Protein AF-A0A0D3CM24-F1 (afdb_monomer)

Secondary structure (DSSP, 8-state):
------SS----------S--S-S---S---HHHHHHHHHHHHHHHHHHHHHHHHHHHHHHHHHTS-HHHHHHHHHHHHHHHHHHHHHHHHHHTS--PPPS---SSHHHHHHHHHHHHHHHHHHHHHHT---HHHHHHHHHHHHHHHHHHHTT-HHHHHHHHHHHHHH-TT-HHHHHHHHHHHHHTT-HHHHHHHHHHHHHH-TT-HHHHHHHHHHHHHTT-HHHHHHHHHHHHHHHHHH-S--HHHHHHHHHHHHHHHHHHHHHHHHHHHHHHHHHHHHHHHHHHHHHHHHHH-S---HHHHHHHHHHHHHHHHHHHHHHGGGS--PPPGGGB-TTT-SB-SSEEE-TTS-EEEHHHHHHHHHHT-SB-TTT--B--GGG-EE-HHHHHHHHHHHHH-GGGG----

Mean predicted aligned error: 17.01 Å

Foldseek 3Di:
DDDDDDDDDDDDPPPPPPDDDDDDDDDDDDDPVNVVVVVVLVVLVVVLVVVLVVLVVVLVVVLVPDDPVVNVVSVVVNVVVNVVSVVVSVVVVPPPDDDDDDDDDPPVVVVVVVVVVVVVVVVVCVVVVPQDPVLQVQLVVLQVVLVVCVVVVVLVSSLVSLVSSCVRPVLDLVSLLSNLVSCVVVVVLVSVLVSLVSSCVNPVLDLSSLLSNLVSCVSVVVLVSSLVSLVSSLVSCCPPDVDDPSNVVSLLSSLVSLLSVLVVVLVVVVVVLVVVLVVVLVVLVVVLVVVCVVDVDDDVVSVVVSVVVNVVSVVVSVVVSPLSDDDDDDQVQAAPQVRAGEDFWWAWPVGHIHRLVRVVVCCVPPHQADPPPRHGHDNVRIGTPVVSNVVSVVVCVSRSNSSDDDD

Radius of gyration: 36.97 Å; Cα contacts (8 Å, |Δi|>4): 332; chains: 1; bounding box: 79×54×115 Å

Nearest PDB structures (foldseek):
  2vyi-assembly2_B  TM=9.384E-01  e=1.141E-06  Homo sapiens
  4cgv-assembly3_C  TM=9.127E-01  e=2.027E-06  Homo sapiens
  6q3q-assembly1_B  TM=9.134E-01  e=3.601E-06  Arabidopsis
  5lyp-assembly1_A  TM=8.670E-01  e=1.842E-06  Saccharomyces cerevisiae
  7kw7-assembly1_E  TM=4.434E-01  e=1.674E-06  Homo sapiens

Organism: NCBI:txid109376

Solvent-accessible surface area (backbone atoms only — not comparable to full-atom values): 23055 Å² total; per-residue (Å²): 141,83,89,85,89,81,82,97,69,91,76,85,80,76,76,80,84,84,72,89,85,88,86,81,87,82,82,87,84,81,52,79,64,55,57,49,51,52,54,50,52,52,52,52,49,50,56,49,54,52,50,50,51,55,49,50,54,54,48,53,59,55,44,77,76,48,59,78,82,59,41,62,59,52,52,53,52,50,55,50,53,51,50,52,63,55,51,61,54,61,62,57,71,72,66,78,80,78,81,84,83,89,86,82,83,73,67,55,59,63,49,52,52,52,52,48,54,51,47,54,48,51,54,48,32,68,73,65,74,51,67,52,71,69,41,47,55,49,21,52,51,28,43,52,50,15,52,54,27,45,78,68,69,36,37,68,63,14,38,52,28,21,49,54,17,35,74,51,40,70,80,50,36,68,44,31,43,54,34,19,52,36,28,52,78,69,67,37,38,69,57,17,36,54,26,15,53,52,16,34,76,64,35,77,74,41,34,67,27,28,38,51,29,11,54,25,26,47,77,68,69,40,26,74,61,11,35,53,28,21,49,50,16,43,57,41,37,58,73,77,59,75,85,45,77,63,50,56,53,39,50,54,54,33,29,49,32,46,24,53,40,42,51,56,52,42,53,49,50,52,50,54,52,50,55,51,49,54,52,53,53,51,50,52,54,51,50,50,55,53,50,57,74,75,42,97,71,88,54,73,66,59,57,51,52,55,53,51,51,53,52,52,50,50,53,53,54,53,61,69,45,51,80,72,50,84,78,82,78,61,68,93,50,31,14,86,84,79,70,41,71,51,82,53,30,22,28,41,90,88,70,51,62,31,33,47,70,59,51,54,48,40,38,73,75,77,37,55,40,38,92,83,83,62,45,83,39,60,78,87,60,54,40,76,34,60,67,60,43,50,51,42,51,59,46,42,72,71,37,38,66,73,38,66,67,84,133

pLDDT: mean 76.91, std 23.89, range [22.75, 98.25]

Sequence (407 aa):
MACITVNGNCSYYTFVTRSCLLHGSFEDGLTRREVIAHNVLTKKRKEIVERASQLDVVVSNRLARSEPRRQVEKKKYYLLELRSLFSSILFWRDSTHAPPEEEKFSVRSSRKKRESLRFDRIVLEMATGAVSPMAAKQAERLKEDGNNCFKKERFGAAIDAYTEAITLSPKVPVYWTNRALCHMKRKDWTRVEEDCRKAIQLDHDSVKAHYMLGLALLQKEEYADGVKALQRALDFGRGANPTGYMVEEIWEELSKAKYMEWELLSAGRSWELNSLKETCVAALNQQRALDMSRTEESSEEDYSSHTDQLKALDRVFEKAAEEDKPTEVPDYLCCNITLEIFRDPVISPSGVTYERAAILEHINKVGKFDPITREELDPSKLVSNLAIKEAVAAYLEKHVWAYKTGC

InterPro domains:
  IPR003613 U-box domain [PF04564] (329-401)
  IPR003613 U-box domain [PS51698] (328-402)
  IPR003613 U-box domain [SM00504] (332-395)
  IPR011990 Tetratricopeptide-like helical domain superfamily [G3DSA:1.25.40.10] (132-266)
  IPR011990 Tetratricopeptide-like helical domain superfamily [SSF48452] (137-236)
  IPR013083 Zinc finger, RING/FYVE/PHD-type [G3DSA:3.30.40.10] (308-404)
  IPR019734 Tetratricopeptide repeat [SM00028] (139-172)
  IPR019734 Tetratricopeptide repeat [SM00028] (173-206)
  IPR019734 Tetratricopeptide repeat [SM00028] (207-240)
  IPR036351 Large ribosomal subunit protein eL32 superfamily [SSF52042] (35-64)
  IPR045202 CHIP , U-box domain [cd16654] (329-399)

Structure (mmCIF, N/CA/C/O backbone):
data_AF-A0A0D3CM24-F1
#
_entry.id   AF-A0A0D3CM24-F1
#
loop_
_atom_site.group_PDB
_atom_site.id
_atom_site.type_symbol
_atom_site.label_atom_id
_atom_site.label_alt_id
_atom_site.label_comp_id
_atom_site.label_asym_id
_atom_site.label_entity_id
_atom_site.label_seq_id
_atom_site.pdbx_PDB_ins_code
_atom_site.Cartn_x
_atom_site.Cartn_y
_atom_site.Cartn_z
_atom_site.occupancy
_atom_site.B_iso_or_equiv
_atom_site.auth_seq_id
_atom_site.auth_comp_id
_atom_site.auth_asym_id
_atom_site.auth_atom_id
_atom_site.pdbx_PDB_model_num
ATOM 1 N N . MET A 1 1 ? -21.813 16.340 -49.996 1.00 26.92 1 MET A N 1
ATOM 2 C CA . MET A 1 1 ? -21.850 16.166 -48.531 1.00 26.92 1 MET A CA 1
ATOM 3 C C . MET A 1 1 ? -23.049 15.293 -48.216 1.00 26.92 1 MET A C 1
ATOM 5 O O . MET A 1 1 ? -24.162 15.739 -48.439 1.00 26.92 1 MET A O 1
ATOM 9 N N . ALA A 1 2 ? -22.829 14.047 -47.804 1.00 22.75 2 ALA A N 1
ATOM 10 C CA . ALA A 1 2 ? -23.874 13.188 -47.255 1.00 22.75 2 ALA A CA 1
ATOM 11 C C . ALA A 1 2 ? -23.455 12.849 -45.820 1.00 22.75 2 ALA A C 1
ATOM 13 O O . ALA A 1 2 ? -22.307 12.472 -45.592 1.00 22.75 2 ALA A O 1
ATOM 14 N N . CYS A 1 3 ? -24.355 13.091 -44.870 1.00 22.97 3 CYS A N 1
ATOM 15 C CA . CYS A 1 3 ? -24.148 12.908 -43.439 1.00 22.97 3 CYS A CA 1
ATOM 16 C C . CYS A 1 3 ? -24.662 11.514 -43.052 1.00 22.97 3 CYS A C 1
ATOM 18 O O . CYS A 1 3 ? -25.794 11.180 -43.394 1.00 22.97 3 CYS A O 1
ATOM 20 N N . ILE A 1 4 ? -23.855 10.708 -42.357 1.00 26.61 4 ILE A N 1
ATOM 21 C CA . ILE A 1 4 ? -24.318 9.485 -41.688 1.00 26.61 4 ILE A CA 1
ATOM 22 C C . ILE A 1 4 ? -24.052 9.676 -40.197 1.00 26.61 4 ILE A C 1
ATOM 24 O O . ILE A 1 4 ? -22.903 9.750 -39.767 1.00 26.61 4 ILE A O 1
ATOM 28 N N . THR A 1 5 ? -25.123 9.776 -39.419 1.00 28.08 5 THR A N 1
ATOM 29 C CA . THR A 1 5 ? -25.103 9.810 -37.957 1.00 28.08 5 THR A CA 1
ATOM 30 C C . THR A 1 5 ? -25.334 8.406 -37.407 1.00 28.08 5 THR A C 1
ATOM 32 O O . THR A 1 5 ? -26.356 7.787 -37.687 1.00 28.08 5 THR A O 1
ATOM 35 N N . VAL A 1 6 ? -24.408 7.916 -36.577 1.00 30.64 6 VAL A N 1
ATOM 36 C CA . VAL A 1 6 ? -24.671 6.827 -35.626 1.00 30.64 6 VAL A CA 1
ATOM 37 C C . VAL A 1 6 ? -23.974 7.165 -34.304 1.00 30.64 6 VAL A C 1
ATOM 39 O O . VAL A 1 6 ? -22.751 7.202 -34.234 1.00 30.64 6 VAL A O 1
ATOM 42 N N . ASN A 1 7 ? -24.790 7.406 -33.275 1.00 31.81 7 ASN A N 1
ATOM 43 C CA . ASN A 1 7 ? -24.476 7.458 -31.841 1.00 31.81 7 ASN A CA 1
ATOM 44 C C . ASN A 1 7 ? -23.421 8.476 -31.356 1.00 31.81 7 ASN A C 1
ATOM 46 O O . ASN A 1 7 ? -22.323 8.123 -30.942 1.00 31.81 7 ASN A O 1
ATOM 50 N N . GLY A 1 8 ? -23.836 9.744 -31.274 1.00 35.28 8 GLY A N 1
ATOM 51 C CA . GLY A 1 8 ? -23.676 10.527 -30.039 1.00 35.28 8 GLY A CA 1
ATOM 52 C C . GLY A 1 8 ? -22.303 11.066 -29.624 1.00 35.28 8 GLY A C 1
ATOM 53 O O . GLY A 1 8 ? -22.261 11.726 -28.597 1.00 35.28 8 GLY A O 1
ATOM 54 N N . ASN A 1 9 ? -21.218 10.882 -30.382 1.00 26.44 9 ASN A N 1
ATOM 55 C CA . ASN A 1 9 ? -19.960 11.609 -30.148 1.00 26.44 9 ASN A CA 1
ATOM 56 C C . ASN A 1 9 ? -19.425 12.208 -31.454 1.00 26.44 9 ASN A C 1
ATOM 58 O O . ASN A 1 9 ? -19.089 11.505 -32.406 1.00 26.44 9 ASN A O 1
ATOM 62 N N . CYS A 1 10 ? -19.385 13.540 -31.504 1.00 26.11 10 CYS A N 1
ATOM 63 C CA . CYS A 1 10 ? -19.002 14.324 -32.670 1.00 26.11 10 CYS A CA 1
ATOM 64 C C . CYS A 1 10 ? -17.469 14.435 -32.747 1.00 26.11 10 CYS A C 1
ATOM 66 O O . CYS A 1 10 ? -16.874 15.335 -32.160 1.00 26.11 10 CYS A O 1
ATOM 68 N N . SER A 1 11 ? -16.810 13.521 -33.460 1.00 26.31 11 SER A N 1
ATOM 69 C CA . SER A 1 11 ? -15.419 13.716 -33.884 1.00 26.31 11 SER A CA 1
ATOM 70 C C . SER A 1 11 ? -15.407 14.262 -35.309 1.00 26.31 11 SER A C 1
ATOM 72 O O . SER A 1 11 ? -15.626 13.534 -36.277 1.00 26.31 11 SER A O 1
ATOM 74 N N . TYR A 1 12 ? -15.166 15.566 -35.434 1.00 27.20 12 TYR A N 1
ATOM 75 C CA . TYR A 1 12 ? -14.917 16.235 -36.707 1.00 27.20 12 TYR A CA 1
ATOM 76 C C . TYR A 1 12 ? -13.671 15.633 -37.373 1.00 27.20 12 TYR A C 1
ATOM 78 O O . TYR A 1 12 ? -12.548 15.972 -37.016 1.00 27.20 12 TYR A O 1
ATOM 86 N N . TYR A 1 13 ? -13.845 14.776 -38.379 1.00 26.73 13 TYR A N 1
ATOM 87 C CA . TYR A 1 13 ? -12.784 14.528 -39.355 1.00 26.73 13 TYR A CA 1
ATOM 88 C C . TYR A 1 13 ? -12.850 15.616 -40.427 1.00 26.73 13 TYR A C 1
ATOM 90 O O . TYR A 1 13 ? -13.380 15.427 -41.522 1.00 26.73 13 TYR A O 1
ATOM 98 N N . THR A 1 14 ? -12.306 16.788 -40.108 1.00 25.84 14 THR A N 1
ATOM 99 C CA . THR A 1 14 ? -11.881 17.755 -41.119 1.00 25.84 14 THR A CA 1
ATOM 100 C C . THR A 1 14 ? -10.679 17.166 -41.851 1.00 25.84 14 THR A C 1
ATOM 102 O O . THR A 1 14 ? -9.532 17.302 -41.434 1.00 25.84 14 THR A O 1
ATOM 105 N N . PHE A 1 15 ? -10.925 16.488 -42.973 1.00 28.22 15 PHE A N 1
ATOM 106 C CA . PHE A 1 15 ? -9.856 16.256 -43.936 1.00 28.22 15 PHE A CA 1
ATOM 107 C C . PHE A 1 15 ? -9.492 17.610 -44.541 1.00 28.22 15 PHE A C 1
ATOM 109 O O . PHE A 1 15 ? -10.240 18.189 -45.327 1.00 28.22 15 PHE A O 1
ATOM 116 N N . VAL A 1 16 ? -8.340 18.128 -44.127 1.00 25.41 16 VAL A N 1
ATOM 117 C CA . VAL A 1 16 ? -7.694 19.297 -44.711 1.00 25.41 16 VAL A CA 1
ATOM 118 C C . VAL A 1 16 ? -7.390 18.986 -46.180 1.00 25.41 16 VAL A C 1
ATOM 120 O O . VAL A 1 16 ? -6.339 18.450 -46.521 1.00 25.41 16 VAL A O 1
ATOM 123 N N . THR A 1 17 ? -8.300 19.337 -47.088 1.00 30.02 17 THR A N 1
ATOM 124 C CA . THR A 1 17 ? -7.952 19.595 -48.488 1.00 30.02 17 THR A CA 1
ATOM 125 C C . THR A 1 17 ? -7.254 20.947 -48.550 1.00 30.02 17 THR A C 1
ATOM 127 O O . THR A 1 17 ? -7.836 21.945 -48.963 1.00 30.02 17 THR A O 1
ATOM 130 N N . ARG A 1 18 ? -5.991 21.002 -48.114 1.00 30.80 18 ARG A N 1
ATOM 131 C CA . ARG A 1 18 ? -5.107 22.134 -48.410 1.00 30.80 18 ARG A CA 1
ATOM 132 C C . ARG A 1 18 ? -4.288 21.794 -49.646 1.00 30.80 18 ARG A C 1
ATOM 134 O O . ARG A 1 18 ? -3.133 21.395 -49.562 1.00 30.80 18 ARG A O 1
ATOM 141 N N . SER A 1 19 ? -4.923 21.921 -50.802 1.00 31.23 19 SER A N 1
ATOM 142 C CA . SER A 1 19 ? -4.253 22.385 -52.016 1.00 31.23 19 SER A CA 1
ATOM 143 C C . SER A 1 19 ? -5.288 22.716 -53.071 1.00 31.23 19 SER A C 1
ATOM 145 O O . SER A 1 19 ? -5.992 21.835 -53.555 1.00 31.23 19 SER A O 1
ATOM 147 N N . CYS A 1 20 ? -5.297 24.004 -53.405 1.00 33.00 20 CYS A N 1
ATOM 148 C CA . CYS A 1 20 ? -5.812 24.588 -54.631 1.00 33.00 20 CYS A CA 1
ATOM 149 C C . CYS A 1 20 ? -7.319 24.441 -54.845 1.00 33.00 20 CYS A C 1
ATOM 151 O O . CYS A 1 20 ? -7.773 23.463 -55.426 1.00 33.00 20 CYS A O 1
ATOM 153 N N . LEU A 1 21 ? -8.073 25.467 -54.440 1.00 29.56 21 LEU A N 1
ATOM 154 C CA . LEU A 1 21 ? -8.965 26.220 -55.331 1.00 29.56 21 LEU A CA 1
ATOM 155 C C . LEU A 1 21 ? -9.536 27.437 -54.573 1.00 29.56 21 LEU A C 1
ATOM 157 O O . LEU A 1 21 ? -10.034 27.278 -53.462 1.00 29.56 21 LEU A O 1
ATOM 161 N N . LEU A 1 22 ? -9.502 28.600 -55.245 1.00 29.39 22 LEU A N 1
ATOM 162 C CA . LEU A 1 22 ? -10.017 29.941 -54.887 1.00 29.39 22 LEU A CA 1
ATOM 163 C C . LEU A 1 22 ? -9.050 30.795 -54.031 1.00 29.39 22 LEU A C 1
ATOM 165 O O . LEU A 1 22 ? -8.768 30.449 -52.895 1.00 29.39 22 LEU A O 1
ATOM 169 N N . HIS A 1 23 ? -8.510 31.940 -54.462 1.00 28.83 23 HIS A N 1
ATOM 170 C CA . HIS A 1 23 ? -8.618 32.716 -55.702 1.00 28.83 23 HIS A CA 1
ATOM 171 C C . HIS A 1 23 ? -7.439 33.708 -55.749 1.00 28.83 23 HIS A C 1
ATOM 173 O O . HIS A 1 23 ? -7.139 34.329 -54.733 1.00 28.83 23 HIS A O 1
ATOM 179 N N . GLY A 1 24 ? -6.828 33.902 -56.922 1.00 27.23 24 GLY A N 1
ATOM 180 C CA . GLY A 1 24 ? -5.931 35.034 -57.173 1.00 27.23 24 GLY A CA 1
ATOM 181 C C . GLY A 1 24 ? -4.811 34.723 -58.159 1.00 27.23 24 GLY A C 1
ATOM 182 O O . GLY A 1 24 ? -3.706 34.420 -57.733 1.00 27.23 24 GLY A O 1
ATOM 183 N N . SER A 1 25 ? -5.123 34.832 -59.456 1.00 32.81 25 SER A N 1
ATOM 184 C CA . SER A 1 25 ? -4.179 35.034 -60.573 1.00 32.81 25 SER A CA 1
ATOM 185 C C . SER A 1 25 ? -3.022 34.036 -60.716 1.00 32.81 25 SER A C 1
ATOM 187 O O . SER A 1 25 ? -1.958 34.232 -60.145 1.00 32.81 25 SER A O 1
ATOM 189 N N . PHE A 1 26 ? -3.204 33.027 -61.570 1.00 28.12 26 PHE A N 1
ATOM 190 C CA . PHE A 1 26 ? -2.100 32.404 -62.306 1.00 28.12 26 PHE A CA 1
ATOM 191 C C . PHE A 1 26 ? -2.653 31.887 -63.642 1.00 28.12 26 PHE A C 1
ATOM 193 O O . PHE A 1 26 ? -3.148 30.765 -63.744 1.00 28.12 26 PHE A O 1
ATOM 200 N N . GLU A 1 27 ? -2.668 32.773 -64.637 1.00 38.09 27 GLU A N 1
ATOM 201 C CA . GLU A 1 27 ? -2.581 32.345 -66.032 1.00 38.09 27 GLU A CA 1
ATOM 202 C C . GLU A 1 27 ? -1.135 31.914 -66.321 1.00 38.09 27 GLU A C 1
ATOM 204 O O . GLU A 1 27 ? -0.207 32.293 -65.608 1.00 38.09 27 GLU A O 1
ATOM 209 N N . ASP A 1 28 ? -1.000 31.109 -67.372 1.00 38.09 28 ASP A N 1
ATOM 210 C CA . ASP A 1 28 ? 0.224 30.585 -67.982 1.00 38.09 28 ASP A CA 1
ATOM 211 C C . ASP A 1 28 ? 0.877 29.350 -67.340 1.00 38.09 28 ASP A C 1
ATOM 213 O O . ASP A 1 28 ? 1.649 29.418 -66.387 1.00 38.09 28 ASP A O 1
ATOM 217 N N . GLY A 1 29 ? 0.642 28.188 -67.975 1.00 43.00 29 GLY A N 1
ATOM 218 C CA . GLY A 1 29 ? 1.650 27.120 -67.986 1.00 43.00 29 GLY A CA 1
ATOM 219 C C . GLY A 1 29 ? 1.214 25.668 -67.777 1.00 43.00 29 GLY A C 1
ATOM 220 O O . GLY A 1 29 ? 2.078 24.858 -67.462 1.00 43.00 29 GLY A O 1
ATOM 221 N N . LEU A 1 30 ? -0.055 25.279 -67.955 1.00 41.69 30 LEU A N 1
ATOM 222 C CA . LEU A 1 30 ? -0.414 23.848 -67.960 1.00 41.69 30 LEU A CA 1
ATOM 223 C C . LEU A 1 30 ? -0.382 23.281 -69.382 1.00 41.69 30 LEU A C 1
ATOM 225 O O . LEU A 1 30 ? -1.094 23.732 -70.280 1.00 41.69 30 LEU A O 1
ATOM 229 N N . THR A 1 31 ? 0.441 22.257 -69.593 1.00 49.91 31 THR A N 1
ATOM 230 C CA . THR A 1 31 ? 0.554 21.574 -70.884 1.00 49.91 31 THR A CA 1
ATOM 231 C C . THR A 1 31 ? -0.726 20.786 -71.192 1.00 49.91 31 THR A C 1
ATOM 233 O O . THR A 1 31 ? -1.397 20.263 -70.299 1.00 49.91 31 THR A O 1
ATOM 236 N N . ARG A 1 32 ? -1.069 20.615 -72.481 1.00 42.78 32 ARG A N 1
ATOM 237 C CA . ARG A 1 32 ? -2.268 19.866 -72.934 1.00 42.78 32 ARG A CA 1
ATOM 238 C C . ARG A 1 32 ? -2.377 18.462 -72.305 1.00 42.78 32 ARG A C 1
ATOM 240 O O . ARG A 1 32 ? -3.478 17.943 -72.152 1.00 42.78 32 ARG A O 1
ATOM 247 N N . ARG A 1 33 ? -1.249 17.857 -71.908 1.00 42.56 33 ARG A N 1
ATOM 248 C CA . ARG A 1 33 ? -1.170 16.554 -71.226 1.00 42.56 33 ARG A CA 1
ATOM 249 C C . ARG A 1 33 ? -1.633 16.598 -69.766 1.00 42.56 33 ARG A C 1
ATOM 251 O O . ARG A 1 33 ? -2.298 15.661 -69.333 1.00 42.56 33 ARG A O 1
ATOM 258 N N . GLU A 1 34 ? -1.344 17.665 -69.029 1.00 44.16 34 GLU A N 1
ATOM 259 C CA . GLU A 1 34 ? -1.736 17.807 -67.618 1.00 44.16 34 GLU A CA 1
ATOM 260 C C . GLU A 1 34 ? -3.241 18.047 -67.478 1.00 44.16 34 GLU A C 1
ATOM 262 O O . GLU A 1 34 ? -3.886 17.465 -66.606 1.00 44.16 34 GLU A O 1
ATOM 267 N N . VAL A 1 35 ? -3.831 18.794 -68.416 1.00 48.94 35 VAL A N 1
ATOM 268 C CA . VAL A 1 35 ? -5.289 18.977 -68.504 1.00 48.94 35 VAL A CA 1
ATOM 269 C C . VAL A 1 35 ? -5.995 17.649 -68.814 1.00 48.94 35 VAL A C 1
ATOM 271 O O . VAL A 1 35 ? -7.006 17.320 -68.192 1.00 48.94 35 VAL A O 1
ATOM 274 N N . ILE A 1 36 ? -5.447 16.836 -69.726 1.00 49.84 36 ILE A N 1
ATOM 275 C CA . ILE A 1 36 ? -5.994 15.504 -70.039 1.00 49.84 36 ILE A CA 1
ATOM 276 C C . ILE A 1 36 ? -5.867 14.566 -68.830 1.00 49.84 36 ILE A C 1
ATOM 278 O O . ILE A 1 36 ? -6.840 13.899 -68.479 1.00 49.84 36 ILE A O 1
ATOM 282 N N . ALA A 1 37 ? -4.716 14.543 -68.151 1.00 50.34 37 ALA A N 1
ATOM 283 C CA . ALA A 1 37 ? -4.507 13.723 -66.957 1.00 50.34 37 ALA A CA 1
ATOM 284 C C . ALA A 1 37 ? -5.465 14.113 -65.818 1.00 50.34 37 ALA A C 1
ATOM 286 O O . ALA A 1 37 ? -6.084 13.242 -65.202 1.00 50.34 37 ALA A O 1
ATOM 287 N N . HIS A 1 38 ? -5.663 15.414 -65.588 1.00 52.31 38 HIS A N 1
ATOM 288 C CA . HIS A 1 38 ? -6.613 15.919 -64.601 1.00 52.31 38 HIS A CA 1
ATOM 289 C C . HIS A 1 38 ? -8.062 15.525 -64.937 1.00 52.31 38 HIS A C 1
ATOM 291 O O . HIS A 1 38 ? -8.802 15.062 -64.063 1.00 52.31 38 HIS A O 1
ATOM 297 N N . ASN A 1 39 ? -8.464 15.630 -66.207 1.00 53.44 39 ASN A N 1
ATOM 298 C CA . ASN A 1 39 ? -9.810 15.265 -66.662 1.00 53.44 39 ASN A CA 1
ATOM 299 C C . ASN A 1 39 ? -10.072 13.749 -66.589 1.00 53.44 39 ASN A C 1
ATOM 301 O O . ASN A 1 39 ? -11.163 13.316 -66.214 1.00 53.44 39 ASN A O 1
ATOM 305 N N . VAL A 1 40 ? -9.063 12.922 -66.870 1.00 56.28 40 VAL A N 1
ATOM 306 C CA . VAL A 1 40 ? -9.157 11.460 -66.721 1.00 56.28 40 VAL A CA 1
ATOM 307 C C . VAL A 1 40 ? -9.238 11.063 -65.245 1.00 56.28 40 VAL A C 1
ATOM 309 O O . VAL A 1 40 ? -10.071 10.232 -64.880 1.00 56.28 40 VAL A O 1
ATOM 312 N N . LEU A 1 41 ? -8.438 11.686 -64.372 1.00 54.97 41 LEU A N 1
ATOM 313 C CA . LEU A 1 41 ? -8.474 11.436 -62.927 1.00 54.97 41 LEU A CA 1
ATOM 314 C C . LEU A 1 41 ? -9.804 11.859 -62.300 1.00 54.97 41 LEU A C 1
ATOM 316 O O . LEU A 1 41 ? -10.343 11.139 -61.461 1.00 54.97 41 LEU A O 1
ATOM 320 N N . THR A 1 42 ? -10.367 12.993 -62.715 1.00 58.41 42 THR A N 1
ATOM 321 C CA . THR A 1 42 ? -11.683 13.442 -62.237 1.00 58.41 42 THR A CA 1
ATOM 322 C C . THR A 1 42 ? -12.812 12.542 -62.734 1.00 58.41 42 THR A C 1
ATOM 324 O O . THR A 1 42 ? -13.687 12.200 -61.937 1.00 58.41 42 THR A O 1
ATOM 327 N N . LYS A 1 43 ? -12.773 12.070 -63.988 1.00 63.84 43 LYS A N 1
ATOM 328 C CA . LYS A 1 43 ? -13.739 11.081 -64.500 1.00 63.84 43 LYS A CA 1
ATOM 329 C C . LYS A 1 43 ? -13.663 9.758 -63.728 1.00 63.84 43 LYS A C 1
ATOM 331 O O . LYS A 1 43 ? -14.683 9.258 -63.264 1.00 63.84 43 LYS A O 1
ATOM 336 N N . LYS A 1 44 ? -12.453 9.245 -63.496 1.00 59.34 44 LYS A N 1
ATOM 337 C CA . LYS A 1 44 ? -12.237 7.976 -62.786 1.00 59.34 44 LYS A CA 1
ATOM 338 C C . LYS A 1 44 ? -12.586 8.064 -61.296 1.00 59.34 44 LYS A C 1
ATOM 340 O O . LYS A 1 44 ? -13.118 7.114 -60.733 1.00 59.34 44 LYS A O 1
ATOM 345 N N . ARG A 1 45 ? -12.370 9.224 -60.660 1.00 61.09 45 ARG A N 1
ATOM 346 C CA . ARG A 1 45 ? -12.863 9.498 -59.297 1.00 61.09 45 ARG A CA 1
ATOM 347 C C . ARG A 1 45 ? -14.388 9.450 -59.226 1.00 61.09 45 ARG A C 1
ATOM 349 O O . ARG A 1 45 ? -14.909 8.851 -58.291 1.00 61.09 45 ARG A O 1
ATOM 356 N N . LYS A 1 46 ? -15.096 10.032 -60.202 1.00 67.88 46 LYS A N 1
ATOM 357 C CA . LYS A 1 46 ? -16.566 9.968 -60.262 1.00 67.88 46 LYS A CA 1
ATOM 358 C C . LYS A 1 46 ? -17.066 8.526 -60.407 1.00 67.88 46 LYS A C 1
ATOM 360 O O . LYS A 1 46 ? -17.910 8.118 -59.620 1.00 67.88 46 LYS A O 1
ATOM 365 N N . GLU A 1 47 ? -16.475 7.739 -61.307 1.00 66.44 47 GLU A N 1
ATOM 366 C CA . GLU A 1 47 ? -16.828 6.318 -61.496 1.00 66.44 47 GLU A CA 1
ATOM 367 C C . GLU A 1 47 ? -16.624 5.475 -60.222 1.00 66.44 47 GLU A C 1
ATOM 369 O O . GLU A 1 47 ? -17.427 4.594 -59.917 1.00 66.44 47 GLU A O 1
ATOM 374 N N . ILE A 1 48 ? -15.567 5.743 -59.446 1.00 61.38 48 ILE A N 1
ATOM 375 C CA . ILE A 1 48 ? -15.296 5.025 -58.189 1.00 61.38 48 ILE A CA 1
ATOM 376 C C . ILE A 1 48 ? -16.290 5.421 -57.096 1.00 61.38 48 ILE A C 1
ATOM 378 O O . ILE A 1 48 ? -16.772 4.549 -56.378 1.00 61.38 48 ILE A O 1
ATOM 382 N N . VAL A 1 49 ? -16.619 6.710 -56.975 1.00 66.62 49 VAL A N 1
ATOM 383 C CA . VAL A 1 49 ? -17.631 7.186 -56.017 1.00 66.62 49 VAL A CA 1
ATOM 384 C C . VAL A 1 49 ? -18.999 6.579 -56.333 1.00 66.62 49 VAL A C 1
ATOM 386 O O . VAL A 1 49 ? -19.702 6.138 -55.428 1.00 66.62 49 VAL A O 1
ATOM 389 N N . GLU A 1 50 ? -19.350 6.486 -57.613 1.00 69.25 50 GLU A N 1
ATOM 390 C CA . GLU A 1 50 ? -20.605 5.885 -58.060 1.00 69.25 50 GLU A CA 1
ATOM 391 C C . GLU A 1 50 ? -20.646 4.372 -57.794 1.00 69.25 50 GLU A C 1
ATOM 393 O O . GLU A 1 50 ? -21.622 3.865 -57.239 1.00 69.25 50 GLU A O 1
ATOM 398 N N . ARG A 1 51 ? -19.548 3.652 -58.065 1.00 65.19 51 ARG A N 1
ATOM 399 C CA . ARG A 1 51 ? -19.421 2.229 -57.706 1.00 65.19 51 ARG A CA 1
ATOM 400 C C . ARG A 1 51 ? -19.464 1.988 -56.201 1.00 65.19 51 ARG A C 1
ATOM 402 O O . ARG A 1 51 ? -20.105 1.033 -55.776 1.00 65.19 51 ARG A O 1
ATOM 409 N N . ALA A 1 52 ? -18.818 2.836 -55.402 1.00 63.53 52 ALA A N 1
ATOM 410 C CA . ALA A 1 52 ? -18.861 2.744 -53.945 1.00 63.53 52 ALA A CA 1
ATOM 411 C C . ALA A 1 52 ? -20.291 2.947 -53.424 1.00 63.53 52 ALA A C 1
ATOM 413 O O . ALA A 1 52 ? -20.741 2.181 -52.580 1.00 63.53 52 ALA A O 1
ATOM 414 N N . SER A 1 53 ? -21.036 3.904 -53.990 1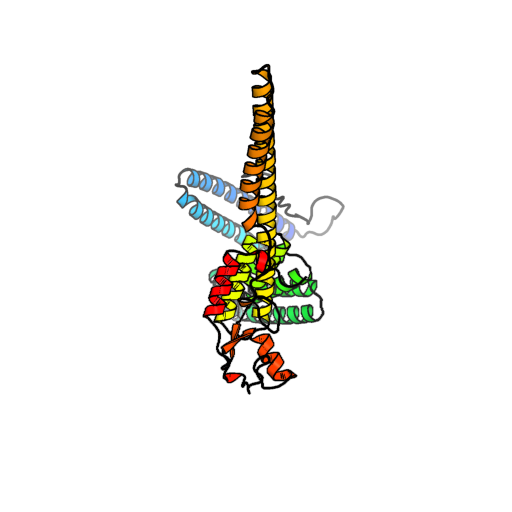.00 67.44 53 SER A N 1
ATOM 415 C CA . SER A 1 53 ? -22.441 4.136 -53.642 1.00 67.44 53 SER A CA 1
ATOM 416 C C . SER A 1 53 ? -23.342 2.945 -54.000 1.00 67.44 53 SER A C 1
ATOM 418 O O . SER A 1 53 ? -24.163 2.535 -53.182 1.00 67.44 53 SER A O 1
ATOM 420 N N . GLN A 1 54 ? -23.157 2.332 -55.175 1.00 68.81 54 GLN A N 1
ATOM 421 C CA . GLN A 1 54 ? -23.896 1.123 -55.562 1.00 68.81 54 GLN A CA 1
ATOM 422 C C . GLN A 1 54 ? -23.588 -0.061 -54.632 1.00 68.81 54 GLN A C 1
ATOM 424 O O . GLN A 1 54 ? -24.495 -0.800 -54.243 1.00 68.81 54 GLN A O 1
ATOM 429 N N . LEU A 1 55 ? -22.321 -0.224 -54.238 1.00 65.75 55 LEU A N 1
ATOM 430 C CA . LEU A 1 55 ? -21.899 -1.257 -53.293 1.00 65.75 55 LEU A CA 1
ATOM 431 C C . LEU A 1 55 ? -22.530 -1.055 -51.905 1.00 65.75 55 LEU A C 1
ATOM 433 O O . LEU A 1 55 ? -22.995 -2.022 -51.302 1.00 65.75 55 LEU A O 1
ATOM 437 N N . ASP A 1 56 ? -22.614 0.190 -51.435 1.00 65.44 56 ASP A N 1
ATOM 438 C CA . ASP A 1 56 ? -23.189 0.544 -50.130 1.00 65.44 56 ASP A CA 1
ATOM 439 C C . ASP A 1 56 ? -24.681 0.180 -50.044 1.00 65.44 56 ASP A C 1
ATOM 441 O O . ASP A 1 56 ? -25.149 -0.375 -49.044 1.00 65.44 56 ASP A O 1
ATOM 445 N N . VAL A 1 57 ? -25.425 0.387 -51.138 1.00 67.75 57 VAL A N 1
ATOM 446 C CA . VAL A 1 57 ? -26.839 -0.010 -51.257 1.00 67.75 57 VAL A CA 1
ATOM 447 C C . VAL A 1 57 ? -26.995 -1.535 -51.234 1.00 67.75 57 VAL A C 1
ATOM 449 O O . VAL A 1 57 ? -27.866 -2.069 -50.540 1.00 67.75 57 VAL A O 1
ATOM 452 N N . VAL A 1 58 ? -26.143 -2.265 -51.960 1.00 66.56 58 VAL A N 1
ATOM 453 C CA . VAL A 1 58 ? -26.182 -3.738 -52.009 1.00 66.56 58 VAL A CA 1
ATOM 454 C C . VAL A 1 58 ? -25.848 -4.347 -50.644 1.00 66.56 58 VAL A C 1
ATOM 456 O O . VAL A 1 58 ? -26.499 -5.304 -50.213 1.00 66.56 58 VAL A O 1
ATOM 459 N N . VAL A 1 59 ? -24.863 -3.790 -49.941 1.00 62.34 59 VAL A N 1
ATOM 460 C CA . VAL A 1 59 ? -24.420 -4.286 -48.634 1.00 62.34 59 VAL A CA 1
ATOM 461 C C . VAL A 1 59 ? -25.420 -3.946 -47.536 1.00 62.34 59 VAL A C 1
ATOM 463 O O . VAL A 1 59 ? -25.739 -4.825 -46.735 1.00 62.34 59 VAL A O 1
ATOM 466 N N . SER A 1 60 ? -26.006 -2.748 -47.553 1.00 64.88 60 SER A N 1
ATOM 467 C CA . SER A 1 60 ? -27.079 -2.366 -46.625 1.00 64.88 60 SER A CA 1
ATOM 468 C C . SER A 1 60 ? -28.289 -3.302 -46.741 1.00 64.88 60 SER A C 1
ATOM 470 O O . SER A 1 60 ? -28.767 -3.832 -45.736 1.00 64.88 60 SER A O 1
ATOM 472 N N . ASN A 1 61 ? -28.706 -3.630 -47.970 1.00 63.91 61 ASN A N 1
ATOM 473 C CA . ASN A 1 61 ? -29.794 -4.583 -48.219 1.00 63.91 61 ASN A CA 1
ATOM 474 C C . ASN A 1 61 ? -29.453 -6.027 -47.801 1.00 63.91 61 ASN A C 1
ATOM 476 O O . ASN A 1 61 ? -30.324 -6.762 -47.330 1.00 63.91 61 ASN A O 1
ATOM 480 N N . ARG A 1 62 ? -28.191 -6.458 -47.945 1.00 57.19 62 ARG A N 1
ATOM 481 C CA . ARG A 1 62 ? -27.734 -7.796 -47.513 1.00 57.19 62 ARG A CA 1
ATOM 482 C C . ARG A 1 62 ? -27.541 -7.913 -46.000 1.00 57.19 62 ARG A C 1
ATOM 484 O O . ARG A 1 62 ? -27.693 -9.015 -45.470 1.00 57.19 62 ARG A O 1
ATOM 491 N N . LEU A 1 63 ? -27.192 -6.821 -45.319 1.00 57.00 63 LEU A N 1
ATOM 492 C CA . LEU A 1 63 ? -27.041 -6.771 -43.864 1.00 57.00 63 LEU A CA 1
ATOM 493 C C . LEU A 1 63 ? -28.404 -6.805 -43.167 1.00 57.00 63 LEU A C 1
ATOM 495 O O . LEU A 1 63 ? -28.571 -7.603 -42.247 1.00 57.00 63 LEU A O 1
ATOM 499 N N . ALA A 1 64 ? -29.391 -6.058 -43.677 1.00 62.12 64 ALA A N 1
ATOM 500 C CA . ALA A 1 64 ? -30.762 -6.030 -43.155 1.00 62.12 64 ALA A CA 1
ATOM 501 C C . ALA A 1 64 ? -31.454 -7.410 -43.136 1.00 62.12 64 ALA A C 1
ATOM 503 O O . ALA A 1 64 ? -32.342 -7.648 -42.325 1.00 62.12 64 ALA A O 1
ATOM 504 N N . ARG A 1 65 ? -31.025 -8.343 -43.997 1.00 59.16 65 ARG A N 1
ATOM 505 C CA . ARG A 1 65 ? -31.565 -9.712 -44.100 1.00 59.16 65 ARG A CA 1
ATOM 506 C C . ARG A 1 65 ? -30.756 -10.766 -43.331 1.00 59.16 65 ARG A C 1
ATOM 508 O O . ARG A 1 65 ? -30.928 -11.955 -43.579 1.00 59.16 65 ARG A O 1
ATOM 515 N N . SER A 1 66 ? -29.815 -10.370 -42.467 1.00 54.25 66 SER A N 1
ATOM 516 C CA . SER A 1 66 ? -28.884 -11.310 -41.824 1.00 54.25 66 SER A CA 1
ATOM 517 C C . SER A 1 66 ? -28.806 -11.192 -40.306 1.00 54.25 66 SER A C 1
ATOM 519 O O . SER A 1 66 ? -28.829 -10.091 -39.761 1.00 54.25 66 SER A O 1
ATOM 521 N N . GLU A 1 67 ? -28.670 -12.345 -39.640 1.00 57.12 67 GLU A N 1
ATOM 522 C CA . GLU A 1 67 ? -28.579 -12.461 -38.181 1.00 57.12 67 GLU A CA 1
ATOM 523 C C . GLU A 1 67 ? -27.403 -11.660 -37.581 1.00 57.12 67 GLU A C 1
ATOM 525 O O . GLU A 1 67 ? -26.333 -11.586 -38.201 1.00 57.12 67 GLU A O 1
ATOM 530 N N . PRO A 1 68 ? -27.541 -11.126 -36.349 1.00 56.31 68 PRO A N 1
ATOM 531 C CA . PRO A 1 68 ? -26.599 -10.169 -35.755 1.00 56.31 68 PRO A CA 1
ATOM 532 C C . PRO A 1 68 ? -25.139 -10.644 -35.718 1.00 56.31 68 PRO A C 1
ATOM 534 O O . PRO A 1 68 ? -24.226 -9.865 -35.990 1.00 56.31 68 PRO A O 1
ATOM 537 N N . ARG A 1 69 ? -24.897 -11.938 -35.458 1.00 50.69 69 ARG A N 1
ATOM 538 C CA . ARG A 1 69 ? -23.538 -12.510 -35.400 1.00 50.69 69 ARG A CA 1
ATOM 539 C C . ARG A 1 69 ? -22.832 -12.538 -36.763 1.00 50.69 69 ARG A C 1
ATOM 541 O O . ARG A 1 69 ? -21.621 -12.357 -36.816 1.00 50.69 69 ARG A O 1
ATOM 548 N N . ARG A 1 70 ? -23.571 -12.682 -37.872 1.00 54.06 70 ARG A N 1
ATOM 549 C CA . ARG A 1 70 ? -23.012 -12.692 -39.242 1.00 54.06 70 ARG A CA 1
ATOM 550 C C . ARG A 1 70 ? -22.837 -11.289 -39.836 1.00 54.06 70 ARG A C 1
ATOM 552 O O . ARG A 1 70 ? -22.196 -11.145 -40.877 1.00 54.06 70 ARG A O 1
ATOM 559 N N . GLN A 1 71 ? -23.371 -10.245 -39.196 1.00 49.97 71 GLN A N 1
ATOM 560 C CA . GLN A 1 71 ? -23.236 -8.867 -39.683 1.00 49.97 71 GLN A CA 1
ATOM 561 C C . GLN A 1 71 ? -21.819 -8.307 -39.510 1.00 49.97 71 GLN A C 1
ATOM 563 O O . GLN A 1 71 ? -21.350 -7.558 -40.366 1.00 49.97 71 GLN A O 1
ATOM 568 N N . VAL A 1 72 ? -21.110 -8.691 -38.444 1.00 54.75 72 VAL A N 1
ATOM 569 C CA . VAL A 1 72 ? -19.738 -8.224 -38.168 1.00 54.75 72 VAL A CA 1
ATOM 570 C C . VAL A 1 72 ? -18.757 -8.732 -39.230 1.00 54.75 72 VAL A C 1
ATOM 572 O O . VAL A 1 72 ? -17.908 -7.987 -39.719 1.00 54.75 72 VAL A O 1
ATOM 575 N N . GLU A 1 73 ? -18.913 -9.987 -39.641 1.00 55.12 73 GLU A N 1
ATOM 576 C CA . GLU A 1 73 ? -18.052 -10.640 -40.629 1.00 55.12 73 GLU A CA 1
ATOM 577 C C . GLU A 1 73 ? -18.294 -10.093 -42.045 1.00 55.12 73 GLU A C 1
ATOM 579 O O . GLU A 1 73 ? -17.350 -9.784 -42.775 1.00 55.12 73 GLU A O 1
ATOM 584 N N . LYS A 1 74 ? -19.561 -9.834 -42.394 1.00 54.19 74 LYS A N 1
ATOM 585 C CA . LYS A 1 74 ? -19.933 -9.175 -43.656 1.00 54.19 74 LYS A CA 1
ATOM 586 C C . LYS A 1 74 ? -19.452 -7.721 -43.727 1.00 54.19 74 LYS A C 1
ATOM 588 O O . LYS A 1 74 ? -18.997 -7.292 -44.785 1.00 54.19 74 LYS A O 1
ATOM 593 N N . LYS A 1 75 ? -19.476 -6.978 -42.610 1.00 57.72 75 LYS A N 1
ATOM 594 C CA . LYS A 1 75 ? -18.903 -5.619 -42.531 1.00 57.72 75 LYS A CA 1
ATOM 595 C C . LYS A 1 75 ? -17.382 -5.614 -42.732 1.00 57.72 75 LYS A C 1
ATOM 597 O O . LYS A 1 75 ? -16.868 -4.707 -43.382 1.00 57.72 75 LYS A O 1
ATOM 602 N N . LYS A 1 76 ? -16.658 -6.633 -42.247 1.00 58.00 76 LYS A N 1
ATOM 603 C CA . LYS A 1 76 ? -15.213 -6.784 -42.517 1.00 58.00 76 LYS A CA 1
ATOM 604 C C . LYS A 1 76 ? -14.918 -7.009 -44.003 1.00 58.00 76 LYS A C 1
ATOM 606 O O . LYS A 1 76 ? -14.009 -6.375 -44.530 1.00 58.00 76 LYS A O 1
ATOM 611 N N . TYR A 1 77 ? -1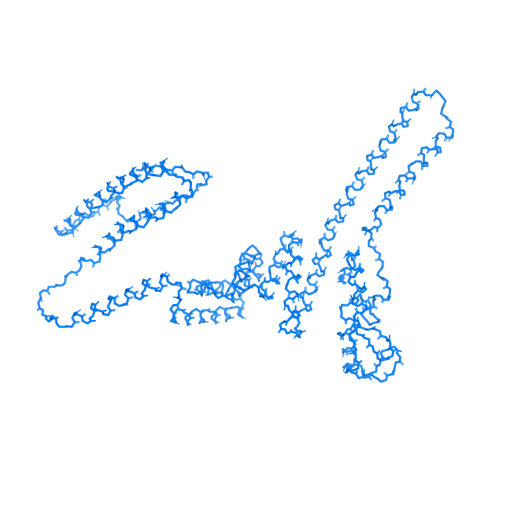5.694 -7.860 -44.676 1.00 60.62 77 TYR A N 1
ATOM 612 C CA . TYR A 1 77 ? -15.519 -8.129 -46.111 1.00 60.62 77 TYR A CA 1
ATOM 613 C C . TYR A 1 77 ? -15.759 -6.875 -46.967 1.00 60.62 77 TYR A C 1
ATOM 615 O O . TYR A 1 77 ? -14.984 -6.576 -47.871 1.00 60.62 77 TYR A O 1
ATOM 623 N N . TYR A 1 78 ? -16.769 -6.081 -46.604 1.00 57.06 78 TYR A N 1
ATOM 624 C CA . TYR A 1 78 ? -17.072 -4.811 -47.265 1.00 57.06 78 TYR A CA 1
ATOM 625 C C . TYR A 1 78 ? -15.933 -3.783 -47.159 1.00 57.06 78 TYR A C 1
ATOM 627 O O . TYR A 1 78 ? -15.553 -3.147 -48.143 1.00 57.06 78 TYR A O 1
ATOM 635 N N . LEU A 1 79 ? -15.324 -3.658 -45.976 1.00 55.56 79 LEU A N 1
ATOM 636 C CA . LEU A 1 79 ? -14.182 -2.763 -45.765 1.00 55.56 79 LEU A CA 1
ATOM 637 C C . LEU A 1 79 ? -12.935 -3.193 -46.560 1.00 55.56 79 LEU A C 1
ATOM 639 O O . LEU A 1 79 ? -12.126 -2.341 -46.935 1.00 55.56 79 LEU A O 1
ATOM 643 N N . LEU A 1 80 ? -12.781 -4.491 -46.844 1.00 59.03 80 LEU A N 1
ATOM 644 C CA . LEU A 1 80 ? -11.705 -5.018 -47.689 1.00 59.03 80 LEU A CA 1
ATOM 645 C C . LEU A 1 80 ? -11.928 -4.698 -49.176 1.00 59.03 80 LEU A C 1
ATOM 647 O O . LEU A 1 80 ? -10.986 -4.267 -49.843 1.00 59.03 80 LEU A O 1
ATOM 651 N N . GLU A 1 81 ? -13.157 -4.828 -49.684 1.00 58.88 81 GLU A N 1
ATOM 652 C CA . GLU A 1 81 ? -13.500 -4.433 -51.061 1.00 58.88 81 GLU A CA 1
ATOM 653 C C . GLU A 1 81 ? -13.336 -2.926 -51.287 1.00 58.88 81 GLU A C 1
ATOM 655 O O . GLU A 1 81 ? -12.741 -2.515 -52.286 1.00 58.88 81 GLU A O 1
ATOM 660 N N . LEU A 1 82 ? -13.763 -2.092 -50.330 1.00 56.28 82 LEU A N 1
ATOM 661 C CA . LEU A 1 82 ? -13.521 -0.649 -50.389 1.00 56.28 82 LEU A CA 1
ATOM 662 C C . LEU A 1 82 ? -12.019 -0.341 -50.402 1.00 56.28 82 LEU A C 1
ATOM 664 O O . LEU A 1 82 ? -11.555 0.424 -51.246 1.00 56.28 82 LEU A O 1
ATOM 668 N N . ARG A 1 83 ? -11.220 -0.983 -49.541 1.00 58.09 83 ARG A N 1
ATOM 669 C CA . ARG A 1 83 ? -9.755 -0.826 -49.563 1.00 58.09 83 ARG A CA 1
ATOM 670 C C . ARG A 1 83 ? -9.133 -1.219 -50.904 1.00 58.09 83 ARG A C 1
ATOM 672 O O . ARG A 1 83 ? -8.231 -0.520 -51.362 1.00 58.09 83 ARG A O 1
ATOM 679 N N . SER A 1 84 ? -9.615 -2.283 -51.545 1.00 61.38 84 SER A N 1
ATOM 680 C CA . SER A 1 84 ? -9.161 -2.699 -52.879 1.00 61.38 84 SER A CA 1
ATOM 681 C C . SER A 1 84 ? -9.486 -1.644 -53.946 1.00 61.38 84 SER A C 1
ATOM 683 O O . SER A 1 84 ? -8.605 -1.225 -54.703 1.00 61.38 84 SER A O 1
ATOM 685 N N . LEU A 1 85 ? -10.715 -1.115 -53.933 1.00 58.06 85 LEU A N 1
ATOM 686 C CA . LEU A 1 85 ? -11.145 -0.037 -54.828 1.00 58.06 85 LEU A CA 1
ATOM 687 C C . LEU A 1 85 ? -10.295 1.231 -54.645 1.00 58.06 85 LEU A C 1
ATOM 689 O O . LEU A 1 85 ? -9.865 1.823 -55.634 1.00 58.06 85 LEU A O 1
ATOM 693 N N . PHE A 1 86 ? -9.972 1.616 -53.408 1.00 53.69 86 PHE A N 1
ATOM 694 C CA . PHE A 1 86 ? -9.143 2.794 -53.126 1.00 53.69 86 PHE A CA 1
ATOM 695 C C . PHE A 1 86 ? -7.641 2.579 -53.393 1.00 53.69 86 PHE A C 1
ATOM 697 O O . PHE A 1 86 ? -6.952 3.522 -53.780 1.00 53.69 86 PHE A O 1
ATOM 704 N N . SER A 1 87 ? -7.123 1.352 -53.277 1.00 55.69 87 SER A N 1
ATOM 705 C CA . SER A 1 87 ? -5.724 1.027 -53.610 1.00 55.69 87 SER A CA 1
ATOM 706 C C . SER A 1 87 ? -5.417 1.229 -55.103 1.00 55.69 87 SER A C 1
ATOM 708 O O . SER A 1 87 ? -4.335 1.702 -55.460 1.00 55.69 87 SER A O 1
ATOM 710 N N . SER A 1 88 ? -6.407 1.010 -55.975 1.00 51.16 88 SER A N 1
ATOM 711 C CA . SER A 1 88 ? -6.280 1.257 -57.419 1.00 51.16 88 SER A CA 1
ATOM 712 C C . SER A 1 88 ? -6.019 2.733 -57.791 1.00 51.16 88 SER A C 1
ATOM 714 O O . SER A 1 88 ? -5.474 3.010 -58.862 1.00 51.16 88 SER A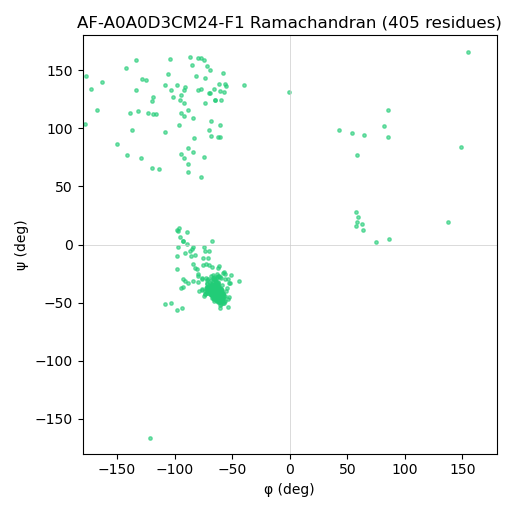 O 1
ATOM 716 N N . ILE A 1 89 ? -6.340 3.680 -56.895 1.00 50.53 89 ILE A N 1
ATOM 717 C CA . ILE A 1 89 ? -6.093 5.125 -57.063 1.00 50.53 89 ILE A CA 1
ATOM 718 C C . ILE A 1 89 ? -4.630 5.480 -56.772 1.00 50.53 89 ILE A C 1
ATOM 720 O O . ILE A 1 89 ? -4.046 6.296 -57.486 1.00 50.53 89 ILE A O 1
ATOM 724 N N . LEU A 1 90 ? -4.031 4.874 -55.742 1.00 49.84 90 LEU A N 1
ATOM 725 C CA . LEU A 1 90 ? -2.641 5.145 -55.354 1.00 49.84 90 LEU A CA 1
ATOM 726 C C . LEU A 1 90 ? -1.656 4.630 -56.413 1.00 49.84 90 LEU A C 1
ATOM 728 O O . LEU A 1 90 ? -0.701 5.324 -56.741 1.00 49.84 90 LEU A O 1
ATOM 732 N N . PHE A 1 91 ? -1.962 3.492 -57.043 1.00 43.41 91 PHE A N 1
ATOM 733 C CA . PHE A 1 91 ? -1.145 2.903 -58.110 1.00 43.41 91 PHE A CA 1
ATOM 734 C C . PHE A 1 91 ? -1.067 3.766 -59.390 1.00 43.41 91 PHE A C 1
ATOM 736 O O . PHE A 1 91 ? -0.055 3.769 -60.091 1.00 43.41 91 PHE A O 1
ATOM 743 N N . TRP A 1 92 ? -2.117 4.539 -59.699 1.00 39.19 92 TRP A N 1
ATOM 744 C CA . TRP A 1 92 ? -2.143 5.404 -60.889 1.00 39.19 92 TRP A CA 1
ATOM 745 C C . TRP A 1 92 ? -1.387 6.726 -60.709 1.00 39.19 92 TRP A C 1
ATOM 747 O O . TRP A 1 92 ? -0.917 7.288 -61.697 1.00 39.19 92 TRP A O 1
ATOM 757 N N . ARG A 1 93 ? -1.239 7.208 -59.467 1.00 38.22 93 ARG A N 1
ATOM 758 C CA . ARG A 1 93 ? -0.486 8.433 -59.147 1.00 38.22 93 ARG A CA 1
ATOM 759 C C . ARG A 1 93 ? 1.023 8.269 -59.376 1.00 38.22 93 ARG A C 1
ATOM 761 O O . ARG A 1 93 ? 1.674 9.246 -59.723 1.00 38.22 93 ARG A O 1
ATOM 768 N N . ASP A 1 94 ? 1.542 7.047 -59.267 1.00 38.28 94 ASP A N 1
ATOM 769 C CA . ASP A 1 94 ? 2.972 6.752 -59.443 1.00 38.28 94 ASP A CA 1
ATOM 770 C C . ASP A 1 94 ? 3.357 6.393 -60.893 1.00 38.28 94 ASP A C 1
ATOM 772 O O . ASP A 1 94 ? 4.538 6.285 -61.219 1.00 38.28 94 ASP A O 1
ATOM 776 N N . SER A 1 95 ? 2.381 6.240 -61.798 1.00 39.81 95 SER A N 1
ATOM 777 C CA . SER A 1 95 ? 2.615 5.788 -63.182 1.00 39.81 95 SER A CA 1
ATOM 778 C C . SER A 1 95 ? 2.823 6.920 -64.207 1.00 39.81 95 SER A C 1
ATOM 780 O O . SER A 1 95 ? 2.970 6.639 -65.394 1.00 39.81 95 SER A O 1
ATOM 782 N N . THR A 1 96 ? 2.852 8.197 -63.799 1.00 39.50 96 THR A N 1
ATOM 783 C CA . THR A 1 96 ? 2.958 9.350 -64.725 1.00 39.50 96 THR A CA 1
ATOM 784 C C . THR A 1 96 ? 4.374 9.896 -64.947 1.00 39.50 96 THR A C 1
ATOM 786 O O . THR A 1 96 ? 4.521 10.961 -65.540 1.00 39.50 96 THR A O 1
ATOM 789 N N . HIS A 1 97 ? 5.425 9.169 -64.562 1.00 37.78 97 HIS A N 1
ATOM 790 C CA . HIS A 1 97 ? 6.789 9.458 -65.023 1.00 37.78 97 HIS A CA 1
ATOM 791 C C . HIS A 1 97 ? 7.263 8.384 -66.009 1.00 37.78 97 HIS A C 1
ATOM 793 O O . HIS A 1 97 ? 7.754 7.328 -65.618 1.00 37.78 97 HIS A O 1
ATOM 799 N N . ALA A 1 98 ? 7.123 8.669 -67.304 1.00 33.38 98 ALA A N 1
ATOM 800 C CA . ALA A 1 98 ? 7.743 7.898 -68.379 1.00 33.38 98 ALA A CA 1
ATOM 801 C C . ALA A 1 98 ? 8.992 8.642 -68.901 1.00 33.38 98 ALA A C 1
ATOM 803 O O . ALA A 1 98 ? 8.862 9.816 -69.254 1.00 33.38 98 ALA A O 1
ATOM 804 N N . PRO A 1 99 ? 10.182 8.011 -68.974 1.00 31.73 99 PRO A N 1
ATOM 805 C CA . PRO A 1 99 ? 11.308 8.519 -69.756 1.00 31.73 99 PRO A CA 1
ATOM 806 C C . PRO A 1 99 ? 11.219 8.036 -71.221 1.00 31.73 99 PRO A C 1
ATOM 808 O O . PRO A 1 99 ? 10.497 7.070 -71.494 1.00 31.73 99 PRO A O 1
ATOM 811 N N . PRO A 1 100 ? 11.922 8.692 -72.164 1.00 34.97 100 PRO A N 1
ATOM 812 C CA . PRO A 1 100 ? 11.862 8.352 -73.580 1.00 34.97 100 PRO A CA 1
ATOM 813 C C . PRO A 1 100 ? 12.680 7.093 -73.928 1.00 34.97 100 PRO A C 1
ATOM 815 O O . PRO A 1 100 ? 13.524 6.643 -73.158 1.00 34.97 100 PRO A O 1
ATOM 818 N N . GLU A 1 101 ? 12.312 6.555 -75.089 1.00 32.78 101 GLU A N 1
ATOM 819 C CA . GLU A 1 101 ? 12.781 5.433 -75.921 1.00 32.78 101 GLU A CA 1
ATOM 820 C C . GLU A 1 101 ? 13.988 4.547 -75.521 1.00 32.78 101 GLU A C 1
ATOM 822 O O . GLU A 1 101 ? 15.082 4.994 -75.200 1.00 32.78 101 GLU A O 1
ATOM 827 N N . GLU A 1 102 ? 13.698 3.239 -75.622 1.00 36.25 102 GLU A N 1
ATOM 828 C CA . GLU A 1 102 ? 14.505 2.099 -76.097 1.00 36.25 102 GLU A CA 1
ATOM 829 C C . GLU A 1 102 ? 15.984 1.960 -75.688 1.00 36.25 102 GLU A C 1
ATOM 831 O O . GLU A 1 102 ? 16.877 2.454 -76.357 1.00 36.25 102 GLU A O 1
ATOM 836 N N . GLU A 1 103 ? 16.253 1.121 -74.671 1.00 29.19 103 GLU A N 1
ATOM 837 C CA . GLU A 1 103 ? 17.146 -0.051 -74.804 1.00 29.19 103 GLU A CA 1
ATOM 838 C C . GLU A 1 103 ? 17.231 -0.903 -73.508 1.00 29.19 103 GLU A C 1
ATOM 840 O O . GLU A 1 103 ? 17.255 -0.392 -72.389 1.00 29.19 103 GLU A O 1
ATOM 845 N N . LYS A 1 104 ? 17.360 -2.231 -73.689 1.00 28.22 104 LYS A N 1
ATOM 846 C CA . LYS A 1 104 ? 17.803 -3.288 -72.735 1.00 28.22 104 LYS A CA 1
ATOM 847 C C . LYS A 1 104 ? 16.749 -3.916 -71.795 1.00 28.22 104 LYS A C 1
ATOM 849 O O . LYS A 1 104 ? 16.525 -3.534 -70.648 1.00 28.22 104 LYS A O 1
ATOM 854 N N . PHE A 1 105 ? 16.180 -5.020 -72.292 1.00 28.52 105 PHE A N 1
ATOM 855 C CA . PHE A 1 105 ? 15.091 -5.830 -71.724 1.00 28.52 105 PHE A CA 1
ATOM 856 C C . PHE A 1 105 ? 15.514 -6.908 -70.690 1.00 28.52 105 PHE A C 1
ATOM 858 O O . PHE A 1 105 ? 14.657 -7.541 -70.086 1.00 28.52 105 PHE A O 1
ATOM 865 N N . SER A 1 106 ? 16.806 -7.116 -70.408 1.00 30.00 106 SER A N 1
ATOM 866 C CA . SER A 1 106 ? 17.255 -8.253 -69.567 1.00 30.00 106 SER A CA 1
ATOM 867 C C . SER A 1 106 ? 17.358 -7.945 -68.055 1.00 30.00 106 SER A C 1
ATOM 869 O O . SER A 1 106 ? 17.051 -8.783 -67.212 1.00 30.00 106 SER A O 1
ATOM 871 N N . VAL A 1 107 ? 17.680 -6.704 -67.664 1.00 34.31 107 VAL A N 1
ATOM 872 C CA . VAL A 1 107 ? 17.910 -6.326 -66.246 1.00 34.31 107 VAL A CA 1
ATOM 873 C C . VAL A 1 107 ? 16.601 -6.049 -65.475 1.00 34.31 107 VAL A C 1
ATOM 875 O O . VAL A 1 107 ? 16.553 -6.122 -64.243 1.00 34.31 107 VAL A O 1
ATOM 878 N N . ARG A 1 108 ? 15.499 -5.771 -66.188 1.00 28.50 108 ARG A N 1
ATOM 879 C CA . ARG A 1 108 ? 14.190 -5.434 -65.594 1.00 28.50 108 ARG A CA 1
ATOM 880 C C . ARG A 1 108 ? 13.472 -6.630 -64.962 1.00 28.50 108 ARG A C 1
ATOM 882 O O . ARG A 1 108 ? 12.736 -6.417 -64.000 1.00 28.50 108 ARG A O 1
ATOM 889 N N . SER A 1 109 ? 13.683 -7.859 -65.442 1.00 30.02 109 SER A N 1
ATOM 890 C CA . SER A 1 109 ? 13.002 -9.045 -64.893 1.00 30.02 109 SER A CA 1
ATOM 891 C C . SER A 1 109 ? 13.491 -9.366 -63.475 1.00 30.02 109 SER A C 1
ATOM 893 O O . SER A 1 109 ? 12.681 -9.566 -62.573 1.00 30.02 109 SER A O 1
ATOM 895 N N . SER A 1 110 ? 14.803 -9.286 -63.236 1.00 34.38 110 SER A N 1
ATOM 896 C CA . SER A 1 110 ? 15.427 -9.503 -61.924 1.00 34.38 110 SER A CA 1
ATOM 897 C C . SER A 1 110 ? 15.071 -8.415 -60.908 1.00 34.38 110 SER A C 1
ATOM 899 O O . SER A 1 110 ? 14.902 -8.702 -59.722 1.00 34.38 110 SER A O 1
ATOM 901 N N . ARG A 1 111 ? 14.915 -7.165 -61.366 1.00 37.38 111 ARG A N 1
ATOM 902 C CA . ARG A 1 111 ? 14.541 -6.024 -60.517 1.00 37.38 111 ARG A CA 1
ATOM 903 C C . ARG A 1 111 ? 13.058 -6.060 -60.136 1.00 37.38 111 ARG A C 1
ATOM 905 O O . ARG A 1 111 ? 12.758 -5.979 -58.951 1.00 37.38 111 ARG A O 1
ATOM 912 N N . LYS A 1 112 ? 12.164 -6.342 -61.094 1.00 37.41 112 LYS A N 1
ATOM 913 C CA . LYS A 1 112 ? 10.731 -6.570 -60.831 1.00 37.41 112 LYS A CA 1
ATOM 914 C C . LYS A 1 112 ? 10.486 -7.789 -59.939 1.00 37.41 112 LYS A C 1
ATOM 916 O O . LYS A 1 112 ? 9.625 -7.737 -59.071 1.00 37.41 112 LYS A O 1
ATOM 921 N N . LYS A 1 113 ? 11.269 -8.865 -60.094 1.00 37.59 113 LYS A N 1
ATOM 922 C CA . LYS A 1 113 ? 11.186 -10.054 -59.227 1.00 37.59 113 LYS A CA 1
ATOM 923 C C . LYS A 1 113 ? 11.654 -9.751 -57.798 1.00 37.59 113 LYS A C 1
ATOM 925 O O . LYS A 1 113 ? 11.010 -10.183 -56.851 1.00 37.59 113 LYS A O 1
ATOM 930 N N . ARG A 1 114 ? 12.717 -8.951 -57.625 1.00 41.00 114 ARG A N 1
ATOM 931 C CA . ARG A 1 114 ? 13.159 -8.442 -56.309 1.00 41.00 114 ARG A CA 1
ATOM 932 C C . ARG A 1 114 ? 12.153 -7.479 -55.673 1.00 41.00 114 ARG A C 1
ATOM 934 O O . ARG A 1 114 ? 11.972 -7.525 -54.463 1.00 41.00 114 ARG A O 1
ATOM 941 N N . GLU A 1 115 ? 11.508 -6.628 -56.464 1.00 41.75 115 GLU A N 1
ATOM 942 C CA . GLU A 1 115 ? 10.482 -5.690 -55.992 1.00 41.75 115 GLU A CA 1
ATOM 943 C C . GLU A 1 115 ? 9.181 -6.410 -55.610 1.00 41.75 115 GLU A C 1
ATOM 945 O O . GLU A 1 115 ? 8.637 -6.115 -54.552 1.00 41.75 115 GLU A O 1
ATOM 950 N N . SER A 1 116 ? 8.757 -7.422 -56.378 1.00 39.69 116 SER A N 1
ATOM 951 C CA . SER A 1 116 ? 7.641 -8.320 -56.034 1.00 39.69 116 SER A CA 1
ATOM 952 C C . SER A 1 116 ? 7.918 -9.090 -54.746 1.00 39.69 116 SER A C 1
ATOM 954 O O . SER A 1 116 ? 7.124 -9.021 -53.823 1.00 39.69 116 SER A O 1
ATOM 956 N N . LEU A 1 117 ? 9.091 -9.725 -54.620 1.00 52.06 117 LEU A N 1
ATOM 957 C CA . LEU A 1 117 ? 9.487 -10.448 -53.402 1.00 52.06 117 LEU A CA 1
ATOM 958 C C . LEU A 1 117 ? 9.584 -9.529 -52.174 1.00 52.06 117 LEU A C 1
ATOM 960 O O . LEU A 1 117 ? 9.318 -9.954 -51.052 1.00 52.06 117 LEU A O 1
ATOM 964 N N . ARG A 1 118 ? 9.964 -8.259 -52.369 1.00 49.50 118 ARG A N 1
ATOM 965 C CA . ARG A 1 118 ? 9.960 -7.240 -51.312 1.00 49.50 118 ARG A CA 1
ATOM 966 C C . ARG A 1 118 ? 8.533 -6.864 -50.913 1.00 49.50 118 ARG A C 1
ATOM 968 O O . ARG A 1 118 ? 8.280 -6.701 -49.726 1.00 49.50 118 ARG A O 1
ATOM 975 N N . PHE A 1 119 ? 7.622 -6.754 -51.877 1.00 44.25 119 PHE A N 1
ATOM 976 C CA . PHE A 1 119 ? 6.207 -6.479 -51.636 1.00 44.25 119 PHE A CA 1
ATOM 977 C C . PHE A 1 119 ? 5.519 -7.651 -50.926 1.00 44.25 119 PHE A C 1
ATOM 979 O O . PHE A 1 119 ? 4.870 -7.441 -49.908 1.00 44.25 119 PHE A O 1
ATOM 986 N N . ASP A 1 120 ? 5.752 -8.882 -51.382 1.00 47.59 120 ASP A N 1
ATOM 987 C CA . ASP A 1 120 ? 5.215 -10.107 -50.783 1.00 47.59 120 ASP A CA 1
ATOM 988 C C . ASP A 1 120 ? 5.719 -10.287 -49.347 1.00 47.59 120 ASP A C 1
ATOM 990 O O . ASP A 1 120 ? 4.950 -10.636 -48.455 1.00 47.59 120 ASP A O 1
ATOM 994 N N . ARG A 1 121 ? 6.990 -9.952 -49.082 1.00 54.81 121 ARG A N 1
ATOM 995 C CA . ARG A 1 121 ? 7.557 -9.933 -47.727 1.00 54.81 121 ARG A CA 1
ATOM 996 C C . ARG A 1 121 ? 6.918 -8.867 -46.834 1.00 54.81 121 ARG A C 1
ATOM 998 O O . ARG A 1 121 ? 6.621 -9.167 -45.687 1.00 54.81 121 ARG A O 1
ATOM 1005 N N . ILE A 1 122 ? 6.684 -7.654 -47.338 1.00 55.28 122 ILE A N 1
ATOM 1006 C CA . ILE A 1 122 ? 6.021 -6.579 -46.576 1.00 55.28 122 ILE A CA 1
ATOM 1007 C C . ILE A 1 122 ? 4.569 -6.960 -46.259 1.00 55.28 122 ILE A C 1
ATOM 1009 O O . ILE A 1 122 ? 4.112 -6.771 -45.134 1.00 55.28 122 ILE A O 1
ATOM 1013 N N . VAL A 1 123 ? 3.853 -7.544 -47.222 1.00 52.84 123 VAL A N 1
ATOM 1014 C CA . VAL A 1 123 ? 2.478 -8.026 -47.036 1.00 52.84 123 VAL A CA 1
ATOM 1015 C C . VAL A 1 123 ? 2.434 -9.187 -46.035 1.00 52.84 123 VAL A C 1
ATOM 1017 O O . VAL A 1 123 ? 1.546 -9.220 -45.185 1.00 52.84 123 VAL A O 1
ATOM 1020 N N . LEU A 1 124 ? 3.418 -10.091 -46.062 1.00 48.19 124 LEU A N 1
ATOM 1021 C CA . LEU A 1 124 ? 3.542 -11.191 -45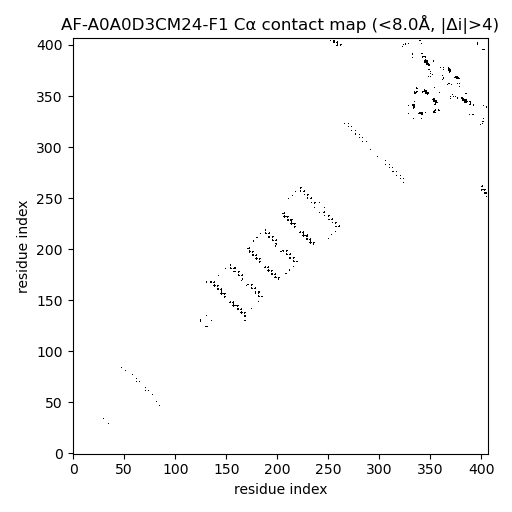.102 1.00 48.19 124 LEU A CA 1
ATOM 1022 C C . LEU A 1 124 ? 3.938 -10.703 -43.692 1.00 48.19 124 LEU A C 1
ATOM 1024 O O . LEU A 1 124 ? 3.391 -11.194 -42.708 1.00 48.19 124 LEU A O 1
ATOM 1028 N N . GLU A 1 125 ? 4.825 -9.709 -43.567 1.00 51.91 125 GLU A N 1
ATOM 1029 C CA . GLU A 1 125 ? 5.203 -9.069 -42.290 1.00 51.91 125 GLU A CA 1
ATOM 1030 C C . GLU A 1 125 ? 4.003 -8.325 -41.665 1.00 51.91 125 GLU A C 1
ATOM 1032 O O . GLU A 1 125 ? 3.741 -8.452 -40.466 1.00 51.91 125 GLU A O 1
ATOM 1037 N N . MET A 1 126 ? 3.196 -7.643 -42.486 1.00 50.28 126 MET A N 1
ATOM 1038 C CA . MET A 1 126 ? 1.941 -7.009 -42.058 1.00 50.28 126 MET A CA 1
ATOM 1039 C C . MET A 1 126 ? 0.853 -8.023 -41.668 1.00 50.28 126 MET A C 1
ATOM 1041 O O . MET A 1 126 ? 0.072 -7.754 -40.757 1.00 50.28 126 MET A O 1
ATOM 1045 N N . ALA A 1 127 ? 0.800 -9.186 -42.325 1.00 43.69 127 ALA A N 1
ATOM 1046 C CA . ALA A 1 127 ? -0.176 -10.241 -42.040 1.00 43.69 127 ALA A CA 1
ATOM 1047 C C . ALA A 1 127 ? 0.185 -11.100 -40.813 1.00 43.69 127 ALA A C 1
ATOM 1049 O O . ALA A 1 127 ? -0.707 -11.635 -40.159 1.00 43.69 127 ALA A O 1
ATOM 1050 N N . THR A 1 128 ? 1.473 -11.228 -40.480 1.00 50.72 128 THR A N 1
ATOM 1051 C CA . THR A 1 128 ? 1.967 -12.078 -39.376 1.00 50.72 128 THR A CA 1
ATOM 1052 C C . THR A 1 128 ? 2.234 -11.312 -38.078 1.00 50.72 128 THR A C 1
ATOM 1054 O O . THR A 1 128 ? 2.464 -11.924 -37.035 1.00 50.72 128 THR A O 1
ATOM 1057 N N . GLY A 1 129 ? 2.206 -9.973 -38.103 1.00 54.72 129 GLY A N 1
ATOM 1058 C CA . GLY A 1 129 ? 2.547 -9.150 -36.937 1.00 54.72 129 GLY A CA 1
ATOM 1059 C C . GLY A 1 129 ? 3.976 -9.394 -36.432 1.00 54.72 129 GLY A C 1
ATOM 1060 O O . GLY A 1 129 ? 4.248 -9.198 -35.239 1.00 54.72 129 GLY A O 1
ATOM 1061 N N . ALA A 1 130 ? 4.849 -9.882 -37.321 1.00 58.66 130 ALA A N 1
ATOM 1062 C CA . ALA A 1 130 ? 6.259 -10.128 -37.085 1.00 58.66 130 ALA A CA 1
ATOM 1063 C C . ALA A 1 130 ? 7.037 -8.849 -37.413 1.00 58.66 130 ALA A C 1
ATOM 1065 O O . ALA A 1 130 ? 7.044 -8.377 -38.549 1.00 58.66 130 ALA A O 1
ATOM 1066 N N . VAL A 1 131 ? 7.670 -8.265 -36.397 1.00 67.50 131 VAL A N 1
ATOM 1067 C CA . VAL A 1 131 ? 8.491 -7.062 -36.554 1.00 67.50 131 VAL A CA 1
ATOM 1068 C C . VAL A 1 131 ? 9.761 -7.431 -37.321 1.00 67.50 131 VAL A C 1
ATOM 1070 O O . VAL A 1 131 ? 10.449 -8.389 -36.967 1.00 67.50 131 VAL A O 1
ATOM 1073 N N . SER A 1 132 ? 10.093 -6.669 -38.367 1.00 81.56 132 SER A N 1
ATOM 1074 C CA . SER A 1 132 ? 11.344 -6.855 -39.109 1.00 81.56 132 SER A CA 1
ATOM 1075 C C . SER A 1 132 ? 12.549 -6.785 -38.155 1.00 81.56 132 SER A C 1
ATOM 1077 O O . SER A 1 132 ? 12.615 -5.856 -37.348 1.00 81.56 132 SER A O 1
ATOM 1079 N N . PRO A 1 133 ? 13.554 -7.678 -38.261 1.00 80.88 133 PRO A N 1
ATOM 1080 C CA . PRO A 1 133 ? 14.750 -7.638 -37.411 1.00 80.88 133 PRO A CA 1
ATOM 1081 C C . PRO A 1 133 ? 15.463 -6.278 -37.422 1.00 80.88 133 PRO A C 1
ATOM 1083 O O . PRO A 1 133 ? 16.071 -5.871 -36.434 1.00 80.88 133 PRO A O 1
ATOM 1086 N N . MET A 1 134 ? 15.361 -5.546 -38.536 1.00 84.50 134 MET A N 1
ATOM 1087 C CA . MET A 1 134 ? 15.913 -4.198 -38.660 1.00 84.50 134 MET A CA 1
ATOM 1088 C C . MET A 1 134 ? 15.113 -3.168 -37.849 1.00 84.50 134 MET A C 1
ATOM 1090 O O . MET A 1 134 ? 15.713 -2.299 -37.222 1.00 84.50 134 MET A O 1
ATOM 1094 N N . ALA A 1 135 ? 13.783 -3.296 -37.810 1.00 87.00 135 ALA A N 1
ATOM 1095 C CA . ALA A 1 135 ? 12.910 -2.465 -36.980 1.00 87.00 135 ALA A CA 1
ATOM 1096 C C . ALA A 1 135 ? 13.083 -2.782 -35.487 1.00 87.00 135 ALA A C 1
ATOM 1098 O O . ALA A 1 135 ? 13.177 -1.859 -34.686 1.00 87.00 135 ALA A O 1
ATOM 1099 N N . ALA A 1 136 ? 13.243 -4.059 -35.121 1.00 88.38 136 ALA A N 1
ATOM 1100 C CA . ALA A 1 136 ? 13.554 -4.461 -33.749 1.00 88.38 136 ALA A CA 1
ATOM 1101 C C . ALA A 1 136 ? 14.899 -3.881 -33.276 1.00 88.38 136 ALA A C 1
ATOM 1103 O O . ALA A 1 136 ? 14.976 -3.276 -32.212 1.00 88.38 136 ALA A O 1
ATOM 1104 N N . LYS A 1 137 ? 15.950 -3.970 -34.104 1.00 92.56 137 LYS A N 1
ATOM 1105 C CA . LYS A 1 137 ? 17.257 -3.367 -33.795 1.00 92.56 137 LYS A CA 1
ATOM 1106 C C . LYS A 1 137 ? 17.186 -1.842 -33.672 1.00 92.56 137 LYS A C 1
ATOM 1108 O O . LYS A 1 137 ? 17.888 -1.263 -32.848 1.00 92.56 137 LYS A O 1
ATOM 1113 N N . GLN A 1 138 ? 16.363 -1.190 -34.491 1.00 93.62 138 GLN A N 1
ATOM 1114 C CA . GLN A 1 138 ? 16.153 0.252 -34.398 1.00 93.62 138 GLN A CA 1
ATOM 1115 C C . GLN A 1 138 ? 15.372 0.637 -33.132 1.00 93.62 138 GLN A C 1
ATOM 1117 O O . GLN A 1 138 ? 15.743 1.606 -32.478 1.00 93.62 138 GLN A O 1
ATOM 1122 N N . ALA A 1 139 ? 14.352 -0.135 -32.746 1.00 93.69 139 ALA A N 1
ATOM 1123 C CA . ALA A 1 139 ? 13.615 0.068 -31.498 1.00 93.69 139 ALA A CA 1
ATOM 1124 C C . ALA A 1 139 ? 14.528 -0.055 -30.265 1.00 93.69 139 ALA A C 1
ATOM 1126 O O . ALA A 1 139 ? 14.440 0.758 -29.349 1.00 93.69 139 ALA A O 1
ATOM 1127 N N . GLU A 1 140 ? 15.468 -1.005 -30.273 1.00 94.56 140 GLU A N 1
ATOM 1128 C CA . GLU A 1 140 ? 16.464 -1.143 -29.203 1.00 94.56 140 GLU A CA 1
ATOM 1129 C C . GLU A 1 140 ? 17.396 0.072 -29.093 1.00 94.56 140 GLU A C 1
ATOM 1131 O O . GLU A 1 140 ? 17.672 0.528 -27.984 1.00 94.56 140 GLU A O 1
ATOM 1136 N N . ARG A 1 141 ? 17.823 0.654 -30.223 1.00 95.56 141 ARG A N 1
ATOM 1137 C CA . ARG A 1 141 ? 18.602 1.906 -30.223 1.00 95.56 141 ARG A CA 1
ATOM 1138 C C . ARG A 1 141 ? 17.802 3.072 -29.653 1.00 95.56 141 ARG A C 1
ATOM 1140 O O . ARG A 1 141 ? 18.304 3.793 -28.803 1.00 95.56 141 ARG A O 1
ATOM 1147 N N . LEU A 1 142 ? 16.539 3.208 -30.054 1.00 96.19 142 LEU A N 1
ATOM 1148 C CA . LEU A 1 142 ? 15.644 4.241 -29.522 1.00 96.19 142 LEU A CA 1
ATOM 1149 C C . LEU A 1 142 ? 15.395 4.071 -28.017 1.00 96.19 142 LEU A C 1
ATOM 1151 O O . LEU A 1 142 ? 15.334 5.058 -27.288 1.00 96.19 142 LEU A O 1
ATOM 1155 N N . LYS A 1 143 ? 15.322 2.830 -27.519 1.00 96.12 143 LYS A N 1
ATOM 1156 C CA . LYS A 1 143 ? 15.291 2.546 -26.076 1.00 96.12 143 LYS A CA 1
ATOM 1157 C C . LYS A 1 143 ? 16.571 3.033 -25.388 1.00 96.12 143 LYS A C 1
ATOM 1159 O O . LYS A 1 143 ? 16.494 3.623 -24.313 1.00 96.12 143 LYS A O 1
ATOM 1164 N N . GLU A 1 144 ? 17.745 2.782 -25.965 1.00 97.31 144 GLU A N 1
ATOM 1165 C CA . GLU A 1 144 ? 19.025 3.268 -25.426 1.00 97.31 144 GLU A CA 1
ATOM 1166 C C . GLU A 1 144 ? 19.112 4.801 -25.431 1.00 97.31 144 GLU A C 1
ATOM 1168 O O . GLU A 1 144 ? 19.520 5.393 -24.429 1.00 97.31 144 GLU A O 1
ATOM 1173 N N . ASP A 1 145 ? 18.655 5.449 -26.500 1.00 96.25 145 ASP A N 1
ATOM 1174 C CA . ASP A 1 145 ? 18.563 6.907 -26.590 1.00 96.25 145 ASP A CA 1
ATOM 1175 C C . ASP A 1 145 ? 17.603 7.471 -25.534 1.00 96.25 145 ASP A C 1
ATOM 1177 O O . ASP A 1 145 ? 17.961 8.396 -24.799 1.00 96.25 145 ASP A O 1
ATOM 1181 N N . GLY A 1 146 ? 16.430 6.853 -25.365 1.00 96.81 146 GLY A N 1
ATOM 1182 C CA . GLY A 1 146 ? 15.477 7.178 -24.305 1.00 96.81 146 GLY A CA 1
ATOM 1183 C C . GLY A 1 146 ? 16.081 7.033 -22.905 1.00 96.81 146 GLY A C 1
ATOM 1184 O O . GLY A 1 146 ? 15.931 7.931 -22.072 1.00 96.81 146 GLY A O 1
ATOM 1185 N N . ASN A 1 147 ? 16.848 5.966 -22.654 1.00 96.75 147 ASN A N 1
ATOM 1186 C CA . ASN A 1 147 ? 17.571 5.765 -21.394 1.00 96.75 147 ASN A CA 1
ATOM 1187 C C . ASN A 1 147 ? 18.605 6.879 -21.156 1.00 96.75 147 ASN A C 1
ATOM 1189 O O . ASN A 1 147 ? 18.744 7.376 -20.036 1.00 96.75 147 ASN A O 1
ATOM 1193 N N . ASN A 1 148 ? 19.330 7.293 -22.197 1.00 97.56 148 ASN A N 1
ATOM 1194 C CA . ASN A 1 148 ? 20.310 8.376 -22.115 1.00 97.56 148 ASN A CA 1
ATOM 1195 C C . ASN A 1 148 ? 19.643 9.731 -21.844 1.00 97.56 148 ASN A C 1
ATOM 1197 O O . ASN A 1 148 ? 20.148 10.515 -21.038 1.00 97.56 148 ASN A O 1
ATOM 1201 N N . CYS A 1 149 ? 18.502 10.008 -22.477 1.00 96.12 149 CYS A N 1
ATOM 1202 C CA . CYS A 1 149 ? 17.692 11.194 -22.203 1.00 96.12 149 CYS A CA 1
ATOM 1203 C C . CYS A 1 149 ? 17.139 11.189 -20.774 1.00 96.12 149 CYS A C 1
ATOM 1205 O O . CYS A 1 149 ? 17.204 12.219 -20.105 1.00 96.12 149 CYS A O 1
ATOM 1207 N N . PHE A 1 150 ? 16.671 10.038 -20.284 1.00 96.31 150 PHE A N 1
ATOM 1208 C CA . PHE A 1 150 ? 16.177 9.877 -18.916 1.00 96.31 150 PHE A CA 1
ATOM 1209 C C . PHE A 1 150 ? 17.265 10.155 -17.872 1.00 96.31 150 PHE A C 1
ATOM 1211 O O . PHE A 1 150 ? 17.031 10.915 -16.939 1.00 96.31 150 PHE A O 1
ATOM 1218 N N . LYS A 1 151 ? 18.482 9.622 -18.065 1.00 96.50 151 LYS A N 1
ATOM 1219 C CA . LYS A 1 151 ? 19.640 9.902 -17.189 1.00 96.50 151 LYS A CA 1
ATOM 1220 C C . LYS A 1 151 ? 20.029 11.382 -17.153 1.00 96.50 151 LYS A C 1
ATOM 1222 O O . LYS A 1 151 ? 20.590 11.838 -16.168 1.00 96.50 151 LYS A O 1
ATOM 1227 N N . LYS A 1 152 ? 19.751 12.122 -18.231 1.00 96.62 152 LYS A N 1
ATOM 1228 C CA . LYS A 1 152 ? 19.960 13.576 -18.331 1.00 96.62 152 LYS A CA 1
ATOM 1229 C C . LYS A 1 152 ? 18.740 14.386 -17.869 1.00 96.62 152 LYS A C 1
ATOM 1231 O O . LYS A 1 152 ? 18.679 15.574 -18.167 1.00 96.62 152 LYS A O 1
ATOM 1236 N N . GLU A 1 153 ? 17.751 13.738 -17.250 1.00 95.19 153 GLU A N 1
ATOM 1237 C CA . GLU A 1 153 ? 16.487 14.330 -16.780 1.00 95.19 153 GLU A CA 1
ATOM 1238 C C . GLU A 1 153 ? 15.649 15.006 -17.883 1.00 95.19 153 GLU A C 1
ATOM 1240 O O . GLU A 1 153 ? 14.729 15.783 -17.632 1.00 95.19 153 GLU A O 1
ATOM 1245 N N . ARG A 1 154 ? 15.910 14.673 -19.153 1.00 96.75 154 ARG A N 1
ATOM 1246 C CA . ARG A 1 154 ? 15.153 15.175 -20.308 1.00 96.75 154 ARG A CA 1
ATOM 1247 C C . ARG A 1 154 ? 13.959 14.268 -20.579 1.00 96.75 154 ARG A C 1
ATOM 1249 O O . ARG A 1 154 ? 13.925 13.554 -21.581 1.00 96.75 154 ARG A O 1
ATOM 1256 N N . PHE A 1 155 ? 12.973 14.296 -19.683 1.00 95.88 155 PHE A N 1
ATOM 1257 C CA . PHE A 1 155 ? 11.834 13.369 -19.719 1.00 95.88 155 PHE A CA 1
ATOM 1258 C C . PHE A 1 155 ? 10.976 13.493 -20.986 1.00 95.88 155 PHE A C 1
ATOM 1260 O O . PHE A 1 155 ? 10.501 12.480 -21.480 1.00 95.88 155 PHE A O 1
ATOM 1267 N N . GLY A 1 156 ? 10.804 14.699 -21.545 1.00 96.44 156 GLY A N 1
ATOM 1268 C CA . GLY A 1 156 ? 10.064 14.895 -22.802 1.00 96.44 156 GLY A CA 1
ATOM 1269 C C . GLY A 1 156 ? 10.696 14.141 -23.976 1.00 96.44 156 GLY A C 1
ATOM 1270 O O . GLY A 1 156 ? 10.058 13.280 -24.567 1.00 96.44 156 GLY A O 1
ATOM 1271 N N . ALA A 1 157 ? 11.990 14.374 -24.218 1.00 96.38 157 ALA A N 1
ATOM 1272 C CA . ALA A 1 157 ? 12.733 13.684 -25.274 1.00 96.38 157 ALA A CA 1
ATOM 1273 C C . ALA A 1 157 ? 12.812 12.162 -25.047 1.00 96.38 157 ALA A C 1
ATOM 1275 O O . ALA A 1 157 ? 12.788 11.393 -26.003 1.00 96.38 157 ALA A O 1
ATOM 1276 N N . ALA A 1 158 ? 12.882 11.715 -23.786 1.00 97.44 158 ALA A N 1
ATOM 1277 C CA . ALA A 1 158 ? 12.832 10.291 -23.463 1.00 97.44 158 ALA A CA 1
ATOM 1278 C C . ALA A 1 158 ? 11.472 9.668 -23.829 1.00 97.44 158 ALA A C 1
ATOM 1280 O O . ALA A 1 158 ? 11.436 8.588 -24.414 1.00 97.44 158 ALA A O 1
ATOM 1281 N N . ILE A 1 159 ? 10.362 10.355 -23.531 1.00 97.94 159 ILE A N 1
ATOM 1282 C CA . ILE A 1 159 ? 9.006 9.917 -23.904 1.00 97.94 159 ILE A CA 1
ATOM 1283 C C . ILE A 1 159 ? 8.877 9.793 -25.421 1.00 97.94 159 ILE A C 1
ATOM 1285 O O . ILE A 1 159 ? 8.324 8.797 -25.891 1.00 97.94 159 ILE A O 1
ATOM 1289 N N . ASP A 1 160 ? 9.401 10.759 -26.176 1.00 97.44 160 ASP A N 1
ATOM 1290 C CA . ASP A 1 160 ? 9.364 10.732 -27.641 1.00 97.44 160 ASP A CA 1
ATOM 1291 C C . ASP A 1 160 ? 10.146 9.524 -28.180 1.00 97.44 160 ASP A C 1
ATOM 1293 O O . ASP A 1 160 ? 9.589 8.713 -28.921 1.00 97.44 160 ASP A O 1
ATOM 1297 N N . ALA A 1 161 ? 11.379 9.311 -27.704 1.00 97.38 161 ALA A N 1
ATOM 1298 C CA . ALA A 1 161 ? 12.210 8.171 -28.099 1.00 97.38 161 ALA A CA 1
ATOM 1299 C C . ALA A 1 161 ? 11.565 6.811 -27.763 1.00 97.38 161 ALA A C 1
ATOM 1301 O O . ALA A 1 161 ? 11.541 5.905 -28.601 1.00 97.38 161 ALA A O 1
ATOM 1302 N N . TYR A 1 162 ? 10.979 6.653 -26.569 1.00 97.75 162 TYR A N 1
ATOM 1303 C CA . TYR A 1 162 ? 10.249 5.427 -26.225 1.00 97.75 162 TYR A CA 1
ATOM 1304 C C . TYR A 1 162 ? 8.971 5.256 -27.042 1.00 97.75 162 TYR A C 1
ATOM 1306 O O . TYR A 1 162 ? 8.617 4.134 -27.392 1.00 97.75 162 TYR A O 1
ATOM 1314 N N . THR A 1 163 ? 8.279 6.345 -27.372 1.00 97.62 163 THR A N 1
ATOM 1315 C CA . THR A 1 163 ? 7.082 6.293 -28.217 1.00 97.62 163 THR A CA 1
ATOM 1316 C C . THR A 1 163 ? 7.441 5.833 -29.625 1.00 97.62 163 THR A C 1
ATOM 1318 O O . THR A 1 163 ? 6.774 4.946 -30.155 1.00 97.62 163 THR A O 1
ATOM 1321 N N . GLU A 1 164 ? 8.540 6.331 -30.194 1.00 96.00 164 GLU A N 1
ATOM 1322 C CA . GLU A 1 164 ? 9.071 5.824 -31.460 1.00 96.00 164 GLU A CA 1
ATOM 1323 C C . GLU A 1 164 ? 9.442 4.333 -31.355 1.00 96.00 164 GLU A C 1
ATOM 1325 O O . GLU A 1 164 ? 9.028 3.536 -32.203 1.00 96.00 164 GLU A O 1
ATOM 1330 N N . ALA A 1 165 ? 10.112 3.903 -30.279 1.00 95.25 165 ALA A N 1
ATOM 1331 C CA . ALA A 1 165 ? 10.418 2.486 -30.052 1.00 95.25 165 ALA A CA 1
ATOM 1332 C C . ALA A 1 165 ? 9.151 1.605 -30.002 1.00 95.25 165 ALA A C 1
ATOM 1334 O O . ALA A 1 165 ? 9.111 0.540 -30.623 1.00 95.25 165 ALA A O 1
ATOM 1335 N N . ILE A 1 166 ? 8.091 2.071 -29.330 1.00 95.88 166 ILE A N 1
ATOM 1336 C CA . ILE A 1 166 ? 6.791 1.387 -29.244 1.00 95.88 166 ILE A CA 1
ATOM 1337 C C . ILE A 1 166 ? 6.124 1.290 -30.620 1.00 95.88 166 ILE A C 1
ATOM 1339 O O . ILE A 1 166 ? 5.560 0.247 -30.947 1.00 95.88 166 ILE A O 1
ATOM 1343 N N . THR A 1 167 ? 6.197 2.337 -31.449 1.00 94.31 167 THR A N 1
ATOM 1344 C CA . THR A 1 167 ? 5.618 2.287 -32.805 1.00 94.31 167 THR A CA 1
ATOM 1345 C C . THR A 1 167 ? 6.300 1.255 -33.702 1.00 94.31 167 THR A C 1
ATOM 1347 O O . THR A 1 167 ? 5.627 0.613 -34.507 1.00 94.31 167 THR A O 1
ATOM 1350 N N . LEU A 1 168 ? 7.612 1.054 -33.541 1.00 92.88 168 LEU A N 1
ATOM 1351 C CA . LEU A 1 168 ? 8.364 0.031 -34.271 1.00 92.88 168 LEU A CA 1
ATOM 1352 C C . LEU A 1 168 ? 8.123 -1.382 -33.721 1.00 92.88 168 LEU A C 1
ATOM 1354 O O . LEU A 1 168 ? 8.025 -2.335 -34.493 1.00 92.88 168 LEU A O 1
ATOM 1358 N N . SER A 1 169 ? 8.023 -1.510 -32.397 1.00 92.75 169 SER A N 1
ATOM 1359 C CA . SER A 1 169 ? 7.981 -2.788 -31.682 1.00 92.75 169 SER A CA 1
ATOM 1360 C C . SER A 1 169 ? 6.998 -2.729 -30.499 1.00 92.75 169 SER A C 1
ATOM 1362 O O . SER A 1 169 ? 7.415 -2.667 -29.341 1.00 92.75 169 SER A O 1
ATOM 1364 N N . PRO A 1 170 ? 5.676 -2.810 -30.744 1.00 92.81 170 PRO A N 1
ATOM 1365 C CA . PRO A 1 170 ? 4.663 -2.578 -29.707 1.00 92.81 170 PRO A CA 1
ATOM 1366 C C . PRO A 1 170 ? 4.545 -3.709 -28.676 1.00 92.81 170 PRO A C 1
ATOM 1368 O O . PRO A 1 170 ? 3.965 -3.508 -27.613 1.00 92.81 170 PRO A O 1
ATOM 1371 N N . LYS A 1 171 ? 5.074 -4.900 -28.982 1.00 92.88 171 LYS A N 1
ATOM 1372 C CA . LYS A 1 171 ? 4.967 -6.107 -28.142 1.00 92.88 171 LYS A CA 1
ATOM 1373 C C . LYS A 1 171 ? 6.026 -6.191 -27.035 1.00 92.88 171 LYS A C 1
ATOM 1375 O O . LYS A 1 171 ? 6.022 -7.159 -26.285 1.00 92.88 171 LYS A O 1
ATOM 1380 N N . VAL A 1 172 ? 6.943 -5.227 -26.946 1.00 93.81 172 VAL A N 1
ATOM 1381 C CA . VAL A 1 172 ? 8.022 -5.240 -25.949 1.00 93.81 172 VAL A CA 1
ATOM 1382 C C . VAL A 1 172 ? 7.570 -4.475 -24.694 1.00 93.81 172 VAL A C 1
ATOM 1384 O O . VAL A 1 172 ? 7.451 -3.250 -24.756 1.00 93.81 172 VAL A O 1
ATOM 1387 N N . PRO A 1 173 ? 7.338 -5.146 -23.547 1.00 94.62 173 PRO A N 1
ATOM 1388 C CA . PRO A 1 173 ? 6.783 -4.527 -22.333 1.00 94.62 173 PRO A CA 1
ATOM 1389 C C . PRO A 1 173 ? 7.703 -3.455 -21.728 1.00 94.62 173 PRO A C 1
ATOM 1391 O O . PRO A 1 173 ? 7.229 -2.447 -21.212 1.00 94.62 173 PRO A O 1
ATOM 1394 N N . VAL A 1 174 ? 9.023 -3.627 -21.858 1.00 95.00 174 VAL A N 1
ATOM 1395 C CA . VAL A 1 174 ? 10.038 -2.734 -21.273 1.00 95.00 174 VAL A CA 1
ATOM 1396 C C . VAL A 1 174 ? 9.903 -1.288 -21.762 1.00 95.00 174 VAL A C 1
ATOM 1398 O O . VAL A 1 174 ? 10.146 -0.351 -21.003 1.00 95.00 174 VAL A O 1
ATOM 1401 N N . TYR A 1 175 ? 9.503 -1.073 -23.018 1.00 96.50 175 TYR A N 1
ATOM 1402 C CA . TYR A 1 175 ? 9.349 0.287 -23.544 1.00 96.50 175 TYR A CA 1
ATOM 1403 C C . TYR A 1 175 ? 8.185 1.019 -22.870 1.00 96.50 175 TYR A C 1
ATOM 1405 O O . TYR A 1 175 ? 8.305 2.202 -22.556 1.00 96.50 175 TYR A O 1
ATOM 1413 N N . TRP A 1 176 ? 7.095 0.301 -22.590 1.00 97.94 176 TRP A N 1
ATOM 1414 C CA . TRP A 1 176 ? 5.933 0.831 -21.883 1.00 97.94 176 TRP A CA 1
ATOM 1415 C C . TRP A 1 176 ? 6.284 1.185 -20.438 1.00 97.94 176 TRP A C 1
ATOM 1417 O O . TRP A 1 176 ? 6.010 2.300 -20.008 1.00 97.94 176 TRP A O 1
ATOM 1427 N N . THR A 1 177 ? 6.982 0.304 -19.710 1.00 96.69 177 THR A N 1
ATOM 1428 C CA . THR A 1 177 ? 7.409 0.603 -18.330 1.00 96.69 177 THR A CA 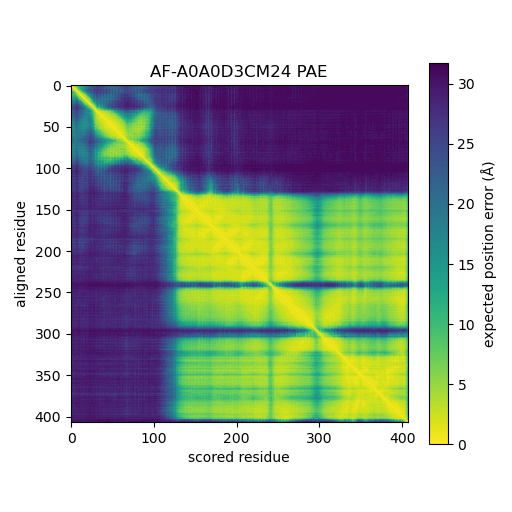1
ATOM 1429 C C . THR A 1 177 ? 8.401 1.766 -18.268 1.00 96.69 177 THR A C 1
ATOM 1431 O O . THR A 1 177 ? 8.323 2.605 -17.376 1.00 96.69 177 THR A O 1
ATOM 1434 N N . ASN A 1 178 ? 9.319 1.876 -19.232 1.00 96.81 178 ASN A N 1
ATOM 1435 C CA . ASN A 1 178 ? 10.281 2.979 -19.256 1.00 96.81 178 ASN A CA 1
ATOM 1436 C C . ASN A 1 178 ? 9.619 4.323 -19.597 1.00 96.81 178 ASN A C 1
ATOM 1438 O O . ASN A 1 178 ? 9.983 5.354 -19.024 1.00 96.81 178 ASN A O 1
ATOM 1442 N N . ARG A 1 179 ? 8.623 4.325 -20.493 1.00 97.94 179 ARG A N 1
ATOM 1443 C CA . ARG A 1 179 ? 7.825 5.521 -20.787 1.00 97.94 179 ARG A CA 1
ATOM 1444 C C . ARG A 1 179 ? 6.941 5.914 -19.604 1.00 97.94 179 ARG A C 1
ATOM 1446 O O . ARG A 1 179 ? 6.946 7.085 -19.223 1.00 97.94 179 ARG A O 1
ATOM 1453 N N . ALA A 1 180 ? 6.295 4.945 -18.956 1.00 97.81 180 ALA A N 1
ATOM 1454 C CA . ALA A 1 180 ? 5.548 5.158 -17.721 1.00 97.81 180 ALA A CA 1
ATOM 1455 C C . ALA A 1 180 ? 6.428 5.807 -16.641 1.00 97.81 180 ALA A C 1
ATOM 1457 O O . ALA A 1 180 ? 6.003 6.750 -15.983 1.00 97.81 180 ALA A O 1
ATOM 1458 N N . LEU A 1 181 ? 7.695 5.400 -16.514 1.00 96.50 181 LEU A N 1
ATOM 1459 C CA . LEU A 1 181 ? 8.613 5.983 -15.533 1.00 96.50 181 LEU A CA 1
ATOM 1460 C C . LEU A 1 181 ? 8.901 7.462 -15.827 1.00 96.50 181 LEU A C 1
ATOM 1462 O O . LEU A 1 181 ? 8.991 8.279 -14.911 1.00 96.50 181 LEU A O 1
ATOM 1466 N N . CYS A 1 182 ? 8.990 7.832 -17.105 1.00 97.62 182 CYS A N 1
ATOM 1467 C CA . CYS A 1 182 ? 9.103 9.233 -17.508 1.00 97.62 182 CYS A CA 1
ATOM 1468 C C . CYS A 1 182 ? 7.830 10.025 -17.166 1.00 97.62 182 CYS A C 1
ATOM 1470 O O . CYS A 1 182 ? 7.926 11.162 -16.703 1.00 97.62 182 CYS A O 1
ATOM 1472 N N . HIS A 1 183 ? 6.647 9.431 -17.362 1.00 97.88 183 HIS A N 1
ATOM 1473 C CA . HIS A 1 183 ? 5.370 10.038 -16.977 1.00 97.88 183 HIS A CA 1
ATOM 1474 C C . HIS A 1 183 ? 5.242 10.213 -15.459 1.00 97.88 183 HIS A C 1
ATOM 1476 O O . HIS A 1 183 ? 4.836 11.287 -15.018 1.00 97.88 183 HIS A O 1
ATOM 1482 N N . MET A 1 184 ? 5.702 9.243 -14.661 1.00 96.31 184 MET A N 1
ATOM 1483 C CA . MET A 1 184 ? 5.762 9.359 -13.199 1.00 96.31 184 MET A CA 1
ATOM 1484 C C . MET A 1 184 ? 6.633 10.536 -12.760 1.00 96.31 184 MET A C 1
ATOM 1486 O O . MET A 1 184 ? 6.217 11.332 -11.923 1.00 96.31 184 MET A O 1
ATOM 1490 N N . LYS A 1 185 ? 7.821 10.714 -13.358 1.00 95.94 185 LYS A N 1
ATOM 1491 C CA . LYS A 1 185 ? 8.692 11.868 -13.053 1.00 95.94 185 LYS A CA 1
ATOM 1492 C C . LYS A 1 185 ? 8.056 13.211 -13.421 1.00 95.94 185 LYS A C 1
ATOM 1494 O O . LYS A 1 185 ? 8.368 14.222 -12.800 1.00 95.94 185 LYS A O 1
ATOM 1499 N N . ARG A 1 186 ? 7.134 13.221 -14.387 1.00 96.06 186 ARG A N 1
ATOM 1500 C CA . ARG A 1 186 ? 6.314 14.387 -14.751 1.00 96.06 186 ARG A CA 1
ATOM 1501 C C . ARG A 1 186 ? 5.004 14.502 -13.960 1.00 96.06 186 ARG A C 1
ATOM 1503 O O . ARG A 1 186 ? 4.268 15.453 -14.209 1.00 96.06 186 ARG A O 1
ATOM 1510 N N . LYS A 1 187 ? 4.724 13.576 -13.034 1.00 95.62 187 LYS A N 1
ATOM 1511 C CA . LYS A 1 187 ? 3.473 13.472 -12.260 1.00 95.62 187 LYS A CA 1
ATOM 1512 C C . LYS A 1 187 ? 2.210 13.338 -13.125 1.00 95.62 187 LYS A C 1
ATOM 1514 O O . LYS A 1 187 ? 1.128 13.746 -12.720 1.00 95.62 187 LYS A O 1
ATOM 1519 N N . ASP A 1 188 ? 2.340 12.773 -14.324 1.00 96.75 188 ASP A N 1
ATOM 1520 C CA . ASP A 1 188 ? 1.203 12.501 -15.210 1.00 96.75 188 ASP A CA 1
ATOM 1521 C C . ASP A 1 188 ? 0.672 11.084 -14.963 1.00 96.75 188 ASP A C 1
ATOM 1523 O O . ASP A 1 188 ? 0.922 10.159 -15.736 1.00 96.75 188 ASP A O 1
ATOM 1527 N N . TRP A 1 189 ? -0.023 10.906 -13.839 1.00 97.19 189 TRP A N 1
ATOM 1528 C CA . TRP A 1 189 ? -0.460 9.595 -13.343 1.00 97.19 189 TRP A CA 1
ATOM 1529 C C . TRP A 1 189 ? -1.435 8.878 -14.281 1.00 97.19 189 TRP A C 1
ATOM 1531 O O . TRP A 1 189 ? -1.415 7.652 -14.362 1.00 97.19 189 TRP A O 1
ATOM 1541 N N . THR A 1 190 ? -2.221 9.628 -15.058 1.00 97.19 190 THR A N 1
ATOM 1542 C CA . THR A 1 190 ? -3.157 9.057 -16.040 1.00 97.19 190 THR A CA 1
ATOM 1543 C C . THR A 1 190 ? -2.429 8.267 -17.126 1.00 97.19 190 THR A C 1
ATOM 1545 O O . THR A 1 190 ? -2.775 7.120 -17.405 1.00 97.19 190 THR A O 1
ATOM 1548 N N . ARG A 1 191 ? -1.344 8.824 -17.677 1.00 97.50 191 ARG A N 1
ATOM 1549 C CA . ARG A 1 191 ? -0.528 8.132 -18.683 1.00 97.50 191 ARG A CA 1
ATOM 1550 C C . ARG A 1 191 ? 0.295 6.995 -18.092 1.00 97.50 191 ARG A C 1
ATOM 1552 O O . ARG A 1 191 ? 0.539 6.007 -18.778 1.00 97.50 191 ARG A O 1
ATOM 1559 N N . VAL A 1 192 ? 0.710 7.112 -16.827 1.0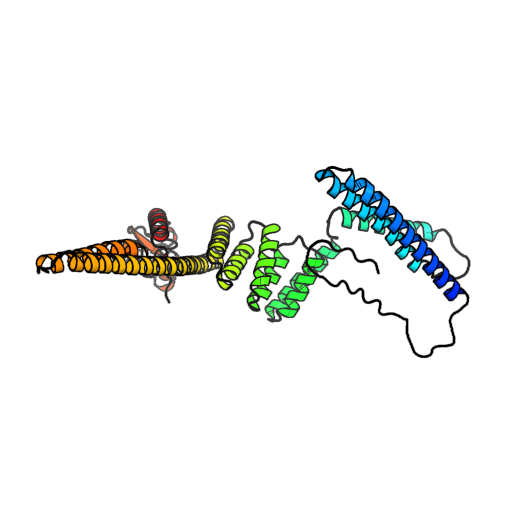0 98.19 192 VAL A N 1
ATOM 1560 C CA . VAL A 1 192 ? 1.382 6.014 -16.109 1.00 98.19 192 VAL A CA 1
ATOM 1561 C C . VAL A 1 192 ? 0.465 4.800 -16.037 1.00 98.19 192 VAL A C 1
ATOM 1563 O O . VAL A 1 192 ? 0.894 3.702 -16.382 1.00 98.19 192 VAL A O 1
ATOM 1566 N N . GLU A 1 193 ? -0.791 4.992 -15.634 1.00 98.06 193 GLU A N 1
ATOM 1567 C CA . GLU A 1 193 ? -1.788 3.924 -15.548 1.00 98.06 193 GLU A CA 1
ATOM 1568 C C . GLU A 1 193 ? -2.017 3.248 -16.909 1.00 98.06 193 GLU A C 1
ATOM 1570 O O . GLU A 1 193 ? -1.982 2.017 -17.000 1.00 98.06 193 GLU A O 1
ATOM 1575 N N . GLU A 1 194 ? -2.201 4.033 -17.976 1.00 97.56 194 GLU A N 1
ATOM 1576 C CA . GLU A 1 194 ? -2.383 3.519 -19.340 1.00 97.56 194 GLU A CA 1
ATOM 1577 C C . GLU A 1 194 ? -1.198 2.656 -19.794 1.00 97.56 194 GLU A C 1
ATOM 1579 O O . GLU A 1 194 ? -1.384 1.518 -20.246 1.00 97.56 194 GLU A O 1
ATOM 1584 N N . ASP A 1 195 ? 0.023 3.171 -19.633 1.00 97.94 195 ASP A N 1
ATOM 1585 C CA . ASP A 1 195 ? 1.245 2.481 -20.038 1.00 97.94 195 ASP A CA 1
ATOM 1586 C C . ASP A 1 195 ? 1.509 1.234 -19.189 1.00 97.94 195 ASP A C 1
ATOM 1588 O O . ASP A 1 195 ? 1.872 0.188 -19.730 1.00 97.94 195 ASP A O 1
ATOM 1592 N N . CYS A 1 196 ? 1.278 1.295 -17.875 1.00 97.88 196 CYS A N 1
ATOM 1593 C CA . CYS A 1 196 ? 1.463 0.144 -16.992 1.00 97.88 196 CYS A CA 1
ATOM 1594 C C . CYS A 1 196 ? 0.438 -0.955 -17.283 1.00 97.88 196 CYS A C 1
ATOM 1596 O O . CYS A 1 196 ? 0.807 -2.125 -17.357 1.00 97.88 196 CYS A O 1
ATOM 1598 N N . ARG A 1 197 ? -0.830 -0.611 -17.547 1.00 97.69 197 ARG A N 1
ATOM 1599 C CA . ARG A 1 197 ? -1.835 -1.599 -17.973 1.00 97.69 197 ARG A CA 1
ATOM 1600 C C . ARG A 1 197 ? -1.460 -2.255 -19.299 1.00 97.69 197 ARG A C 1
ATOM 1602 O O . ARG A 1 197 ? -1.686 -3.453 -19.465 1.00 97.69 197 ARG A O 1
ATOM 1609 N N . LYS A 1 198 ? -0.872 -1.507 -20.238 1.00 97.38 198 LYS A N 1
ATOM 1610 C CA . LYS A 1 198 ? -0.348 -2.075 -21.491 1.00 97.38 198 LYS A CA 1
ATOM 1611 C C . LYS A 1 198 ? 0.855 -2.980 -21.257 1.00 97.38 198 LYS A C 1
ATOM 1613 O O . LYS A 1 198 ? 0.899 -4.058 -21.842 1.00 97.38 198 LYS A O 1
ATOM 1618 N N . ALA A 1 199 ? 1.776 -2.591 -20.381 1.00 96.94 199 ALA A N 1
ATOM 1619 C CA . ALA A 1 199 ? 2.898 -3.434 -19.988 1.00 96.94 199 ALA A CA 1
ATOM 1620 C C . ALA A 1 199 ? 2.419 -4.754 -19.362 1.00 96.94 199 ALA A C 1
ATOM 1622 O O . ALA A 1 199 ? 2.859 -5.806 -19.804 1.00 96.94 199 ALA A O 1
ATOM 1623 N N . ILE A 1 200 ? 1.450 -4.712 -18.438 1.00 96.69 200 ILE A N 1
ATOM 1624 C CA . ILE A 1 200 ? 0.876 -5.901 -17.778 1.00 96.69 200 ILE A CA 1
ATOM 1625 C C . ILE A 1 200 ? 0.143 -6.814 -18.774 1.00 96.69 200 ILE A C 1
ATOM 1627 O O . ILE A 1 200 ? 0.183 -8.034 -18.648 1.00 96.69 200 ILE A O 1
ATOM 1631 N N . GLN A 1 201 ? -0.514 -6.249 -19.796 1.00 96.75 201 GLN A N 1
ATOM 1632 C CA . GLN A 1 201 ? -1.131 -7.040 -20.873 1.00 96.75 201 GLN A CA 1
ATOM 1633 C C . GLN A 1 201 ? -0.102 -7.833 -21.695 1.00 96.75 201 GLN A C 1
ATOM 1635 O O . GLN A 1 201 ? -0.455 -8.855 -22.280 1.00 96.75 201 GLN A O 1
ATOM 1640 N N . LEU A 1 202 ? 1.137 -7.342 -21.786 1.00 95.12 202 LEU A N 1
ATOM 1641 C CA . LEU A 1 202 ? 2.226 -7.973 -22.537 1.00 95.12 202 LEU A CA 1
ATOM 1642 C C . LEU A 1 202 ? 3.077 -8.899 -21.660 1.00 95.12 202 LEU A C 1
ATOM 1644 O O . LEU A 1 202 ? 3.527 -9.937 -22.135 1.00 95.12 202 LEU A O 1
ATOM 1648 N N . ASP A 1 203 ? 3.294 -8.510 -20.406 1.00 93.62 203 ASP A N 1
ATOM 1649 C CA . ASP A 1 203 ? 4.054 -9.229 -19.390 1.00 93.62 203 ASP A CA 1
ATOM 1650 C C . ASP A 1 203 ? 3.303 -9.166 -18.058 1.00 93.62 203 ASP A C 1
ATOM 1652 O O . ASP A 1 203 ? 3.354 -8.174 -17.327 1.00 93.62 203 ASP A O 1
ATOM 1656 N N . HIS A 1 204 ? 2.572 -10.241 -17.774 1.00 92.88 204 HIS A N 1
ATOM 1657 C CA . HIS A 1 204 ? 1.691 -10.332 -16.617 1.00 92.88 204 HIS A CA 1
ATOM 1658 C C . HIS A 1 204 ? 2.453 -10.308 -15.286 1.00 92.88 204 HIS A C 1
ATOM 1660 O O . HIS A 1 204 ? 1.929 -9.788 -14.301 1.00 92.88 204 HIS A O 1
ATOM 1666 N N . ASP A 1 205 ? 3.690 -10.804 -15.262 1.00 91.06 205 ASP A N 1
ATOM 1667 C CA . ASP A 1 205 ? 4.464 -11.011 -14.032 1.00 91.06 205 ASP A CA 1
ATOM 1668 C C . ASP A 1 205 ? 5.436 -9.842 -13.771 1.00 91.06 205 ASP A C 1
ATOM 1670 O O . ASP A 1 205 ? 6.333 -9.904 -12.925 1.00 91.06 205 ASP A O 1
ATOM 1674 N N . SER A 1 206 ? 5.259 -8.734 -14.500 1.00 91.00 206 SER A N 1
ATOM 1675 C CA . SER A 1 206 ? 6.125 -7.563 -14.420 1.00 91.00 206 SER A CA 1
ATOM 1676 C C . SER A 1 206 ? 5.966 -6.818 -13.091 1.00 91.00 206 SER A C 1
ATOM 1678 O O . SER A 1 206 ? 5.089 -5.965 -12.930 1.00 91.00 206 SER A O 1
ATOM 1680 N N . VAL A 1 207 ? 6.877 -7.078 -12.148 1.00 92.19 207 VAL A N 1
ATOM 1681 C CA . VAL A 1 207 ? 6.908 -6.421 -10.826 1.00 92.19 207 VAL A CA 1
ATOM 1682 C C . VAL A 1 207 ? 6.883 -4.894 -10.947 1.00 92.19 207 VAL A C 1
ATOM 1684 O O . VAL A 1 207 ? 6.098 -4.228 -10.277 1.00 92.19 207 VAL A O 1
ATOM 1687 N N . LYS A 1 208 ? 7.697 -4.327 -11.852 1.00 92.06 208 LYS A N 1
ATOM 1688 C CA . LYS A 1 208 ? 7.773 -2.871 -12.060 1.00 92.06 208 LYS A CA 1
ATOM 1689 C C . LYS A 1 208 ? 6.456 -2.288 -12.562 1.00 92.06 208 LYS A C 1
ATOM 1691 O O . LYS A 1 208 ? 6.065 -1.221 -12.105 1.00 92.06 208 LYS A O 1
ATOM 1696 N N . ALA A 1 209 ? 5.779 -2.969 -13.486 1.00 95.31 209 ALA A N 1
ATOM 1697 C CA . ALA A 1 209 ? 4.527 -2.468 -14.038 1.00 95.31 209 ALA A CA 1
ATOM 1698 C C . ALA A 1 209 ? 3.408 -2.465 -12.985 1.00 95.31 209 ALA A C 1
ATOM 1700 O O . ALA A 1 209 ? 2.692 -1.473 -12.876 1.00 95.31 209 ALA A O 1
ATOM 1701 N N . HIS A 1 210 ? 3.294 -3.527 -12.176 1.00 96.50 210 HIS A N 1
ATOM 1702 C CA . HIS A 1 210 ? 2.334 -3.577 -11.064 1.00 96.50 210 HIS A CA 1
ATOM 1703 C C . HIS A 1 210 ? 2.649 -2.541 -9.983 1.00 96.50 210 HIS A C 1
ATOM 1705 O O . HIS A 1 210 ? 1.738 -1.859 -9.520 1.00 96.50 210 HIS A O 1
ATOM 1711 N N . TYR A 1 211 ? 3.928 -2.360 -9.636 1.00 95.75 211 TYR A N 1
ATOM 1712 C CA . TYR A 1 211 ? 4.356 -1.353 -8.663 1.00 95.75 211 TYR A CA 1
ATOM 1713 C C . TYR A 1 211 ? 3.982 0.067 -9.107 1.00 95.75 211 TYR A C 1
ATOM 1715 O O . TYR A 1 211 ? 3.303 0.800 -8.390 1.00 95.75 211 TYR A O 1
ATOM 1723 N N . MET A 1 212 ? 4.361 0.441 -10.331 1.00 96.25 212 MET A N 1
ATOM 1724 C CA . MET A 1 212 ? 4.089 1.770 -10.880 1.00 96.25 212 MET A CA 1
ATOM 1725 C C . MET A 1 212 ? 2.592 2.021 -11.104 1.00 96.25 212 MET A C 1
ATOM 1727 O O . MET A 1 212 ? 2.133 3.146 -10.913 1.00 96.25 212 MET A O 1
ATOM 1731 N N . LEU A 1 213 ? 1.827 0.985 -11.473 1.00 97.75 213 LEU A N 1
ATOM 1732 C CA . LEU A 1 213 ? 0.366 1.052 -11.535 1.00 97.75 213 LEU A CA 1
ATOM 1733 C C . LEU A 1 213 ? -0.226 1.335 -10.154 1.00 97.75 213 LEU A C 1
ATOM 1735 O O . LEU A 1 213 ? -1.063 2.222 -10.030 1.00 97.75 213 LEU A O 1
ATOM 1739 N N . GLY A 1 214 ? 0.231 0.612 -9.131 1.00 97.25 214 GLY A N 1
ATOM 1740 C CA . GLY A 1 214 ? -0.173 0.827 -7.748 1.00 97.25 214 GLY A CA 1
ATOM 1741 C C . GLY A 1 214 ? 0.022 2.276 -7.322 1.00 97.25 214 GLY A C 1
ATOM 1742 O O . GLY A 1 214 ? -0.940 2.936 -6.948 1.00 97.25 214 GLY A O 1
ATOM 1743 N N . LEU A 1 215 ? 1.233 2.808 -7.501 1.00 96.75 215 LEU A N 1
ATOM 1744 C CA . LEU A 1 215 ? 1.543 4.207 -7.195 1.00 96.75 215 LEU A CA 1
ATOM 1745 C C . LEU A 1 215 ? 0.662 5.205 -7.956 1.00 96.75 215 LEU A C 1
ATOM 1747 O O . LEU A 1 215 ? 0.197 6.181 -7.371 1.00 96.75 215 LEU A O 1
ATOM 1751 N N . ALA A 1 216 ? 0.415 4.972 -9.248 1.00 97.81 216 ALA A N 1
ATOM 1752 C CA . ALA A 1 216 ? -0.451 5.841 -10.040 1.00 97.81 216 ALA A CA 1
ATOM 1753 C C . ALA A 1 216 ? -1.893 5.858 -9.511 1.00 97.81 216 ALA A C 1
ATOM 1755 O O . ALA A 1 216 ? -2.502 6.922 -9.460 1.00 97.81 216 ALA A O 1
ATOM 1756 N N . LEU A 1 217 ? -2.417 4.706 -9.083 1.00 97.50 217 LEU A N 1
ATOM 1757 C CA . LEU A 1 217 ? -3.760 4.589 -8.510 1.00 97.50 217 LEU A CA 1
ATOM 1758 C C . LEU A 1 217 ? -3.860 5.275 -7.143 1.00 97.50 217 LEU A C 1
ATOM 1760 O O . LEU A 1 217 ? -4.828 5.990 -6.906 1.00 97.50 217 LEU A O 1
ATOM 1764 N N . LEU A 1 218 ? -2.836 5.161 -6.287 1.00 95.69 218 LEU A N 1
ATOM 1765 C CA . LEU A 1 218 ? -2.800 5.888 -5.009 1.00 95.69 218 LEU A CA 1
ATOM 1766 C C . LEU A 1 218 ? -2.829 7.405 -5.208 1.00 95.69 218 LEU A C 1
ATOM 1768 O O . LEU A 1 218 ? -3.529 8.110 -4.492 1.00 95.69 218 LEU A O 1
ATOM 1772 N N . GLN A 1 219 ? -2.101 7.911 -6.205 1.00 95.56 219 GLN A N 1
ATOM 1773 C CA . GLN A 1 219 ? -2.084 9.341 -6.537 1.00 95.56 219 GLN A CA 1
ATOM 1774 C C . GLN A 1 219 ? -3.399 9.834 -7.152 1.00 95.56 219 GLN A C 1
ATOM 1776 O O . GLN A 1 219 ? -3.644 11.037 -7.188 1.00 95.56 219 GLN A O 1
ATOM 1781 N N . LYS A 1 220 ? -4.234 8.914 -7.641 1.00 95.00 220 LYS A N 1
ATOM 1782 C CA . LYS A 1 220 ? -5.601 9.172 -8.105 1.00 95.00 220 LYS A CA 1
ATOM 1783 C C . LYS A 1 220 ? -6.656 8.900 -7.025 1.00 95.00 220 LYS A C 1
ATOM 1785 O O . LYS A 1 220 ? -7.837 8.942 -7.346 1.00 95.00 220 LYS A O 1
ATOM 1790 N N . GLU A 1 221 ? -6.241 8.604 -5.789 1.00 94.38 221 GLU A N 1
ATOM 1791 C CA . GLU A 1 221 ? -7.118 8.267 -4.654 1.00 94.38 221 GLU A CA 1
ATOM 1792 C C . GLU A 1 221 ? -7.943 6.976 -4.867 1.00 94.38 221 GLU A C 1
ATOM 1794 O O . GLU A 1 221 ? -8.899 6.687 -4.150 1.00 94.38 221 GLU A O 1
ATOM 1799 N N . GLU A 1 222 ? -7.541 6.131 -5.821 1.00 95.94 222 GLU A N 1
ATOM 1800 C CA . GLU A 1 222 ? -8.132 4.813 -6.080 1.00 95.94 222 GLU A CA 1
ATOM 1801 C C . GLU A 1 222 ? -7.439 3.743 -5.212 1.00 95.94 222 GLU A C 1
ATOM 1803 O O . GLU A 1 222 ? -6.789 2.818 -5.712 1.00 95.94 222 GLU A O 1
ATOM 1808 N N . TYR A 1 223 ? -7.542 3.883 -3.884 1.00 95.38 223 TYR A N 1
ATOM 1809 C CA . TYR A 1 223 ? -6.751 3.098 -2.924 1.00 95.38 223 TYR A CA 1
ATOM 1810 C C . TYR A 1 223 ? -6.958 1.584 -3.042 1.00 95.38 223 TYR A C 1
ATOM 1812 O O . TYR A 1 223 ? -5.977 0.846 -3.105 1.00 95.38 223 TYR A O 1
ATOM 1820 N N . ALA A 1 224 ? -8.204 1.119 -3.157 1.00 95.56 224 ALA A N 1
ATOM 1821 C CA . ALA A 1 224 ? -8.523 -0.310 -3.211 1.00 95.56 224 ALA A CA 1
ATOM 1822 C C . ALA A 1 224 ? -7.861 -1.033 -4.397 1.00 95.56 224 ALA A C 1
ATOM 1824 O O . ALA A 1 224 ? -7.371 -2.159 -4.274 1.00 95.56 224 ALA A O 1
ATOM 1825 N N . ASP A 1 225 ? -7.826 -0.394 -5.568 1.00 96.62 225 ASP A N 1
ATOM 1826 C CA . ASP A 1 225 ? -7.171 -0.967 -6.744 1.00 96.62 225 ASP A CA 1
ATOM 1827 C C . ASP A 1 225 ? -5.650 -0.778 -6.690 1.00 96.62 225 ASP A C 1
ATOM 1829 O O . ASP A 1 225 ? -4.908 -1.669 -7.120 1.00 96.62 225 ASP A O 1
ATOM 1833 N N . GLY A 1 226 ? -5.177 0.318 -6.086 1.00 97.19 226 GLY A N 1
ATOM 1834 C CA . GLY A 1 226 ? -3.763 0.538 -5.782 1.00 97.19 226 GLY A CA 1
ATOM 1835 C C . GLY A 1 226 ? -3.179 -0.550 -4.878 1.00 97.19 226 GLY A C 1
ATOM 1836 O O . GLY A 1 226 ? -2.155 -1.145 -5.220 1.00 97.19 226 GLY A O 1
ATOM 1837 N N . VAL A 1 227 ? -3.867 -0.889 -3.782 1.00 96.62 227 VAL A N 1
ATOM 1838 C CA . VAL A 1 227 ? -3.491 -1.966 -2.850 1.00 96.62 227 VAL A CA 1
ATOM 1839 C C . VAL A 1 227 ? -3.389 -3.305 -3.579 1.00 96.62 227 VAL A C 1
ATOM 1841 O O . VAL A 1 227 ? -2.389 -4.006 -3.434 1.00 96.62 227 VAL A O 1
ATOM 1844 N N . LYS A 1 228 ? -4.366 -3.653 -4.428 1.00 96.94 228 LYS A N 1
ATOM 1845 C CA . LYS A 1 228 ? -4.323 -4.898 -5.221 1.00 96.94 228 LYS A CA 1
ATOM 1846 C C . LYS A 1 228 ? -3.126 -4.940 -6.170 1.00 96.94 228 LYS A C 1
ATOM 1848 O O . LYS A 1 228 ? -2.500 -5.990 -6.315 1.00 96.94 228 LYS A O 1
ATOM 1853 N N . ALA A 1 229 ? -2.820 -3.829 -6.841 1.00 96.75 229 ALA A N 1
ATOM 1854 C CA . ALA A 1 229 ? -1.688 -3.752 -7.761 1.00 96.75 229 ALA A CA 1
ATOM 1855 C C . ALA A 1 229 ? -0.347 -3.880 -7.018 1.00 96.75 229 ALA A C 1
ATOM 1857 O O . ALA A 1 229 ? 0.502 -4.673 -7.423 1.00 96.75 229 ALA A O 1
ATOM 1858 N N . LEU A 1 230 ? -0.180 -3.184 -5.889 1.00 96.00 230 LEU A N 1
ATOM 1859 C CA . LEU A 1 230 ? 1.019 -3.291 -5.051 1.00 96.00 230 LEU A CA 1
ATOM 1860 C C . LEU A 1 230 ? 1.176 -4.684 -4.431 1.00 96.00 230 LEU A C 1
ATOM 1862 O O . LEU A 1 230 ? 2.283 -5.216 -4.409 1.00 96.00 230 LEU A O 1
ATOM 1866 N N . GLN A 1 231 ? 0.079 -5.316 -4.006 1.00 94.62 231 GLN A N 1
ATOM 1867 C CA . GLN A 1 231 ? 0.102 -6.688 -3.501 1.00 94.62 231 GLN A CA 1
ATOM 1868 C C . GLN A 1 231 ? 0.607 -7.660 -4.574 1.00 94.62 231 GLN A C 1
ATOM 1870 O O . GLN A 1 231 ? 1.514 -8.443 -4.310 1.00 94.62 231 GLN A O 1
ATOM 1875 N N . ARG A 1 232 ? 0.112 -7.549 -5.816 1.00 93.88 232 ARG A N 1
ATOM 1876 C CA . ARG A 1 232 ? 0.627 -8.351 -6.940 1.00 93.88 232 ARG A CA 1
ATOM 1877 C C . ARG A 1 232 ? 2.107 -8.093 -7.203 1.00 93.88 232 ARG A C 1
ATOM 1879 O O . ARG A 1 232 ? 2.853 -9.040 -7.437 1.00 93.88 232 ARG A O 1
ATOM 1886 N N . ALA A 1 233 ? 2.543 -6.833 -7.155 1.00 93.25 233 ALA A N 1
ATOM 1887 C CA . ALA A 1 233 ? 3.956 -6.491 -7.303 1.00 93.25 233 ALA A CA 1
ATOM 1888 C C . ALA A 1 233 ? 4.814 -7.189 -6.234 1.00 93.25 233 ALA A C 1
ATOM 1890 O O . ALA A 1 233 ? 5.866 -7.746 -6.554 1.00 93.25 233 ALA A O 1
ATOM 1891 N N . LEU A 1 234 ? 4.341 -7.207 -4.985 1.00 90.56 234 LEU A N 1
ATOM 1892 C CA . LEU A 1 234 ? 5.018 -7.862 -3.870 1.00 90.56 234 LEU A CA 1
ATOM 1893 C C . LEU A 1 234 ? 5.081 -9.385 -4.054 1.00 90.56 234 LEU A C 1
ATOM 1895 O O . LEU A 1 234 ? 6.138 -9.987 -3.851 1.00 90.56 234 LEU A O 1
ATOM 1899 N N . ASP A 1 235 ? 3.977 -9.998 -4.480 1.00 89.56 235 ASP A N 1
ATOM 1900 C CA . ASP A 1 235 ? 3.874 -11.443 -4.691 1.00 89.56 235 ASP A CA 1
ATOM 1901 C C . ASP A 1 235 ? 4.832 -11.914 -5.800 1.00 89.56 235 ASP A C 1
ATOM 1903 O O . ASP A 1 235 ? 5.596 -12.864 -5.605 1.00 89.56 235 ASP A O 1
ATOM 1907 N N . PHE A 1 236 ? 4.881 -11.200 -6.932 1.00 88.38 236 PHE A N 1
ATOM 1908 C CA . PHE A 1 236 ? 5.824 -11.497 -8.018 1.00 88.38 236 PHE A CA 1
ATOM 1909 C C . PHE A 1 236 ? 7.283 -11.206 -7.634 1.00 88.38 236 PHE A C 1
ATOM 1911 O O . PHE A 1 236 ? 8.187 -11.953 -8.019 1.00 88.38 236 PHE A O 1
ATOM 1918 N N . GLY A 1 237 ? 7.530 -10.160 -6.836 1.00 83.50 237 GLY A N 1
ATOM 1919 C CA . GLY A 1 237 ? 8.867 -9.807 -6.353 1.00 83.50 237 GLY A CA 1
ATOM 1920 C C . GLY A 1 237 ? 9.497 -10.895 -5.478 1.00 83.50 237 GLY A C 1
ATOM 1921 O O . GLY A 1 237 ? 10.692 -11.167 -5.596 1.00 83.50 237 GLY A O 1
ATOM 1922 N N . ARG A 1 238 ? 8.688 -11.578 -4.658 1.00 77.62 238 ARG A N 1
ATOM 1923 C CA . ARG A 1 238 ? 9.138 -12.679 -3.787 1.00 77.62 238 ARG A CA 1
ATOM 1924 C C . ARG A 1 238 ? 9.504 -13.956 -4.551 1.00 77.62 238 ARG A C 1
ATOM 1926 O O . ARG A 1 238 ? 10.360 -14.701 -4.084 1.00 77.62 238 ARG A O 1
ATOM 1933 N N . GLY A 1 239 ? 8.882 -14.213 -5.704 1.00 64.50 239 GLY A N 1
ATOM 1934 C CA . GLY A 1 239 ? 9.094 -15.441 -6.482 1.00 64.50 239 GLY A CA 1
ATOM 1935 C C . GLY A 1 239 ? 10.306 -15.420 -7.421 1.00 64.50 239 GLY A C 1
ATOM 1936 O O . GLY A 1 239 ? 10.905 -16.466 -7.658 1.00 64.50 239 GLY A O 1
ATOM 1937 N N . ALA A 1 240 ? 10.679 -14.252 -7.961 1.00 56.72 240 ALA A N 1
ATOM 1938 C CA . ALA A 1 240 ? 11.655 -14.165 -9.053 1.00 56.72 240 ALA A CA 1
ATOM 1939 C C . ALA A 1 240 ? 13.115 -13.956 -8.607 1.00 56.72 240 ALA A C 1
ATOM 1941 O O . ALA A 1 240 ? 14.008 -14.386 -9.328 1.00 56.72 240 ALA A O 1
ATOM 1942 N N . ASN A 1 241 ? 13.360 -13.288 -7.469 1.00 53.19 241 ASN A N 1
ATOM 1943 C CA . ASN A 1 241 ? 14.658 -13.119 -6.787 1.00 53.19 241 ASN A CA 1
ATOM 1944 C C . ASN A 1 241 ? 14.421 -12.324 -5.476 1.00 53.19 241 ASN A C 1
ATOM 1946 O O . ASN A 1 241 ? 14.259 -11.105 -5.551 1.00 53.19 241 ASN A O 1
ATOM 1950 N N . PRO A 1 242 ? 14.418 -12.955 -4.284 1.00 54.16 242 PRO A N 1
ATOM 1951 C CA . PRO A 1 242 ? 13.995 -12.329 -3.017 1.00 54.16 242 PRO A CA 1
ATOM 1952 C C . PRO A 1 242 ? 14.879 -11.192 -2.464 1.00 54.16 242 PRO A C 1
ATOM 1954 O O . PRO A 1 242 ? 14.633 -10.710 -1.364 1.00 54.16 242 PRO A O 1
ATOM 1957 N N . THR A 1 243 ? 15.933 -10.776 -3.164 1.00 48.84 243 THR A N 1
ATOM 1958 C CA . THR A 1 243 ? 16.990 -9.888 -2.651 1.00 48.84 243 THR A CA 1
ATOM 1959 C C . THR A 1 243 ? 16.997 -8.533 -3.356 1.00 48.84 243 THR A C 1
ATOM 1961 O O . THR A 1 243 ? 17.947 -8.178 -4.054 1.00 48.84 243 THR A O 1
ATOM 1964 N N . GLY A 1 244 ? 15.930 -7.750 -3.192 1.00 57.69 244 GLY A N 1
ATOM 1965 C CA . GLY A 1 244 ? 15.827 -6.428 -3.809 1.00 57.69 244 GLY A CA 1
ATOM 1966 C C . GLY A 1 244 ? 15.344 -5.352 -2.846 1.00 57.69 244 GLY A C 1
ATOM 1967 O O . GLY A 1 244 ? 14.303 -5.520 -2.224 1.00 57.69 244 GLY A O 1
ATOM 1968 N N . TYR A 1 245 ? 16.035 -4.204 -2.841 1.00 62.03 245 TYR A N 1
ATOM 1969 C CA . TYR A 1 245 ? 15.551 -2.920 -2.301 1.00 62.03 245 TYR A CA 1
ATOM 1970 C C . TYR A 1 245 ? 14.099 -2.620 -2.721 1.00 62.03 245 TYR A C 1
ATOM 1972 O O . TYR A 1 245 ? 13.333 -2.017 -1.983 1.00 62.03 245 TYR A O 1
ATOM 1980 N N . MET A 1 246 ? 13.720 -3.098 -3.908 1.00 77.31 246 MET A N 1
ATOM 1981 C CA . MET A 1 246 ? 12.399 -2.925 -4.488 1.00 77.31 246 MET A CA 1
ATOM 1982 C C . MET A 1 246 ? 11.303 -3.669 -3.710 1.00 77.31 246 MET A C 1
ATOM 1984 O O . MET A 1 246 ? 10.177 -3.203 -3.701 1.00 77.31 246 MET A O 1
ATOM 1988 N N . VAL A 1 247 ? 11.587 -4.807 -3.061 1.00 82.88 247 VAL A N 1
ATOM 1989 C CA . VAL A 1 247 ? 10.576 -5.555 -2.282 1.00 82.88 247 VAL A CA 1
ATOM 1990 C C . VAL A 1 247 ? 10.217 -4.804 -1.000 1.00 82.88 247 VAL A C 1
ATOM 1992 O O . VAL A 1 247 ? 9.036 -4.707 -0.675 1.00 82.88 247 VAL A O 1
ATOM 1995 N N . GLU A 1 248 ? 11.219 -4.236 -0.326 1.00 82.19 248 GLU A N 1
ATOM 1996 C CA . GLU A 1 248 ? 11.017 -3.366 0.839 1.00 82.19 248 GLU A CA 1
ATOM 1997 C C . GLU A 1 248 ? 10.252 -2.098 0.445 1.00 82.19 248 GLU A C 1
ATOM 1999 O O . GLU A 1 248 ? 9.222 -1.796 1.037 1.00 82.19 248 GLU A O 1
ATOM 2004 N N . GLU A 1 249 ? 10.677 -1.426 -0.631 1.00 87.31 249 GLU A N 1
ATOM 2005 C CA . GLU A 1 249 ? 9.996 -0.235 -1.159 1.00 87.31 249 GLU A CA 1
ATOM 2006 C C . GLU A 1 249 ? 8.526 -0.529 -1.522 1.00 87.31 249 GLU A C 1
ATOM 2008 O O . GLU A 1 249 ? 7.624 0.220 -1.150 1.00 87.31 249 GLU A O 1
ATOM 2013 N N . ILE A 1 250 ? 8.250 -1.659 -2.189 1.00 91.19 250 ILE A N 1
ATOM 2014 C CA . ILE A 1 250 ? 6.878 -2.085 -2.506 1.00 91.19 250 ILE A CA 1
ATOM 2015 C C . ILE A 1 250 ? 6.068 -2.310 -1.227 1.00 91.19 250 ILE A C 1
ATOM 2017 O O . ILE A 1 250 ? 4.899 -1.931 -1.178 1.00 91.19 250 ILE A O 1
ATOM 2021 N N . TRP A 1 251 ? 6.648 -2.952 -0.211 1.00 88.94 251 TRP A N 1
ATOM 2022 C CA . TRP A 1 251 ? 5.946 -3.219 1.042 1.00 88.94 251 TRP A CA 1
ATOM 2023 C C . TRP A 1 251 ? 5.627 -1.929 1.804 1.00 88.94 251 TRP A C 1
ATOM 2025 O O . TRP A 1 251 ? 4.527 -1.800 2.342 1.00 88.94 251 TRP A O 1
ATOM 2035 N N . GLU A 1 252 ? 6.547 -0.963 1.830 1.00 89.31 252 GLU A N 1
ATOM 2036 C CA . GLU A 1 252 ? 6.326 0.342 2.462 1.00 89.31 252 GLU A CA 1
ATOM 2037 C C . GLU A 1 252 ? 5.175 1.088 1.792 1.00 89.31 252 GLU A C 1
ATOM 2039 O O . GLU A 1 252 ? 4.249 1.547 2.463 1.00 89.31 252 GLU A O 1
ATOM 2044 N N . GLU A 1 253 ? 5.181 1.148 0.462 1.00 92.81 253 GLU A N 1
ATOM 2045 C CA . GLU A 1 253 ? 4.107 1.785 -0.298 1.00 92.81 253 GLU A CA 1
ATOM 2046 C C . GLU A 1 253 ? 2.779 1.025 -0.164 1.00 92.81 253 GLU A C 1
ATOM 2048 O O . GLU A 1 253 ? 1.724 1.645 -0.038 1.00 92.81 253 GLU A O 1
ATOM 2053 N N . LEU A 1 254 ? 2.806 -0.311 -0.102 1.00 93.75 254 LEU A N 1
ATOM 2054 C CA . LEU A 1 254 ? 1.620 -1.131 0.165 1.00 93.75 254 LEU A CA 1
ATOM 2055 C C . LEU A 1 254 ? 1.046 -0.865 1.563 1.00 93.75 254 LEU A C 1
ATOM 2057 O O . LEU A 1 254 ? -0.171 -0.813 1.725 1.00 93.75 254 LEU A O 1
ATOM 2061 N N . SER A 1 255 ? 1.903 -0.701 2.567 1.00 91.94 255 SER A N 1
ATOM 2062 C CA . SER A 1 255 ? 1.485 -0.430 3.945 1.00 91.94 255 SER A CA 1
ATOM 2063 C C . SER A 1 255 ? 0.831 0.944 4.053 1.00 91.94 255 SER A C 1
ATOM 2065 O O . SER A 1 255 ? -0.283 1.053 4.565 1.00 91.94 255 SER A O 1
ATOM 2067 N N . LYS A 1 256 ? 1.447 1.972 3.453 1.00 92.38 256 LYS A N 1
ATOM 2068 C CA . LYS A 1 256 ? 0.836 3.304 3.321 1.00 92.38 256 LYS A CA 1
ATOM 2069 C C . LYS A 1 256 ? -0.505 3.232 2.592 1.00 92.38 256 LYS A C 1
ATOM 2071 O O . LYS A 1 256 ? -1.474 3.830 3.044 1.00 92.38 256 LYS A O 1
ATOM 2076 N N . ALA A 1 257 ? -0.580 2.480 1.493 1.00 95.19 257 ALA A N 1
ATOM 2077 C CA . ALA A 1 257 ? -1.808 2.299 0.723 1.00 95.19 257 ALA A CA 1
ATOM 2078 C C . ALA A 1 257 ? -2.941 1.682 1.549 1.00 95.19 257 ALA A C 1
ATOM 2080 O O . ALA A 1 257 ? -4.053 2.203 1.535 1.00 95.19 257 ALA A O 1
ATOM 2081 N N . LYS A 1 258 ? -2.651 0.606 2.289 1.00 94.56 258 LYS A N 1
ATOM 2082 C CA . LYS A 1 258 ? -3.620 -0.055 3.172 1.00 94.56 258 LYS A CA 1
ATOM 2083 C C . LYS A 1 258 ? -4.087 0.863 4.295 1.00 94.56 258 LYS A C 1
ATOM 2085 O O . LYS A 1 258 ? -5.275 0.889 4.599 1.00 94.56 258 LYS A O 1
ATOM 2090 N N . TYR A 1 259 ? -3.171 1.635 4.879 1.00 93.44 259 TYR A N 1
ATOM 2091 C CA . TYR A 1 259 ? -3.530 2.633 5.881 1.00 93.44 259 TYR A CA 1
ATOM 2092 C C . TYR A 1 259 ? -4.453 3.712 5.295 1.00 93.44 259 TYR A C 1
ATOM 2094 O O . TYR A 1 259 ? -5.494 3.981 5.881 1.00 93.44 259 TYR A O 1
ATOM 2102 N N . MET A 1 260 ? -4.125 4.285 4.130 1.00 93.56 260 MET A N 1
ATOM 2103 C CA . MET A 1 260 ? -4.961 5.305 3.475 1.00 93.56 260 MET A CA 1
ATOM 2104 C C . MET A 1 260 ? -6.346 4.767 3.090 1.00 93.56 260 MET A C 1
ATOM 2106 O O . MET A 1 260 ? -7.350 5.448 3.290 1.00 93.56 260 MET A O 1
ATOM 2110 N N . GLU A 1 261 ? -6.420 3.534 2.576 1.00 94.75 261 GLU A N 1
ATOM 2111 C CA . GLU A 1 261 ? -7.693 2.860 2.302 1.00 94.75 261 GLU A CA 1
ATOM 2112 C C . GLU A 1 261 ? -8.525 2.721 3.581 1.00 94.75 261 GLU A C 1
ATOM 2114 O O . GLU A 1 261 ? -9.703 3.083 3.603 1.00 94.75 261 GLU A O 1
ATOM 2119 N N . TRP A 1 262 ? -7.912 2.231 4.661 1.00 94.25 262 TRP A N 1
ATOM 2120 C CA . TRP A 1 262 ? -8.587 2.107 5.947 1.00 94.25 262 TRP A CA 1
ATOM 2121 C C . TRP A 1 262 ? -9.025 3.462 6.498 1.00 94.25 262 TRP A C 1
ATOM 2123 O O . TRP A 1 262 ? -10.155 3.561 6.958 1.00 94.25 262 TRP A O 1
ATOM 2133 N N . GLU A 1 263 ? -8.187 4.495 6.425 1.00 93.12 263 GLU A N 1
ATOM 2134 C CA . GLU A 1 263 ? -8.484 5.837 6.933 1.00 93.12 263 GLU A CA 1
ATOM 2135 C C . GLU A 1 263 ? -9.697 6.440 6.215 1.00 93.12 263 GLU A C 1
ATOM 2137 O O . GLU A 1 263 ? -10.620 6.927 6.869 1.00 93.12 263 GLU A O 1
ATOM 2142 N N . LEU A 1 264 ? -9.758 6.315 4.884 1.00 93.00 264 LEU A N 1
ATOM 2143 C CA . LEU A 1 264 ? -10.909 6.747 4.091 1.00 93.00 264 LEU A CA 1
ATOM 2144 C C . LEU A 1 264 ? -12.187 5.991 4.485 1.00 93.00 264 LEU A C 1
ATOM 2146 O O . LEU A 1 264 ? -13.235 6.600 4.712 1.00 93.00 264 LEU A O 1
ATOM 2150 N N . LEU A 1 265 ? -12.112 4.660 4.569 1.00 93.19 265 LEU A N 1
ATOM 2151 C CA . LEU A 1 265 ? -13.272 3.828 4.890 1.00 93.19 265 LEU A CA 1
ATOM 2152 C C . LEU A 1 265 ? -13.733 4.014 6.346 1.00 93.19 265 LEU A C 1
ATOM 2154 O O . LEU A 1 265 ? -14.933 4.034 6.610 1.00 93.19 265 LEU A O 1
ATOM 2158 N N . SER A 1 266 ? -12.793 4.166 7.278 1.00 93.88 266 SER A N 1
ATOM 2159 C CA . SER A 1 266 ? -13.034 4.415 8.703 1.00 93.88 266 SER A CA 1
ATOM 2160 C C . SER A 1 266 ? -13.667 5.786 8.925 1.00 93.88 266 SER A C 1
ATOM 2162 O O . SER A 1 266 ? -14.650 5.899 9.656 1.00 93.88 266 SER A O 1
ATOM 2164 N N . ALA A 1 267 ? -13.204 6.822 8.218 1.00 93.31 267 ALA A N 1
ATOM 2165 C CA . ALA A 1 267 ? -13.843 8.135 8.244 1.00 93.31 267 ALA A CA 1
ATOM 2166 C C . ALA A 1 267 ? -15.305 8.070 7.768 1.00 93.31 267 ALA A C 1
ATOM 2168 O O . ALA A 1 267 ? -16.182 8.664 8.398 1.00 93.31 267 ALA A O 1
ATOM 2169 N N . GLY A 1 268 ? -15.579 7.304 6.703 1.00 94.81 268 GLY A N 1
ATOM 2170 C CA . GLY A 1 268 ? -16.940 7.047 6.223 1.00 94.81 268 GLY A CA 1
ATOM 2171 C C . GLY A 1 268 ? -17.813 6.359 7.276 1.00 94.81 268 GLY A C 1
ATOM 2172 O O . GLY A 1 268 ? -18.877 6.873 7.620 1.00 94.81 268 GLY A O 1
ATOM 2173 N N . ARG A 1 269 ? -17.328 5.254 7.858 1.00 94.62 269 ARG A N 1
ATOM 2174 C CA . ARG A 1 269 ? -18.033 4.531 8.930 1.00 94.62 269 ARG A CA 1
ATOM 2175 C C . ARG A 1 269 ? -18.290 5.409 10.151 1.00 94.62 269 ARG A C 1
ATOM 2177 O O . ARG A 1 269 ? -19.398 5.414 10.674 1.00 94.62 269 ARG A O 1
ATOM 2184 N N . SER A 1 270 ? -17.301 6.190 10.578 1.00 94.62 270 SER A N 1
ATOM 2185 C CA . SER A 1 270 ? -17.424 7.115 11.709 1.00 94.62 270 SER A CA 1
ATOM 2186 C C . SER A 1 270 ? -18.492 8.183 11.461 1.00 94.62 270 SER A C 1
ATOM 2188 O O . SER A 1 270 ? -19.301 8.479 12.344 1.00 94.62 270 SER A O 1
ATOM 2190 N N . TRP A 1 271 ? -18.550 8.734 10.245 1.00 96.06 271 TRP A N 1
ATOM 2191 C CA . TRP A 1 271 ? -19.590 9.689 9.869 1.00 96.06 271 TRP A CA 1
ATOM 2192 C C . TRP A 1 271 ? -20.988 9.055 9.894 1.00 96.06 271 TRP A C 1
ATOM 2194 O O . TRP A 1 271 ? -21.900 9.610 10.510 1.00 96.06 271 TRP A O 1
ATOM 2204 N N . GLU A 1 272 ? -21.150 7.877 9.287 1.00 96.25 272 GLU A N 1
ATOM 2205 C CA . GLU A 1 272 ? -22.420 7.137 9.279 1.00 96.25 272 GLU A CA 1
ATOM 2206 C C . GLU A 1 272 ? -22.884 6.799 10.700 1.00 96.25 272 GLU A C 1
ATOM 2208 O O . GLU A 1 272 ? -24.047 7.009 11.053 1.00 96.25 272 GLU A O 1
ATOM 2213 N N . LEU A 1 273 ? -21.957 6.330 11.536 1.00 96.00 273 LEU A N 1
ATOM 2214 C CA . LEU A 1 273 ? -22.214 5.950 12.917 1.00 96.00 273 LEU A CA 1
ATOM 2215 C C . LEU A 1 273 ? -22.677 7.150 13.755 1.00 96.00 273 LEU A C 1
ATOM 2217 O O . LEU A 1 273 ? -23.660 7.045 14.489 1.00 96.00 273 LEU A O 1
ATOM 2221 N N . ASN A 1 274 ? -22.022 8.305 13.606 1.00 95.69 274 ASN A N 1
ATOM 2222 C CA . ASN A 1 274 ? -22.415 9.537 14.291 1.00 95.69 274 ASN A CA 1
ATOM 2223 C C . ASN A 1 274 ? -23.770 10.065 13.803 1.00 95.69 274 ASN A C 1
ATOM 2225 O O . ASN A 1 274 ? -24.611 10.430 14.622 1.00 95.69 274 ASN A O 1
ATOM 2229 N N . SER A 1 275 ? -24.025 10.045 12.492 1.00 98.06 275 SER A N 1
ATOM 2230 C CA . SER A 1 275 ? -25.318 10.459 11.934 1.00 98.06 275 SER A CA 1
ATOM 2231 C C . SER A 1 275 ? -26.470 9.583 12.448 1.00 98.06 275 SER A C 1
ATOM 2233 O O . SER A 1 275 ? -27.529 10.086 12.846 1.00 98.06 275 SER A O 1
ATOM 2235 N N . LEU A 1 276 ? -26.254 8.266 12.512 1.00 98.06 276 LEU A N 1
ATOM 2236 C CA . LEU A 1 276 ? -27.226 7.331 13.069 1.00 98.06 276 LEU A CA 1
ATOM 2237 C C . LEU A 1 276 ? -27.440 7.577 14.568 1.00 98.06 276 LEU A C 1
ATOM 2239 O O . LEU A 1 276 ? -28.584 7.608 15.024 1.00 98.06 276 LEU A O 1
ATOM 2243 N N . LYS A 1 277 ? -26.360 7.814 15.321 1.00 97.75 277 LYS A N 1
ATOM 2244 C CA . LYS A 1 277 ? -26.420 8.149 16.748 1.00 97.75 277 LYS A CA 1
ATOM 2245 C C . LYS A 1 277 ? -27.268 9.394 16.997 1.00 97.75 277 LYS A C 1
ATOM 2247 O O . LYS A 1 277 ? -28.182 9.345 17.817 1.00 97.75 277 LYS A O 1
ATOM 2252 N N . GLU A 1 278 ? -27.013 10.482 16.274 1.00 97.69 278 GLU A N 1
ATOM 2253 C CA . GLU A 1 278 ? -27.787 11.726 16.379 1.00 97.69 278 GLU A CA 1
ATOM 2254 C C . GLU A 1 278 ? -29.272 11.499 16.077 1.00 97.69 278 GLU A C 1
ATOM 2256 O O . GLU A 1 278 ? -30.139 11.992 16.802 1.00 97.69 278 GLU A O 1
ATOM 2261 N N . THR A 1 279 ? -29.573 10.687 15.063 1.00 98.25 279 THR A N 1
ATOM 2262 C CA . THR A 1 279 ? -30.950 10.325 14.704 1.00 98.25 279 THR A CA 1
ATOM 2263 C C . THR A 1 279 ? -31.641 9.548 15.828 1.00 98.25 279 THR A C 1
ATOM 2265 O O . THR A 1 279 ? -32.778 9.857 16.188 1.00 98.25 279 THR A O 1
ATOM 2268 N N . CYS A 1 280 ? -30.960 8.569 16.431 1.00 98.00 280 CYS A N 1
ATOM 2269 C CA . CYS A 1 280 ? -31.488 7.811 17.566 1.00 98.00 280 CYS A CA 1
ATOM 2270 C C . CYS A 1 280 ? -31.710 8.699 18.800 1.00 98.00 280 CYS A C 1
ATOM 2272 O O . CYS A 1 280 ? -32.752 8.596 19.447 1.00 98.00 280 CYS A O 1
ATOM 2274 N N . VAL A 1 281 ? -30.771 9.601 19.104 1.00 97.31 281 VAL A N 1
ATOM 2275 C CA . VAL A 1 281 ? -30.909 10.573 20.201 1.00 97.31 281 VAL A CA 1
ATOM 2276 C C . VAL A 1 281 ? -32.112 11.488 19.962 1.00 97.31 281 VAL A C 1
ATOM 2278 O O . VAL A 1 281 ? -32.914 11.704 20.873 1.00 97.31 281 VAL A O 1
ATOM 2281 N N . ALA A 1 282 ? -32.281 11.999 18.741 1.00 97.19 282 ALA A N 1
ATOM 2282 C CA . ALA A 1 282 ? -33.426 12.828 18.378 1.00 97.19 282 ALA A CA 1
ATOM 2283 C C . ALA A 1 282 ? -34.755 12.070 18.532 1.00 97.19 282 ALA A C 1
ATOM 2285 O O . ALA A 1 282 ? -35.700 12.613 19.106 1.00 97.19 282 ALA A O 1
ATOM 2286 N N . ALA A 1 283 ? -34.814 10.809 18.094 1.00 96.94 283 ALA A N 1
ATOM 2287 C CA . ALA A 1 283 ? -36.000 9.966 18.228 1.00 96.94 283 ALA A CA 1
ATOM 2288 C C . ALA A 1 283 ? -36.373 9.708 19.699 1.00 96.94 283 ALA A C 1
ATOM 2290 O O . ALA A 1 283 ? -37.539 9.863 20.063 1.00 96.94 283 ALA A O 1
ATOM 2291 N N . LEU A 1 284 ? -35.396 9.396 20.561 1.00 94.62 284 LEU A N 1
ATOM 2292 C CA . LEU A 1 284 ? -35.627 9.227 22.002 1.00 94.62 284 LEU A CA 1
ATOM 2293 C C . LEU A 1 284 ? -36.130 10.522 22.649 1.00 94.62 284 LEU A C 1
ATOM 2295 O O . LEU A 1 284 ? -37.081 10.506 23.428 1.00 94.62 284 LEU A O 1
ATOM 2299 N N . ASN A 1 285 ? -35.530 11.664 22.307 1.00 93.12 285 ASN A N 1
ATOM 2300 C CA . ASN A 1 285 ? -35.965 12.961 22.828 1.00 93.12 285 ASN A CA 1
ATOM 2301 C C . ASN A 1 285 ? -37.385 13.324 22.366 1.00 93.12 285 ASN A C 1
ATOM 2303 O O . ASN A 1 285 ? -38.162 13.873 23.146 1.00 93.12 285 ASN A O 1
ATOM 2307 N N . GLN A 1 286 ? -37.746 12.998 21.123 1.00 93.00 286 GLN A N 1
ATOM 2308 C CA . GLN A 1 286 ? -39.099 13.202 20.611 1.00 93.00 286 GLN A CA 1
ATOM 2309 C C . GLN A 1 286 ? -40.112 12.291 21.309 1.00 93.00 286 GLN A C 1
ATOM 2311 O O . GLN A 1 286 ? -41.189 12.757 21.678 1.00 93.00 286 GLN A O 1
ATOM 2316 N N . GLN A 1 287 ? -39.772 11.017 21.519 1.00 90.38 287 GLN A N 1
ATOM 2317 C CA . GLN A 1 287 ? -40.615 10.083 22.261 1.00 90.38 287 GLN A CA 1
ATOM 2318 C C . GLN A 1 287 ? -40.868 10.595 23.680 1.00 90.38 287 GLN A C 1
ATOM 2320 O O . GLN A 1 287 ? -42.020 10.714 24.087 1.00 90.38 287 GLN A O 1
ATOM 2325 N N . ARG A 1 288 ? -39.814 11.027 24.380 1.00 87.88 288 ARG A N 1
ATOM 2326 C CA . ARG A 1 288 ? -39.939 11.657 25.696 1.00 87.88 288 ARG A CA 1
ATOM 2327 C C . ARG A 1 288 ? -40.858 12.879 25.669 1.00 87.88 288 ARG A C 1
ATOM 2329 O O . ARG A 1 288 ? -41.684 13.038 26.561 1.00 87.88 288 ARG A O 1
ATOM 2336 N N . ALA A 1 289 ? -40.724 13.750 24.669 1.00 87.94 289 ALA A N 1
ATOM 2337 C CA . ALA A 1 289 ? -41.577 14.932 24.544 1.00 87.94 289 ALA A CA 1
ATOM 2338 C C . ALA A 1 289 ? -43.059 14.567 24.354 1.00 87.94 289 ALA A C 1
ATOM 2340 O O . ALA A 1 289 ? -43.929 15.216 24.935 1.00 87.94 289 ALA A O 1
ATOM 2341 N N . LEU A 1 290 ? -43.350 13.517 23.579 1.00 86.88 290 LEU A N 1
ATOM 2342 C CA . LEU A 1 290 ? -44.706 12.994 23.419 1.00 86.88 290 LEU A CA 1
ATOM 2343 C C . LEU A 1 290 ? -45.232 12.383 24.720 1.00 86.88 290 LEU A C 1
ATOM 2345 O O . LEU A 1 290 ? -46.380 12.640 25.075 1.00 86.88 290 LEU A O 1
ATOM 2349 N N . ASP A 1 291 ? -44.411 11.630 25.445 1.00 84.31 291 ASP A N 1
ATOM 2350 C CA . ASP A 1 291 ? -44.821 11.003 26.701 1.00 84.31 291 ASP A CA 1
ATOM 2351 C C . ASP A 1 291 ? -45.115 12.063 27.775 1.00 84.31 291 ASP A C 1
ATOM 2353 O O . ASP A 1 291 ? -46.194 12.035 28.362 1.00 84.31 291 ASP A O 1
ATOM 2357 N N . MET A 1 292 ? -44.267 13.094 27.913 1.00 79.81 292 MET A N 1
ATOM 2358 C CA . MET A 1 292 ? -44.539 14.248 28.791 1.00 79.81 292 MET A CA 1
ATOM 2359 C C . MET A 1 292 ? -45.818 15.009 28.414 1.00 79.81 292 MET A C 1
ATOM 2361 O O . MET A 1 292 ? -46.441 15.623 29.271 1.00 79.81 292 MET A O 1
ATOM 2365 N N . SER A 1 293 ? -46.221 15.005 27.138 1.00 79.31 293 SER A N 1
ATOM 2366 C CA . SER A 1 293 ? -47.482 15.638 26.723 1.00 79.31 293 SER A CA 1
ATOM 2367 C C . SER A 1 293 ? -48.728 14.825 27.108 1.00 79.31 293 SER A C 1
ATOM 2369 O O . SER A 1 293 ? -49.833 15.365 27.098 1.00 79.31 293 SER A O 1
ATOM 2371 N N . ARG A 1 294 ? -48.569 13.531 27.430 1.00 77.56 294 ARG A N 1
ATOM 2372 C CA . ARG A 1 294 ? -49.662 12.594 27.752 1.00 77.56 294 ARG A CA 1
ATOM 2373 C C . ARG A 1 294 ? -49.883 12.405 29.254 1.00 77.56 294 ARG A C 1
ATOM 2375 O O . ARG A 1 294 ? -50.970 11.972 29.630 1.00 77.56 294 ARG A O 1
ATOM 2382 N N . THR A 1 295 ? -48.895 12.710 30.089 1.00 66.94 295 THR A N 1
ATOM 2383 C CA . THR A 1 295 ? -48.956 12.595 31.553 1.00 66.94 295 THR A CA 1
ATOM 2384 C C . THR A 1 295 ? -48.741 13.960 32.211 1.00 66.94 295 THR A C 1
ATOM 2386 O O . THR A 1 295 ? -47.736 14.619 31.977 1.00 66.94 295 THR A O 1
ATOM 2389 N N . GLU A 1 296 ? -49.692 14.400 33.045 1.00 57.97 296 GLU A N 1
ATOM 2390 C CA . GLU A 1 296 ? -49.667 15.726 33.696 1.00 57.97 296 GLU A CA 1
ATOM 2391 C C . GLU A 1 296 ? -48.667 15.826 34.871 1.00 57.97 296 GLU A C 1
ATOM 2393 O O . GLU A 1 296 ? -48.354 16.928 35.319 1.00 57.97 296 GLU A O 1
ATOM 2398 N N . GLU A 1 297 ? -48.106 14.703 35.337 1.00 56.75 297 GLU A N 1
ATOM 2399 C CA . GLU A 1 297 ? -47.083 14.651 36.390 1.00 56.75 297 GLU A CA 1
ATOM 2400 C C . GLU A 1 297 ? -45.763 14.090 35.838 1.00 56.75 297 GLU A C 1
ATOM 2402 O O . GLU A 1 297 ? -45.662 12.917 35.489 1.00 56.75 297 GLU A O 1
ATOM 2407 N N . SER A 1 298 ? -44.737 14.943 35.763 1.00 56.34 298 SER A N 1
ATOM 2408 C CA . SER A 1 298 ? -43.350 14.553 35.477 1.00 56.34 298 SER A CA 1
ATOM 2409 C C . SER A 1 298 ? -42.680 14.106 36.777 1.00 56.34 298 SER A C 1
ATOM 2411 O O . SER A 1 298 ? -42.378 14.949 37.623 1.00 56.34 298 SER A O 1
ATOM 2413 N N . SER A 1 299 ? -42.409 12.811 36.934 1.00 61.81 299 SER A N 1
ATOM 2414 C CA . SER A 1 299 ? -41.703 12.275 38.106 1.00 61.81 299 SER A CA 1
ATOM 2415 C C . SER A 1 299 ? -40.170 12.356 37.947 1.00 61.81 299 SER A C 1
ATOM 2417 O O . SER A 1 299 ? -39.652 12.364 36.828 1.00 61.81 299 SER A O 1
ATOM 2419 N N . GLU A 1 300 ? -39.401 12.409 39.046 1.00 63.66 300 GLU A N 1
ATOM 2420 C CA . GLU A 1 300 ? -37.923 12.316 38.976 1.00 63.66 300 GLU A CA 1
ATOM 2421 C C . GLU A 1 300 ? -37.447 10.965 38.403 1.00 63.66 300 GLU A C 1
ATOM 2423 O O . GLU A 1 300 ? -36.391 10.889 37.767 1.00 63.66 300 GLU A O 1
ATOM 2428 N N . GLU A 1 301 ? -38.248 9.908 38.570 1.00 65.88 301 GLU A N 1
ATOM 2429 C CA . GLU A 1 301 ? -37.976 8.568 38.040 1.00 65.88 301 GLU A CA 1
ATOM 2430 C C . GLU A 1 301 ? -37.965 8.554 36.498 1.00 65.88 301 GLU A C 1
ATOM 2432 O O . GLU A 1 301 ? -37.088 7.928 35.892 1.00 65.88 301 GLU A O 1
ATOM 2437 N N . ASP A 1 302 ? -38.840 9.334 35.850 1.00 65.12 302 ASP A N 1
ATOM 2438 C CA . ASP A 1 302 ? -38.873 9.481 34.386 1.00 65.12 302 ASP A CA 1
ATOM 2439 C C . ASP A 1 302 ? -37.626 10.198 33.843 1.00 65.12 302 ASP A C 1
ATOM 2441 O O . ASP A 1 302 ? -37.117 9.871 32.764 1.00 65.12 302 ASP A O 1
ATOM 2445 N N . TYR A 1 303 ? -37.081 11.158 34.602 1.00 67.44 303 TYR A N 1
ATOM 2446 C CA . TYR A 1 303 ? -35.851 11.863 34.229 1.00 67.44 303 TYR A CA 1
ATOM 2447 C C . TYR A 1 303 ? -34.630 10.935 34.297 1.00 67.44 303 TYR A C 1
ATOM 2449 O O . TYR A 1 303 ? -33.772 10.969 33.403 1.00 67.44 303 TYR A O 1
ATOM 2457 N N . SER A 1 304 ? -34.564 10.085 35.327 1.00 77.25 304 SER A N 1
ATOM 2458 C CA . SER A 1 304 ? -33.511 9.073 35.451 1.00 77.25 304 SER A CA 1
ATOM 2459 C C . SER A 1 304 ? -33.587 8.063 34.306 1.00 77.25 304 SER A C 1
ATOM 2461 O O . SER A 1 304 ? -32.577 7.817 33.649 1.00 77.25 304 SER A O 1
ATOM 2463 N N . SER A 1 305 ? -34.786 7.555 33.997 1.00 85.69 305 SER A N 1
ATOM 2464 C CA . SER A 1 305 ? -34.989 6.518 32.976 1.00 85.69 305 SER A CA 1
ATOM 2465 C C . SER A 1 305 ? -34.536 6.957 31.577 1.00 85.69 305 SER A C 1
ATOM 2467 O O . SER A 1 305 ? -33.761 6.256 30.924 1.00 85.69 305 SER A O 1
ATOM 2469 N N . HIS A 1 306 ? -34.921 8.161 31.131 1.00 87.06 306 HIS A N 1
ATOM 2470 C CA . HIS A 1 306 ? -34.474 8.705 29.836 1.00 87.06 306 HIS A CA 1
ATOM 2471 C C . HIS A 1 306 ? -32.960 8.917 29.778 1.00 87.06 306 HIS A C 1
ATOM 2473 O O . HIS A 1 306 ? -32.303 8.618 28.780 1.00 87.06 306 HIS A O 1
ATOM 2479 N N . THR A 1 307 ? -32.387 9.432 30.866 1.00 89.94 307 THR A N 1
ATOM 2480 C CA . THR A 1 307 ? -30.940 9.643 30.966 1.00 89.94 307 THR A CA 1
ATOM 2481 C C . THR A 1 307 ? -30.192 8.312 30.867 1.00 89.94 307 THR A C 1
ATOM 2483 O O . THR A 1 307 ? -29.147 8.232 30.221 1.00 89.94 307 THR A O 1
ATOM 2486 N N . ASP A 1 308 ? -30.733 7.249 31.459 1.00 93.00 308 ASP A N 1
ATOM 2487 C CA . ASP A 1 308 ? -30.146 5.914 31.397 1.00 93.00 308 ASP A CA 1
ATOM 2488 C C . ASP A 1 308 ? -30.295 5.271 30.012 1.00 93.00 308 ASP A C 1
ATOM 2490 O O . ASP A 1 308 ? -29.364 4.604 29.555 1.00 93.00 308 ASP A O 1
ATOM 2494 N N . GLN A 1 309 ? -31.387 5.543 29.291 1.00 93.94 309 GLN A N 1
ATOM 2495 C CA . GLN A 1 309 ? -31.532 5.160 27.881 1.00 93.94 309 GLN A CA 1
ATOM 2496 C C . GLN A 1 309 ? -30.495 5.847 26.985 1.00 93.94 309 GLN A C 1
ATOM 2498 O O . GLN A 1 309 ? -29.874 5.177 26.161 1.00 93.94 309 GLN A O 1
ATOM 2503 N N . LEU A 1 310 ? -30.253 7.150 27.167 1.00 95.12 310 LEU A N 1
ATOM 2504 C CA . LEU A 1 310 ? -29.212 7.870 26.423 1.00 95.12 310 LEU A CA 1
ATOM 2505 C C . LEU A 1 310 ? -27.814 7.313 26.723 1.00 95.12 310 LEU A C 1
ATOM 2507 O O . LEU A 1 310 ? -27.056 7.045 25.795 1.00 95.12 310 LEU A O 1
ATOM 2511 N N . LYS A 1 311 ? -27.496 7.032 27.994 1.00 96.38 311 LYS A N 1
ATOM 2512 C CA . LYS A 1 311 ? -26.231 6.370 28.362 1.00 96.38 311 LYS A CA 1
ATOM 2513 C C . LYS A 1 311 ? -26.109 4.973 27.751 1.00 96.38 311 LYS A C 1
ATOM 2515 O O . LYS A 1 311 ? -25.018 4.564 27.362 1.00 96.38 311 LYS A O 1
ATOM 2520 N N . ALA A 1 312 ? -27.198 4.206 27.707 1.00 96.75 312 ALA A N 1
ATOM 2521 C CA . ALA A 1 312 ? -27.203 2.889 27.077 1.00 96.75 312 ALA A CA 1
ATOM 2522 C C . ALA A 1 312 ? -26.954 3.001 25.567 1.00 96.75 312 ALA A C 1
ATOM 2524 O O . ALA A 1 312 ? -26.174 2.220 25.024 1.00 96.75 312 ALA A O 1
ATOM 2525 N N . LEU A 1 313 ? -27.556 4.001 24.915 1.00 97.00 313 LEU A N 1
ATOM 2526 C CA . LEU A 1 313 ? -27.320 4.316 23.511 1.00 97.00 313 LEU A CA 1
ATOM 2527 C C . LEU A 1 313 ? -25.848 4.676 23.269 1.00 97.00 313 LEU A C 1
ATOM 2529 O O . LEU A 1 313 ? -25.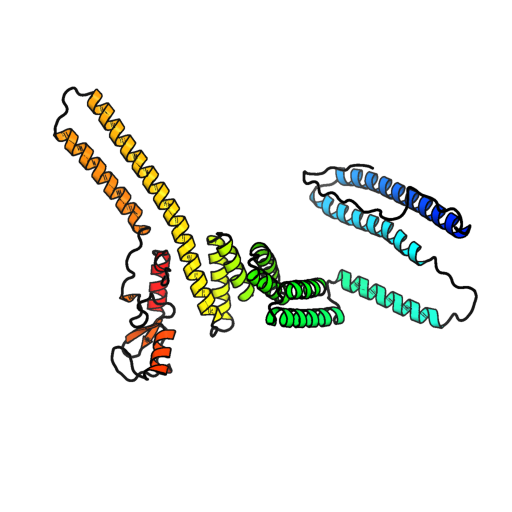219 4.083 22.396 1.00 97.00 313 LEU A O 1
ATOM 2533 N N . ASP A 1 314 ? -25.277 5.572 24.079 1.00 96.31 314 ASP A N 1
ATOM 2534 C CA . ASP A 1 314 ? -23.862 5.950 23.999 1.00 96.31 314 ASP A CA 1
ATOM 2535 C C . ASP A 1 314 ? -22.947 4.725 24.060 1.00 96.31 314 ASP A C 1
ATOM 2537 O O . ASP A 1 314 ? -22.103 4.562 23.184 1.00 96.31 314 ASP A O 1
ATOM 2541 N N . ARG A 1 315 ? -23.178 3.807 25.007 1.00 96.94 315 ARG A N 1
ATOM 2542 C CA . ARG A 1 315 ? -22.392 2.566 25.137 1.00 96.94 315 ARG A CA 1
ATOM 2543 C C . ARG A 1 315 ? -22.463 1.674 23.898 1.00 96.94 315 ARG A C 1
ATOM 2545 O O . ARG A 1 315 ? -21.471 1.038 23.554 1.00 96.94 315 ARG A O 1
ATOM 2552 N N . VAL A 1 316 ? -23.623 1.585 23.242 1.00 97.06 316 VAL A N 1
ATOM 2553 C CA . VAL A 1 316 ? -23.784 0.786 22.013 1.00 97.06 316 VAL A CA 1
ATOM 2554 C C . VAL A 1 316 ? -22.945 1.376 20.884 1.00 97.06 316 VAL A C 1
ATOM 2556 O O . VAL A 1 316 ? -22.217 0.641 20.218 1.00 97.06 316 VAL A O 1
ATOM 2559 N N . PHE A 1 317 ? -23.015 2.695 20.694 1.00 96.31 317 PHE A N 1
ATOM 2560 C CA . PHE A 1 317 ? -22.264 3.383 19.646 1.00 96.31 317 PHE A CA 1
ATOM 2561 C C . PHE A 1 317 ? -20.761 3.449 19.942 1.00 96.31 317 PHE A C 1
ATOM 2563 O O . PHE A 1 317 ? -19.965 3.276 19.026 1.00 96.31 317 PHE A O 1
ATOM 2570 N N . GLU A 1 318 ? -20.359 3.628 21.202 1.00 94.19 318 GLU A N 1
ATOM 2571 C CA . GLU A 1 318 ? -18.955 3.538 21.621 1.00 94.19 318 GLU A CA 1
ATOM 2572 C C . GLU A 1 318 ? -18.380 2.158 21.315 1.00 94.19 318 GLU A C 1
ATOM 2574 O O . GLU A 1 318 ? -17.331 2.069 20.684 1.00 94.19 318 GLU A O 1
ATOM 2579 N N . LYS A 1 319 ? -19.102 1.090 21.678 1.00 94.50 319 LYS A N 1
ATOM 2580 C CA . LYS A 1 319 ? -18.687 -0.285 21.391 1.00 94.50 319 LYS A CA 1
ATOM 2581 C C . LYS A 1 319 ? -18.590 -0.562 19.890 1.00 94.50 319 LYS A C 1
ATOM 2583 O O . LYS A 1 319 ? -17.669 -1.239 19.452 1.00 94.50 319 LYS A O 1
ATOM 2588 N N . ALA A 1 320 ? -19.525 -0.041 19.095 1.00 93.56 320 ALA A N 1
ATOM 2589 C CA . ALA A 1 320 ? -19.478 -0.171 17.639 1.00 93.56 320 ALA A CA 1
ATOM 2590 C C . ALA A 1 320 ? -18.290 0.586 17.014 1.00 93.56 320 ALA A C 1
ATOM 2592 O O . ALA A 1 320 ? -17.781 0.166 15.981 1.00 93.56 320 ALA A O 1
ATOM 2593 N N . ALA A 1 321 ? -17.833 1.674 17.641 1.00 92.31 321 ALA A N 1
ATOM 2594 C CA . ALA A 1 321 ? -16.697 2.468 17.178 1.00 92.31 321 ALA A CA 1
ATOM 2595 C C . ALA A 1 321 ? -15.321 1.895 17.580 1.00 92.31 321 ALA A C 1
ATOM 2597 O O . ALA A 1 321 ? -14.301 2.410 17.124 1.00 92.31 321 ALA A O 1
ATOM 2598 N N . GLU A 1 322 ? -15.260 0.868 18.440 1.00 88.50 322 GLU A N 1
ATOM 2599 C CA . GLU A 1 322 ? -13.995 0.328 18.969 1.00 88.50 322 GLU A CA 1
ATOM 2600 C C . GLU A 1 322 ? -13.061 -0.198 17.869 1.00 88.50 322 GLU A C 1
ATOM 2602 O O . GLU A 1 322 ? -11.857 0.037 17.935 1.00 88.50 322 GLU A O 1
ATOM 2607 N N . GLU A 1 323 ? -13.599 -0.863 16.842 1.00 79.81 323 GLU A N 1
ATOM 2608 C CA . GLU A 1 323 ? -12.802 -1.454 15.752 1.00 79.81 323 GLU A CA 1
ATOM 2609 C C . GLU A 1 323 ? -12.075 -0.395 14.905 1.00 79.81 323 GLU A C 1
ATOM 2611 O O . GLU A 1 323 ? -10.972 -0.629 14.405 1.00 79.81 323 GLU A O 1
ATOM 2616 N N . ASP A 1 324 ? -12.671 0.791 14.792 1.00 86.25 324 ASP A N 1
ATOM 2617 C CA . ASP A 1 324 ? -12.158 1.915 14.010 1.00 86.25 324 ASP A CA 1
ATOM 2618 C C . ASP A 1 324 ? -11.302 2.887 14.827 1.00 86.25 324 ASP A C 1
ATOM 2620 O O . ASP A 1 324 ? -10.826 3.893 14.296 1.00 86.25 324 ASP A O 1
ATOM 2624 N N . LYS A 1 325 ? -11.068 2.592 16.109 1.00 87.12 325 LYS A N 1
ATOM 2625 C CA . LYS A 1 325 ? -10.250 3.411 16.998 1.00 87.12 325 LYS A CA 1
ATOM 2626 C C . LYS A 1 325 ? -8.811 2.883 17.019 1.00 87.12 325 LYS A C 1
ATOM 2628 O O . LYS A 1 325 ? -8.578 1.800 17.554 1.00 87.12 325 LYS A O 1
ATOM 2633 N N . PRO A 1 326 ? -7.821 3.632 16.496 1.00 89.00 326 PRO A N 1
ATOM 2634 C CA . PRO A 1 326 ? -6.424 3.233 16.606 1.00 89.00 326 PRO A CA 1
ATOM 2635 C C . PRO A 1 326 ? -5.998 3.141 18.071 1.00 89.00 326 PRO A C 1
ATOM 2637 O O . PRO A 1 326 ? -6.250 4.059 18.857 1.00 89.00 326 PRO A O 1
ATOM 2640 N N . THR A 1 327 ? -5.335 2.045 18.427 1.00 89.56 327 THR A N 1
ATOM 2641 C CA . THR A 1 327 ? -4.746 1.833 19.754 1.00 89.56 327 THR A CA 1
ATOM 2642 C C . THR A 1 327 ? -3.244 1.598 19.629 1.00 89.56 327 THR A C 1
ATOM 2644 O O . THR A 1 327 ? -2.640 1.860 18.591 1.00 89.56 327 THR A O 1
ATOM 2647 N N . GLU A 1 328 ? -2.613 1.114 20.692 1.00 89.19 328 GLU A N 1
ATOM 2648 C CA . GLU A 1 328 ? -1.229 0.659 20.638 1.00 89.19 328 GLU A CA 1
ATOM 2649 C C . GLU A 1 328 ? -1.165 -0.767 20.080 1.00 89.19 328 GLU A C 1
ATOM 2651 O O . GLU A 1 328 ? -2.068 -1.582 20.301 1.00 89.19 328 GLU A O 1
ATOM 2656 N N . VAL A 1 329 ? -0.111 -1.053 19.316 1.00 92.56 329 VAL A N 1
ATOM 2657 C CA . VAL A 1 329 ? 0.183 -2.408 18.842 1.00 92.56 329 VAL A CA 1
ATOM 2658 C C . VAL A 1 329 ? 0.787 -3.193 20.009 1.00 92.56 329 VAL A C 1
ATOM 2660 O O . VAL A 1 329 ? 1.684 -2.666 20.663 1.00 92.56 329 VAL A O 1
ATOM 2663 N N . PRO A 1 330 ? 0.345 -4.434 20.283 1.00 94.75 330 PRO A N 1
ATOM 2664 C CA . PRO A 1 330 ? 0.906 -5.221 21.372 1.00 94.75 330 PRO A CA 1
ATOM 2665 C C . PRO A 1 330 ? 2.421 -5.425 21.243 1.00 94.75 330 PRO A C 1
ATOM 2667 O O . PRO A 1 330 ? 2.891 -5.885 20.203 1.00 94.75 330 PRO A O 1
ATOM 2670 N N . ASP A 1 331 ? 3.166 -5.181 22.325 1.00 93.62 331 ASP A N 1
ATOM 2671 C CA . ASP A 1 331 ? 4.640 -5.222 22.349 1.00 93.62 331 ASP A CA 1
ATOM 2672 C C . ASP A 1 331 ? 5.240 -6.527 21.806 1.00 93.62 331 ASP A C 1
ATOM 2674 O O . ASP A 1 331 ? 6.291 -6.522 21.174 1.00 93.62 331 ASP A O 1
ATOM 2678 N N . TYR A 1 332 ? 4.564 -7.663 22.004 1.00 94.31 332 TYR A N 1
ATOM 2679 C CA . TYR A 1 332 ? 5.024 -8.969 21.518 1.00 94.31 332 TYR A CA 1
ATOM 2680 C C . TYR A 1 332 ? 4.939 -9.135 19.988 1.00 94.31 332 TYR A C 1
ATOM 2682 O O . TYR A 1 332 ? 5.473 -10.105 19.449 1.00 94.31 332 TYR A O 1
ATOM 2690 N N . LEU A 1 333 ? 4.265 -8.219 19.287 1.00 96.06 333 LEU A N 1
ATOM 2691 C CA . LEU A 1 333 ? 4.253 -8.117 17.823 1.00 96.06 333 LEU A CA 1
ATOM 2692 C C . LEU A 1 333 ? 5.262 -7.087 17.303 1.00 96.06 333 LEU A C 1
ATOM 2694 O O . LEU A 1 333 ? 5.401 -6.942 16.086 1.00 96.06 333 LEU A O 1
ATOM 2698 N N . CYS A 1 334 ? 5.966 -6.398 18.201 1.00 95.00 334 CYS A N 1
ATOM 2699 C CA . CYS A 1 334 ? 6.930 -5.362 17.877 1.00 95.00 334 CYS A CA 1
ATOM 2700 C C . CYS A 1 334 ? 8.365 -5.860 18.071 1.00 95.00 334 CYS A C 1
ATOM 2702 O O . CYS A 1 334 ? 8.680 -6.660 18.952 1.00 95.00 334 CYS A O 1
ATOM 2704 N N . CYS A 1 335 ? 9.270 -5.363 17.236 1.00 95.38 335 CYS A N 1
ATOM 2705 C CA . CYS A 1 335 ? 10.683 -5.683 17.345 1.00 95.38 335 CYS A CA 1
ATOM 2706 C C . CYS A 1 335 ? 11.354 -4.857 18.446 1.00 95.38 335 CYS A C 1
ATOM 2708 O O . CYS A 1 335 ? 11.283 -3.635 18.441 1.00 95.38 335 CYS A O 1
ATOM 2710 N N . ASN A 1 336 ? 12.146 -5.504 19.304 1.00 93.00 336 ASN A N 1
ATOM 2711 C CA . ASN A 1 336 ? 12.883 -4.842 20.393 1.00 93.00 336 ASN A CA 1
ATOM 2712 C C . ASN A 1 336 ? 13.909 -3.782 19.936 1.00 93.00 336 ASN A C 1
ATOM 2714 O O . ASN A 1 336 ? 14.362 -2.983 20.750 1.00 93.00 336 ASN A O 1
ATOM 2718 N N . ILE A 1 337 ? 14.322 -3.800 18.662 1.00 93.69 337 ILE A N 1
ATOM 2719 C CA . ILE A 1 337 ? 15.259 -2.817 18.086 1.00 93.69 337 ILE A CA 1
ATOM 2720 C C . ILE A 1 337 ? 14.513 -1.656 17.418 1.00 93.69 337 ILE A C 1
ATOM 2722 O O . ILE A 1 337 ? 14.782 -0.502 17.731 1.00 93.69 337 ILE A O 1
ATOM 2726 N N . THR A 1 338 ? 13.608 -1.947 16.477 1.00 92.19 338 THR A N 1
ATOM 2727 C CA . THR A 1 338 ? 12.901 -0.913 15.704 1.00 92.19 338 THR A CA 1
ATOM 2728 C C . THR A 1 338 ? 11.726 -0.313 16.466 1.00 92.19 338 THR A C 1
ATOM 2730 O O . THR A 1 338 ? 11.303 0.784 16.130 1.00 92.19 338 THR A O 1
ATOM 2733 N N . LEU A 1 339 ? 11.202 -1.02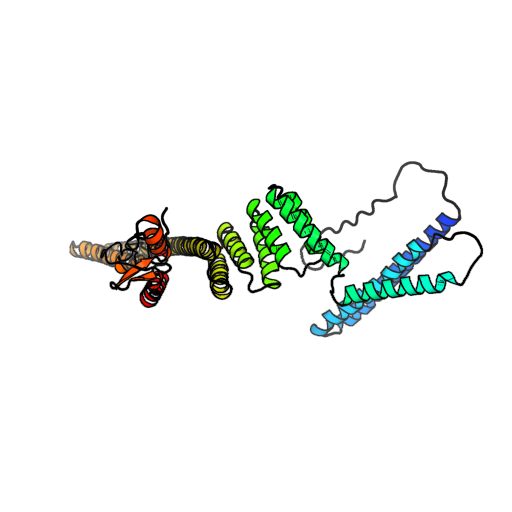2 17.473 1.00 92.06 339 LEU A N 1
ATOM 2734 C CA . LEU A 1 339 ? 9.955 -0.715 18.183 1.00 92.06 339 LEU A CA 1
ATOM 2735 C C . LEU A 1 339 ? 8.728 -0.639 17.257 1.00 92.06 339 LEU A C 1
ATOM 2737 O O . LEU A 1 339 ? 7.675 -0.147 17.647 1.00 92.06 339 LEU A O 1
ATOM 2741 N N . GLU A 1 340 ? 8.857 -1.162 16.037 1.00 91.25 340 GLU A N 1
ATOM 2742 C CA . GLU A 1 340 ? 7.787 -1.268 15.049 1.00 91.25 340 GLU A CA 1
ATOM 2743 C C . GLU A 1 340 ? 7.280 -2.708 14.959 1.00 91.25 340 GLU A C 1
ATOM 2745 O O . GLU A 1 340 ? 7.998 -3.656 15.300 1.00 91.25 340 GLU A O 1
ATOM 2750 N N . ILE A 1 341 ? 6.060 -2.870 14.441 1.00 93.31 341 ILE A N 1
ATOM 2751 C CA . ILE A 1 341 ? 5.478 -4.181 14.146 1.00 93.31 341 ILE A CA 1
ATOM 2752 C C . ILE A 1 341 ? 6.385 -4.980 13.192 1.00 93.31 341 ILE A C 1
ATOM 2754 O O . ILE A 1 341 ? 6.930 -4.427 12.233 1.00 93.31 341 ILE A O 1
ATOM 2758 N N . PHE A 1 342 ? 6.566 -6.280 13.448 1.00 93.44 342 PHE A N 1
ATOM 2759 C CA . PHE A 1 342 ? 7.457 -7.111 12.630 1.00 93.44 342 PHE A CA 1
ATOM 2760 C C . PHE A 1 342 ? 7.008 -7.195 11.165 1.00 93.44 342 PHE A C 1
ATOM 2762 O O . PHE A 1 342 ? 5.840 -7.435 10.865 1.00 93.44 342 PHE A O 1
ATOM 2769 N N . ARG A 1 343 ? 7.966 -7.107 10.241 1.00 88.56 343 ARG A N 1
ATOM 2770 C CA . ARG A 1 343 ? 7.761 -7.272 8.794 1.00 88.56 343 ARG A CA 1
ATOM 2771 C C . ARG A 1 343 ? 8.368 -8.584 8.314 1.00 88.56 343 ARG A C 1
ATOM 2773 O O . ARG A 1 343 ? 7.684 -9.404 7.690 1.00 88.56 343 ARG A O 1
ATOM 2780 N N . ASP A 1 344 ? 9.633 -8.817 8.658 1.00 91.00 344 ASP A N 1
ATOM 2781 C CA . ASP A 1 344 ? 10.327 -10.079 8.425 1.00 91.00 344 ASP A CA 1
ATOM 2782 C C . ASP A 1 344 ? 10.997 -10.589 9.712 1.00 91.00 344 ASP A C 1
ATOM 2784 O O . ASP A 1 344 ? 12.221 -10.519 9.873 1.00 91.00 344 ASP A O 1
ATOM 2788 N N . PRO A 1 345 ? 10.192 -11.112 10.656 1.00 96.31 345 PRO A N 1
ATOM 2789 C CA . PRO A 1 345 ? 10.690 -11.541 11.953 1.00 96.31 345 PRO A CA 1
ATOM 2790 C C . PRO A 1 345 ? 11.644 -12.733 11.822 1.00 96.31 345 PRO A C 1
ATOM 2792 O O . PRO A 1 345 ? 11.348 -13.737 11.165 1.00 96.31 345 PRO A O 1
ATOM 2795 N N . VAL A 1 346 ? 12.776 -12.655 12.517 1.00 96.75 346 VAL A N 1
ATOM 2796 C CA . VAL A 1 346 ? 13.764 -13.726 12.679 1.00 96.75 346 VAL A CA 1
ATOM 2797 C C . VAL A 1 346 ? 14.022 -13.989 14.151 1.00 96.75 346 VAL A C 1
ATOM 2799 O O . VAL A 1 346 ? 14.088 -13.059 14.946 1.00 96.75 346 VAL A O 1
ATOM 2802 N N . ILE A 1 347 ? 14.184 -15.254 14.520 1.00 97.44 347 ILE A N 1
ATOM 2803 C CA . ILE A 1 347 ? 14.471 -15.679 15.887 1.00 97.44 347 ILE A CA 1
ATOM 2804 C C . ILE A 1 347 ? 15.953 -16.038 16.035 1.00 97.44 347 ILE A C 1
ATOM 2806 O O . ILE A 1 347 ? 16.526 -16.728 15.183 1.00 97.44 347 ILE A O 1
ATOM 2810 N N . SER A 1 348 ? 16.580 -15.536 17.102 1.00 96.94 348 SER A N 1
ATOM 2811 C CA . SER A 1 348 ? 17.936 -15.910 17.509 1.00 96.94 348 SER A CA 1
ATOM 2812 C C . SER A 1 348 ? 17.930 -17.250 18.265 1.00 96.94 348 SER A C 1
ATOM 2814 O O . SER A 1 348 ? 16.892 -17.657 18.793 1.00 96.94 348 SER A O 1
ATOM 2816 N N . PRO A 1 349 ? 19.073 -17.957 18.373 1.00 96.94 349 PRO A N 1
ATOM 2817 C CA . PRO A 1 349 ? 19.181 -19.168 19.195 1.00 96.94 349 PRO A CA 1
ATOM 2818 C C . PRO A 1 349 ? 18.799 -18.967 20.666 1.00 96.94 349 PRO A C 1
ATOM 2820 O O . PRO A 1 349 ? 18.357 -19.914 21.309 1.00 96.94 349 PRO A O 1
ATOM 2823 N N . SER A 1 350 ? 18.926 -17.740 21.180 1.00 94.75 350 SER A N 1
ATOM 2824 C CA . SER A 1 350 ? 18.511 -17.361 22.534 1.00 94.75 350 SER A CA 1
ATOM 2825 C C . SER A 1 350 ? 16.984 -17.243 22.687 1.00 94.75 350 SER A C 1
ATOM 2827 O O . SER A 1 350 ? 16.491 -16.968 23.777 1.00 94.75 350 SER A O 1
ATOM 2829 N N . GLY A 1 351 ? 16.219 -17.436 21.605 1.00 95.44 351 GLY A N 1
ATOM 2830 C CA . GLY A 1 351 ? 14.755 -17.403 21.597 1.00 95.44 351 GLY A CA 1
ATOM 2831 C C . GLY A 1 351 ? 14.147 -16.010 21.417 1.00 95.44 351 GLY A C 1
ATOM 2832 O O . GLY A 1 351 ? 12.925 -15.874 21.475 1.00 95.44 351 GLY A O 1
ATOM 2833 N N . VAL A 1 352 ? 14.959 -14.975 21.181 1.00 96.75 352 VAL A N 1
ATOM 2834 C CA . VAL A 1 352 ? 14.473 -13.600 21.000 1.00 96.75 352 VAL A CA 1
ATOM 2835 C C . VAL A 1 352 ? 14.205 -13.331 19.520 1.00 96.75 352 VAL A C 1
ATOM 2837 O O . VAL A 1 352 ? 14.995 -13.710 18.656 1.00 96.75 352 VAL A O 1
ATOM 2840 N N . THR A 1 353 ? 13.072 -12.694 19.215 1.00 97.81 353 THR A N 1
ATOM 2841 C CA . THR A 1 353 ? 12.688 -12.347 17.838 1.00 97.81 353 THR A CA 1
ATOM 2842 C C . THR A 1 353 ? 13.041 -10.895 17.521 1.00 97.81 353 THR A C 1
ATOM 2844 O O . THR A 1 353 ? 12.808 -9.997 18.329 1.00 97.81 353 THR A O 1
ATOM 2847 N N . TYR A 1 354 ? 13.591 -10.672 16.331 1.00 97.06 354 TYR A N 1
ATOM 2848 C CA . TYR A 1 354 ? 14.013 -9.377 15.810 1.00 97.06 354 TYR A CA 1
ATOM 2849 C C . TYR A 1 354 ? 13.532 -9.185 14.376 1.00 97.06 354 TYR A C 1
ATOM 2851 O O . TYR A 1 354 ? 13.276 -10.147 13.659 1.00 97.06 354 TYR A O 1
ATOM 2859 N N . GLU A 1 355 ? 13.459 -7.936 13.936 1.00 95.50 355 GLU A N 1
ATOM 2860 C CA . GLU A 1 355 ? 13.333 -7.606 12.523 1.00 95.50 355 GLU A CA 1
ATOM 2861 C C . GLU A 1 355 ? 14.644 -7.953 11.806 1.00 95.50 355 GLU A C 1
ATOM 2863 O O . GLU A 1 355 ? 15.719 -7.551 12.270 1.00 95.50 355 GLU A O 1
ATOM 2868 N N . ARG A 1 356 ? 14.582 -8.690 10.684 1.00 93.69 356 ARG A N 1
ATOM 2869 C CA . ARG A 1 356 ? 15.790 -9.205 10.013 1.00 93.69 356 ARG A CA 1
ATOM 2870 C C . ARG A 1 356 ? 16.767 -8.091 9.662 1.00 93.69 356 ARG A C 1
ATOM 2872 O O . ARG A 1 356 ? 17.960 -8.222 9.934 1.00 93.69 356 ARG A O 1
ATOM 2879 N N . ALA A 1 357 ? 16.276 -7.014 9.052 1.00 91.06 357 ALA A N 1
ATOM 2880 C CA . ALA A 1 357 ? 17.124 -5.903 8.632 1.00 91.06 357 ALA A CA 1
ATOM 2881 C C . ALA A 1 357 ? 17.864 -5.282 9.829 1.00 91.06 357 ALA A C 1
ATOM 2883 O O . ALA A 1 357 ? 19.081 -5.103 9.779 1.00 91.06 357 ALA A O 1
ATOM 2884 N N . ALA A 1 358 ? 17.149 -5.057 10.934 1.00 94.12 358 ALA A N 1
ATOM 2885 C CA . ALA A 1 358 ? 17.686 -4.417 12.129 1.00 94.12 358 ALA A CA 1
ATOM 2886 C C . ALA A 1 358 ? 18.737 -5.277 12.847 1.00 94.12 358 ALA A C 1
ATOM 2888 O O . ALA A 1 358 ? 19.792 -4.771 13.232 1.00 94.12 358 ALA A O 1
ATOM 2889 N N . ILE A 1 359 ? 18.496 -6.586 13.005 1.00 95.88 359 ILE A N 1
ATOM 2890 C CA . ILE A 1 359 ? 19.474 -7.461 13.668 1.00 95.88 359 ILE A CA 1
ATOM 2891 C C . ILE A 1 359 ? 20.729 -7.665 12.816 1.00 95.88 359 ILE A C 1
ATOM 2893 O O . ILE A 1 359 ? 21.836 -7.673 13.350 1.00 95.88 359 ILE A O 1
ATOM 2897 N N . LEU A 1 360 ? 20.591 -7.770 11.490 1.00 94.50 360 LEU A N 1
ATOM 2898 C CA . LEU A 1 360 ? 21.745 -7.866 10.594 1.00 94.50 360 LEU A CA 1
ATOM 2899 C C . LEU A 1 360 ? 22.567 -6.573 10.599 1.00 94.50 360 LEU A C 1
ATOM 2901 O O . LEU A 1 360 ? 23.797 -6.623 10.591 1.00 94.50 360 LEU A O 1
ATOM 2905 N N . GLU A 1 361 ? 21.907 -5.417 10.645 1.00 94.88 361 GLU A N 1
ATOM 2906 C CA . GLU A 1 361 ? 22.578 -4.128 10.788 1.00 94.88 361 GLU A CA 1
ATOM 2907 C C . GLU A 1 361 ? 23.326 -4.017 12.123 1.00 94.88 361 GLU A C 1
ATOM 2909 O O . GLU A 1 361 ? 24.497 -3.630 12.126 1.00 94.88 361 GLU A O 1
ATOM 2914 N N . HIS A 1 362 ? 22.705 -4.418 13.239 1.00 95.88 362 HIS A N 1
ATOM 2915 C CA . HIS A 1 362 ? 23.357 -4.484 14.554 1.00 95.88 362 HIS A CA 1
ATOM 2916 C C . HIS A 1 362 ? 24.592 -5.387 14.531 1.00 95.88 362 HIS A C 1
ATOM 2918 O O . HIS A 1 362 ? 25.667 -4.962 14.958 1.00 95.88 362 HIS A O 1
ATOM 2924 N N . ILE A 1 363 ? 24.478 -6.598 13.975 1.00 96.19 363 ILE A N 1
ATOM 2925 C CA . ILE A 1 363 ? 25.606 -7.535 13.901 1.00 96.19 363 ILE A CA 1
ATOM 2926 C C . ILE A 1 363 ? 26.776 -6.935 13.104 1.00 96.19 363 ILE A C 1
ATOM 2928 O O . ILE A 1 363 ? 27.938 -7.108 13.478 1.00 96.19 363 ILE A O 1
ATOM 2932 N N . ASN A 1 364 ? 26.474 -6.203 12.029 1.00 95.75 364 ASN A N 1
ATOM 2933 C CA . ASN A 1 364 ? 27.481 -5.576 11.177 1.00 95.75 364 ASN A CA 1
ATOM 2934 C C . ASN A 1 364 ? 28.110 -4.317 11.794 1.00 95.75 364 ASN A C 1
ATOM 2936 O O . ASN A 1 364 ? 29.302 -4.085 11.599 1.00 95.75 364 ASN A O 1
ATOM 2940 N N . LYS A 1 365 ? 27.328 -3.484 12.493 1.00 96.50 365 LYS A N 1
ATOM 2941 C CA . LYS A 1 365 ? 27.780 -2.176 13.004 1.00 96.50 365 LYS A CA 1
ATOM 2942 C C . LYS A 1 365 ? 28.279 -2.213 14.445 1.00 96.50 365 LYS A C 1
ATOM 2944 O O . LYS A 1 365 ? 29.207 -1.482 14.777 1.00 96.50 365 LYS A O 1
ATOM 2949 N N . VAL A 1 366 ? 27.644 -3.009 15.300 1.00 96.00 366 VAL A N 1
ATOM 2950 C CA . VAL A 1 366 ? 27.881 -3.027 16.750 1.00 96.00 366 VAL A CA 1
ATOM 2951 C C . VAL A 1 366 ? 28.718 -4.240 17.140 1.00 96.00 366 VAL A C 1
ATOM 2953 O O . VAL A 1 366 ? 29.730 -4.094 17.823 1.00 96.00 366 VAL A O 1
ATOM 2956 N N . GLY A 1 367 ? 28.326 -5.434 16.693 1.00 94.88 367 GLY A N 1
ATOM 2957 C CA . GLY A 1 367 ? 29.089 -6.657 16.925 1.00 94.88 367 GLY A CA 1
ATOM 2958 C C . GLY A 1 367 ? 28.249 -7.930 16.888 1.00 94.88 367 GLY A C 1
ATOM 2959 O O . GLY A 1 367 ? 27.025 -7.899 16.975 1.00 94.88 367 GLY A O 1
ATOM 2960 N N . LYS A 1 368 ? 28.932 -9.074 16.788 1.00 96.12 368 LYS A N 1
ATOM 2961 C CA . LYS A 1 368 ? 28.343 -10.420 16.660 1.00 96.12 368 LYS A CA 1
ATOM 2962 C C . LYS A 1 368 ? 27.812 -10.977 17.986 1.00 96.12 368 LYS A C 1
ATOM 2964 O O . LYS A 1 368 ? 28.249 -12.025 18.454 1.00 96.12 368 LYS A O 1
ATOM 2969 N N . PHE A 1 369 ? 26.892 -10.258 18.614 1.00 96.19 369 PHE A N 1
ATOM 2970 C CA . PHE A 1 369 ? 26.234 -10.690 19.843 1.00 96.19 369 PHE A CA 1
ATOM 2971 C C . PHE A 1 369 ? 24.761 -10.279 19.849 1.00 96.19 369 PHE A C 1
ATOM 2973 O O . PHE A 1 369 ? 24.384 -9.272 19.244 1.00 96.19 369 PHE A O 1
ATOM 2980 N N . ASP A 1 370 ? 23.935 -11.051 20.545 1.00 96.38 370 ASP A N 1
ATOM 2981 C CA . ASP A 1 370 ? 22.511 -10.790 20.721 1.00 96.38 370 ASP A CA 1
ATOM 2982 C C . ASP A 1 370 ? 22.306 -9.483 21.527 1.00 96.38 370 ASP A C 1
ATOM 2984 O O . ASP A 1 370 ? 22.860 -9.347 22.625 1.00 96.38 370 ASP A O 1
ATOM 2988 N N . PRO A 1 371 ? 21.546 -8.492 21.014 1.00 95.94 371 PRO A N 1
ATOM 2989 C CA . PRO A 1 371 ? 21.364 -7.200 21.680 1.00 95.94 371 PRO A CA 1
ATOM 2990 C C . PRO A 1 371 ? 20.814 -7.291 23.108 1.00 95.94 371 PRO A C 1
ATOM 2992 O O . PRO A 1 371 ? 21.103 -6.415 23.930 1.00 95.94 371 PRO A O 1
ATOM 2995 N N . ILE A 1 372 ? 20.018 -8.326 23.394 1.00 95.00 372 ILE A N 1
ATOM 2996 C CA . ILE A 1 372 ? 19.307 -8.497 24.660 1.00 95.00 372 ILE A CA 1
ATOM 2997 C C . ILE A 1 372 ? 20.088 -9.435 25.577 1.00 95.00 372 ILE A C 1
ATOM 2999 O O . ILE A 1 372 ? 20.448 -9.038 26.684 1.00 95.00 372 ILE A O 1
ATOM 3003 N N . THR A 1 373 ? 20.395 -10.652 25.125 1.00 96.00 373 THR A N 1
ATOM 3004 C CA . THR A 1 373 ? 21.024 -11.680 25.975 1.00 96.00 373 THR A CA 1
ATOM 3005 C C . THR A 1 373 ? 22.541 -11.548 26.060 1.00 96.00 373 THR A C 1
ATOM 3007 O O . THR A 1 373 ? 23.149 -12.082 26.984 1.00 96.00 373 THR A O 1
ATOM 3010 N N . ARG A 1 374 ? 23.159 -10.798 25.134 1.00 95.25 374 ARG A N 1
ATOM 3011 C CA . ARG A 1 374 ? 24.618 -10.617 25.002 1.00 95.25 374 ARG A CA 1
ATOM 3012 C C . ARG A 1 374 ? 25.392 -11.895 24.674 1.00 95.25 374 ARG A C 1
ATOM 3014 O O . ARG A 1 374 ? 26.620 -11.887 24.718 1.00 95.25 374 ARG A O 1
ATOM 3021 N N . GLU A 1 375 ? 24.694 -12.961 24.299 1.00 95.44 375 GLU A N 1
ATOM 3022 C CA . GLU A 1 375 ? 25.297 -14.198 23.808 1.00 95.44 375 GLU A CA 1
ATOM 3023 C C . GLU A 1 375 ? 25.884 -14.005 22.404 1.00 95.44 375 GLU A C 1
ATOM 3025 O O . GLU A 1 375 ? 25.429 -13.156 21.638 1.00 95.44 375 GLU A O 1
ATOM 3030 N N . GLU A 1 376 ? 26.898 -14.792 22.040 1.00 96.12 376 GLU A N 1
ATOM 3031 C CA . GLU A 1 376 ? 27.507 -14.720 20.709 1.00 96.12 376 GLU A CA 1
ATOM 3032 C C . GLU A 1 376 ? 26.501 -15.132 19.620 1.00 96.12 376 GLU A C 1
ATOM 3034 O O . GLU A 1 376 ? 25.941 -16.232 19.639 1.00 96.12 376 GLU A O 1
ATOM 3039 N N . LEU A 1 377 ? 26.295 -14.250 18.640 1.00 95.38 377 LEU A N 1
ATOM 3040 C CA . LEU A 1 377 ? 25.281 -14.409 17.603 1.00 95.38 377 LEU A CA 1
ATOM 3041 C C . LEU A 1 377 ? 25.918 -14.357 16.216 1.00 95.38 377 LEU A C 1
ATOM 3043 O O . LEU A 1 377 ? 26.393 -13.315 15.761 1.00 95.38 377 LEU A O 1
ATOM 3047 N N . ASP A 1 378 ? 25.877 -15.494 15.524 1.00 94.12 378 ASP A N 1
ATOM 3048 C CA . ASP A 1 378 ? 26.262 -15.587 14.119 1.00 94.12 378 ASP A CA 1
ATOM 3049 C C . ASP A 1 378 ? 25.030 -15.368 13.215 1.00 94.12 378 ASP A C 1
ATOM 3051 O O . ASP A 1 378 ? 24.000 -16.012 13.449 1.00 94.12 378 ASP A O 1
ATOM 3055 N N . PRO A 1 379 ? 25.113 -14.521 12.166 1.00 93.62 379 PRO A N 1
ATOM 3056 C CA . PRO A 1 379 ? 24.010 -14.276 11.232 1.00 93.62 379 PRO A CA 1
ATOM 3057 C C . PRO A 1 379 ? 23.394 -15.537 10.620 1.00 93.62 379 PRO A C 1
ATOM 3059 O O . PRO A 1 379 ? 22.196 -15.566 10.351 1.00 93.62 379 PRO A O 1
ATOM 3062 N N . SER A 1 380 ? 24.193 -16.584 10.400 1.00 94.88 380 SER A N 1
ATOM 3063 C CA . SER A 1 380 ? 23.733 -17.848 9.811 1.00 94.88 380 SER A CA 1
ATOM 3064 C C . SER A 1 380 ? 22.778 -18.631 10.713 1.00 94.88 380 SER A C 1
ATOM 3066 O O . SER A 1 380 ? 22.042 -19.486 10.225 1.00 94.88 380 SER A O 1
ATOM 3068 N N . LYS A 1 381 ? 22.768 -18.337 12.019 1.00 94.44 381 LYS A N 1
ATOM 3069 C CA . LYS A 1 381 ? 21.896 -18.991 13.000 1.00 94.44 381 LYS A CA 1
ATOM 3070 C C . LYS A 1 381 ? 20.518 -18.3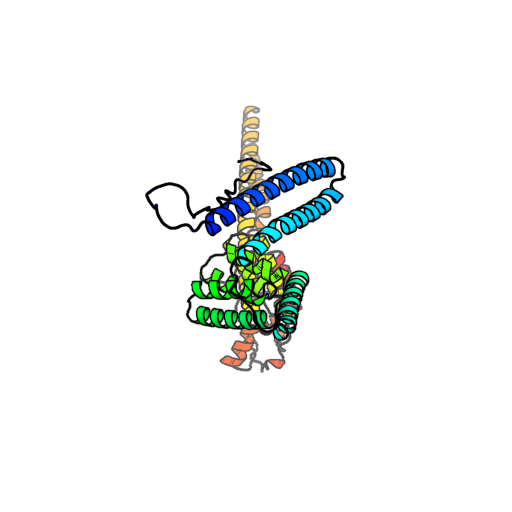34 13.118 1.00 94.44 381 LYS A C 1
ATOM 3072 O O . LYS A 1 381 ? 19.677 -18.849 13.848 1.00 94.44 381 LYS A O 1
ATOM 3077 N N . LEU A 1 382 ? 20.285 -17.210 12.438 1.00 96.06 382 LEU A N 1
ATOM 3078 C CA . LEU A 1 382 ? 18.986 -16.542 12.430 1.00 96.06 382 LEU A CA 1
ATOM 3079 C C . LEU A 1 382 ? 17.992 -17.335 11.581 1.00 96.06 382 LEU A C 1
ATOM 3081 O O . LEU A 1 382 ? 18.192 -17.530 10.381 1.00 96.06 382 LEU A O 1
ATOM 3085 N N . VAL A 1 383 ? 16.888 -17.746 12.199 1.00 96.31 383 VAL A N 1
ATOM 3086 C CA . VAL A 1 383 ? 15.825 -18.506 11.531 1.00 96.31 383 VAL A CA 1
ATOM 3087 C C . VAL A 1 383 ? 14.607 -17.610 11.349 1.00 96.31 383 VAL A C 1
ATOM 3089 O O . VAL A 1 383 ? 14.238 -16.878 12.259 1.00 96.31 383 VAL A O 1
ATOM 3092 N N . SER A 1 384 ? 13.957 -17.651 10.185 1.00 96.25 384 SER A N 1
ATOM 3093 C CA . SER A 1 384 ? 12.695 -16.929 9.972 1.00 96.25 384 SER A CA 1
ATOM 3094 C C . SER A 1 384 ? 11.626 -17.413 10.954 1.00 96.25 384 SER A C 1
ATOM 3096 O O . SER A 1 384 ? 11.305 -18.601 10.984 1.00 96.25 384 SER A O 1
ATOM 3098 N N . ASN A 1 385 ? 11.046 -16.501 11.730 1.00 97.06 385 ASN A N 1
ATOM 3099 C CA . ASN A 1 385 ? 9.991 -16.821 12.683 1.00 97.06 385 ASN A CA 1
ATOM 3100 C C . ASN A 1 385 ? 8.620 -16.748 11.993 1.00 97.06 385 ASN A C 1
ATOM 3102 O O . ASN A 1 385 ? 7.921 -15.736 12.042 1.00 97.06 385 ASN A O 1
ATOM 3106 N N . LEU A 1 386 ? 8.250 -17.835 11.311 1.00 95.38 386 LEU A N 1
ATOM 3107 C CA . LEU A 1 386 ? 7.003 -17.909 10.543 1.00 95.38 386 LEU A CA 1
ATOM 3108 C C . LEU A 1 386 ? 5.755 -17.750 11.423 1.00 95.38 386 LEU A C 1
ATOM 3110 O O . LEU A 1 386 ? 4.795 -17.126 10.987 1.00 95.38 386 LEU A O 1
ATOM 3114 N N . ALA A 1 387 ? 5.793 -18.226 12.672 1.00 96.69 387 ALA A N 1
ATOM 3115 C CA . ALA A 1 387 ? 4.671 -18.105 13.601 1.00 96.69 387 ALA A CA 1
ATOM 3116 C C . ALA A 1 387 ? 4.363 -16.638 13.940 1.00 96.69 387 ALA A C 1
ATOM 3118 O O . ALA A 1 387 ? 3.212 -16.215 13.870 1.00 96.69 387 ALA A O 1
ATOM 3119 N N . ILE A 1 388 ? 5.391 -15.835 14.247 1.00 96.56 388 ILE A N 1
ATOM 3120 C CA . ILE A 1 388 ? 5.207 -14.393 14.481 1.00 96.56 388 ILE A CA 1
ATOM 3121 C C . ILE A 1 388 ? 4.781 -13.685 13.194 1.00 96.56 388 ILE A C 1
ATOM 3123 O O . ILE A 1 388 ? 3.926 -12.806 13.236 1.00 96.56 388 ILE A O 1
ATOM 3127 N N . LYS A 1 389 ? 5.311 -14.098 12.038 1.00 94.38 389 LYS A N 1
ATOM 3128 C CA . LYS A 1 389 ? 4.917 -13.538 10.739 1.00 94.38 389 LYS A CA 1
ATOM 3129 C C . LYS A 1 389 ? 3.426 -13.744 10.446 1.00 94.38 389 LYS A C 1
ATOM 3131 O O . LYS A 1 389 ? 2.757 -12.814 10.005 1.00 94.38 389 LYS A O 1
ATOM 3136 N N . GLU A 1 390 ? 2.905 -14.938 10.714 1.00 95.81 390 GLU A N 1
ATOM 3137 C CA . GLU A 1 390 ? 1.479 -15.258 10.579 1.00 95.81 390 GLU A CA 1
ATOM 3138 C C . GLU A 1 390 ? 0.627 -14.527 11.622 1.00 95.81 390 GLU A C 1
ATOM 3140 O O . GLU A 1 390 ? -0.420 -13.981 11.278 1.00 95.81 390 GLU A O 1
ATOM 3145 N N . ALA A 1 391 ? 1.094 -14.446 12.873 1.00 96.62 391 ALA A N 1
ATOM 3146 C CA . ALA A 1 391 ? 0.406 -13.712 13.933 1.00 96.62 391 ALA A CA 1
ATOM 3147 C C . ALA A 1 391 ? 0.266 -12.218 13.598 1.00 96.62 391 ALA A C 1
ATOM 3149 O O . ALA A 1 391 ? -0.819 -11.655 13.737 1.00 96.62 391 ALA A O 1
ATOM 3150 N N . VAL A 1 392 ? 1.333 -11.589 13.095 1.00 95.31 392 VAL A N 1
ATOM 3151 C CA . VAL A 1 392 ? 1.296 -10.198 12.629 1.00 95.31 392 VAL A CA 1
ATOM 3152 C C . VAL A 1 392 ? 0.360 -10.037 11.435 1.00 95.31 392 VAL A C 1
ATOM 3154 O O . VAL A 1 392 ? -0.426 -9.094 11.410 1.00 95.31 392 VAL A O 1
ATOM 3157 N N . ALA A 1 393 ? 0.392 -10.953 10.463 1.00 92.88 393 ALA A N 1
ATOM 3158 C CA . ALA A 1 393 ? -0.511 -10.892 9.315 1.00 92.88 393 ALA A CA 1
ATOM 3159 C C . ALA A 1 393 ? -1.989 -10.954 9.742 1.00 92.88 393 ALA A C 1
ATOM 3161 O O . ALA A 1 393 ? -2.783 -10.123 9.304 1.00 92.88 393 ALA A O 1
ATOM 3162 N N . ALA A 1 394 ? -2.339 -11.876 10.644 1.00 95.06 394 ALA A N 1
ATOM 3163 C CA . ALA A 1 394 ? -3.690 -12.001 11.188 1.00 95.06 394 ALA A CA 1
ATOM 3164 C C . ALA A 1 394 ? -4.104 -10.781 12.031 1.00 95.06 394 ALA A C 1
ATOM 3166 O O . ALA A 1 394 ? -5.269 -10.380 12.019 1.00 95.06 394 ALA A O 1
ATOM 3167 N N . TYR A 1 395 ? -3.161 -10.176 12.759 1.00 94.44 395 TYR A N 1
ATOM 3168 C CA . TYR A 1 395 ? -3.403 -8.941 13.501 1.00 94.44 395 TYR A CA 1
ATOM 3169 C C . TYR A 1 395 ? -3.699 -7.771 12.553 1.00 94.44 395 TYR A C 1
ATOM 3171 O O . TYR A 1 395 ? -4.699 -7.079 12.724 1.00 94.44 395 TYR A O 1
ATOM 3179 N N . LEU A 1 396 ? -2.879 -7.588 11.516 1.00 92.69 396 LEU A N 1
ATOM 3180 C CA . LEU A 1 396 ? -3.019 -6.516 10.525 1.00 92.69 396 LEU A CA 1
ATOM 3181 C C . LEU A 1 396 ? -4.276 -6.640 9.656 1.00 92.69 396 LEU A C 1
ATOM 3183 O O . LEU A 1 396 ? -4.774 -5.629 9.168 1.00 92.69 396 LEU A O 1
ATOM 3187 N N . GLU A 1 397 ? -4.801 -7.851 9.465 1.00 90.50 397 GLU A N 1
ATOM 3188 C CA . GLU A 1 397 ? -6.084 -8.069 8.786 1.00 90.50 397 GLU A CA 1
ATOM 3189 C C . GLU A 1 397 ? -7.258 -7.469 9.576 1.00 90.50 397 GLU A C 1
ATOM 3191 O O . GLU A 1 397 ? -8.183 -6.916 8.986 1.00 90.50 397 GLU A O 1
ATOM 3196 N N . LYS A 1 398 ? -7.200 -7.532 10.912 1.00 90.06 398 LYS A N 1
ATOM 3197 C CA . LYS A 1 398 ? -8.230 -6.976 11.804 1.00 90.06 398 LYS A CA 1
ATOM 3198 C C . LYS A 1 398 ? -7.981 -5.516 12.169 1.00 90.06 398 LYS A C 1
ATOM 3200 O O . LYS A 1 398 ? -8.922 -4.756 12.353 1.00 90.06 398 LYS A O 1
ATOM 3205 N N . HIS A 1 399 ? -6.716 -5.128 12.275 1.00 91.75 399 HIS A N 1
ATOM 3206 C CA . HIS A 1 399 ? -6.284 -3.819 12.753 1.00 91.75 399 HIS A CA 1
ATOM 3207 C C . HIS A 1 399 ? -5.480 -3.107 11.667 1.00 91.75 399 HIS A C 1
ATOM 3209 O O . HIS A 1 399 ? -4.283 -2.869 11.810 1.00 91.75 399 HIS A O 1
ATOM 3215 N N . VAL A 1 400 ? -6.138 -2.764 10.556 1.00 92.06 400 VAL A N 1
ATOM 3216 C CA . VAL A 1 400 ? -5.470 -2.161 9.386 1.00 92.06 400 VAL A CA 1
ATOM 3217 C C . VAL A 1 400 ? -4.824 -0.809 9.727 1.00 92.06 400 VAL A C 1
ATOM 3219 O O . VAL A 1 400 ? -3.798 -0.449 9.155 1.00 92.06 400 VAL A O 1
ATOM 3222 N N . TRP A 1 401 ? -5.336 -0.089 10.730 1.00 91.44 401 TRP A N 1
ATOM 3223 C CA . TRP A 1 401 ? -4.696 1.123 11.252 1.00 91.44 401 TRP A CA 1
ATOM 3224 C C . TRP A 1 401 ? -3.254 0.894 11.736 1.00 91.44 401 TRP A C 1
ATOM 3226 O O . TRP A 1 401 ? -2.455 1.830 11.731 1.00 91.44 401 TRP A O 1
ATOM 3236 N N . ALA A 1 402 ? -2.884 -0.338 12.105 1.00 91.50 402 ALA A N 1
ATOM 3237 C CA . ALA A 1 402 ? -1.535 -0.685 12.545 1.00 91.50 402 ALA A CA 1
ATOM 3238 C C . ALA A 1 402 ? -0.511 -0.742 11.394 1.00 91.50 402 ALA A C 1
ATOM 3240 O O . ALA A 1 402 ? 0.684 -0.859 11.651 1.00 91.50 402 ALA A O 1
ATOM 3241 N N . TYR A 1 403 ? -0.941 -0.586 10.133 1.00 88.44 403 TYR A N 1
ATOM 3242 C CA . TYR A 1 403 ? -0.035 -0.326 9.006 1.00 88.44 403 TYR A CA 1
ATOM 3243 C C . TYR A 1 403 ? 0.594 1.073 9.031 1.00 88.44 403 TYR A C 1
ATOM 3245 O O . TYR A 1 403 ? 1.435 1.368 8.181 1.00 88.44 403 TYR A O 1
ATOM 3253 N N . LYS A 1 404 ? 0.202 1.944 9.971 1.00 82.50 404 LYS A N 1
ATOM 3254 C CA . LYS A 1 404 ? 0.777 3.278 10.137 1.00 82.50 404 LYS A CA 1
ATOM 3255 C C . LYS A 1 404 ? 2.268 3.189 10.484 1.00 82.50 404 LYS A C 1
ATOM 3257 O O . LYS A 1 404 ? 2.652 3.096 11.645 1.00 82.50 404 LYS A O 1
ATOM 3262 N N . THR A 1 405 ? 3.113 3.231 9.464 1.00 65.50 405 THR A N 1
ATOM 3263 C CA . THR A 1 405 ? 4.562 3.411 9.600 1.00 65.50 405 THR A CA 1
ATOM 3264 C C . THR A 1 405 ? 4.857 4.867 9.976 1.00 65.50 405 THR A C 1
ATOM 3266 O O . THR A 1 405 ? 4.142 5.751 9.504 1.00 65.50 405 THR A O 1
ATOM 3269 N N . GLY A 1 406 ? 5.868 5.106 10.823 1.00 55.62 406 GLY A N 1
ATOM 3270 C CA . GLY A 1 406 ? 6.169 6.397 11.466 1.00 55.62 406 GLY A CA 1
ATOM 3271 C C . GLY A 1 406 ? 5.996 7.649 10.588 1.00 55.62 406 GLY A C 1
ATOM 3272 O O . GLY A 1 406 ? 6.366 7.647 9.414 1.00 55.62 406 GLY A O 1
ATOM 3273 N N . CYS A 1 407 ? 5.393 8.686 11.188 1.00 31.81 407 CYS A N 1
ATOM 3274 C CA . CYS A 1 407 ? 5.136 10.009 10.606 1.00 31.81 407 CYS A CA 1
ATOM 3275 C C . CYS A 1 407 ? 6.389 10.738 10.113 1.00 31.81 407 CYS A C 1
ATOM 3277 O O . CYS A 1 407 ? 7.446 10.614 10.774 1.00 31.81 407 CYS A O 1
#